Protein AF-A0A421DW44-F1 (afdb_monomer_lite)

pLDDT: mean 79.14, std 15.56, range [31.27, 98.06]

Sequence (485 aa):
MTLITSSIAFLRTLLILGVSIGIDLFLLLQLPILSPSMTMAGLAVVSGLAVASGVTLVQYVETTLERSTPEGLLTAYAESITPEVYRQRAVTSRQNGSKLHPMHELHSAIMSGLSNGEWATAENGLLKFKNVSIRVIESLGKEGKRRRTDPVSGYYFEDPLKEYLPRIAAQALDDGESDTAHQTVRSMQEVGEAGLAHYFPLVLSPIASGLSRIMREAPDGDEGNSIRGECLGVYSTLTVQAAEQPAPSSVRTLLSLYAGQFRKLLGRDREPWLCRQYLNEFFQRTIAPAHKKTIEQYGQFIAESDIDWASKTQPRDTEGIAPYRLLFTYRQYSVDVIGYILDYYTRNEEWPMNLRTLQDVWTSLIIQTFGTGEYARAMCRSYIDLAYVVCQLEKEHRRDWATELAILQDNYPSQDCIDDAFRLALDKGITPAFEAETQRVTTANDERWFFNKIMDLPHPDMTEYEAWVREFKKSVDECRQPETG

Radius of gyration: 32.16 Å; chains: 1; bounding box: 58×46×117 Å

Structure (mmCIF, N/CA/C/O backbone):
data_AF-A0A421DW44-F1
#
_entry.id   AF-A0A421DW44-F1
#
loop_
_atom_site.group_PDB
_atom_site.id
_atom_site.type_symbol
_atom_site.label_atom_id
_atom_site.label_alt_id
_atom_site.label_comp_id
_atom_site.label_asym_id
_atom_site.label_entity_id
_atom_site.label_seq_id
_atom_site.pdbx_PDB_ins_code
_atom_site.Cartn_x
_atom_site.Cartn_y
_atom_site.Cartn_z
_atom_site.occupancy
_atom_site.B_iso_or_equiv
_atom_site.auth_seq_id
_atom_site.auth_comp_id
_atom_site.auth_asym_id
_atom_site.auth_atom_id
_atom_site.pdbx_PDB_model_num
ATOM 1 N N . MET A 1 1 ? -26.146 -8.508 34.804 1.00 31.27 1 MET A N 1
ATOM 2 C CA . MET A 1 1 ? -25.434 -8.188 36.060 1.00 31.27 1 MET A CA 1
ATOM 3 C C . MET A 1 1 ? -24.511 -7.027 35.729 1.00 31.27 1 MET A C 1
ATOM 5 O O . MET A 1 1 ? -23.618 -7.196 34.912 1.00 31.27 1 MET A O 1
ATOM 9 N N . THR A 1 2 ? -24.867 -5.820 36.158 1.00 33.22 2 THR A N 1
ATOM 10 C CA . THR A 1 2 ? -24.294 -4.563 35.651 1.00 33.22 2 THR A CA 1
ATOM 11 C C . THR A 1 2 ? -22.819 -4.438 36.039 1.00 33.22 2 THR A C 1
ATOM 13 O O . THR A 1 2 ? -22.481 -4.613 37.210 1.00 33.22 2 THR A O 1
ATOM 16 N N . LEU A 1 3 ? -21.958 -4.093 35.069 1.00 41.50 3 LEU A N 1
ATOM 17 C CA . LEU A 1 3 ? -20.507 -3.844 35.224 1.00 41.50 3 LEU A CA 1
ATOM 18 C C . LEU A 1 3 ? -20.158 -2.877 36.378 1.00 41.50 3 LEU A C 1
ATOM 20 O O . LEU A 1 3 ? -19.033 -2.861 36.872 1.00 41.50 3 LEU A O 1
ATOM 24 N N . ILE A 1 4 ? -21.144 -2.096 36.817 1.00 45.22 4 ILE A N 1
ATOM 25 C CA . ILE A 1 4 ? -21.096 -1.157 37.940 1.00 45.22 4 ILE A CA 1
ATOM 26 C C . ILE A 1 4 ? -20.926 -1.892 39.286 1.00 45.22 4 ILE A C 1
ATOM 28 O O . ILE A 1 4 ? -20.180 -1.438 40.147 1.00 45.22 4 ILE A O 1
ATOM 32 N N . THR A 1 5 ? -21.548 -3.063 39.457 1.00 45.31 5 THR A N 1
ATOM 33 C CA . THR A 1 5 ? -21.556 -3.807 40.737 1.00 45.31 5 THR A CA 1
ATOM 34 C C . THR A 1 5 ? -20.341 -4.717 40.952 1.00 45.31 5 THR A C 1
ATOM 36 O O . THR A 1 5 ? -20.059 -5.098 42.084 1.00 45.31 5 THR A O 1
ATOM 39 N N . SER A 1 6 ? -19.586 -5.043 39.897 1.00 43.69 6 SER A N 1
ATOM 40 C CA . SER A 1 6 ? -18.409 -5.931 39.953 1.00 43.69 6 SER A CA 1
ATOM 41 C C . SER A 1 6 ? -17.065 -5.188 39.990 1.00 43.69 6 SER A C 1
ATOM 43 O O . SER A 1 6 ? -16.006 -5.797 39.843 1.00 43.69 6 SER A O 1
ATOM 45 N N . SER A 1 7 ? -17.089 -3.865 40.140 1.00 55.62 7 SER A N 1
ATOM 46 C CA . SER A 1 7 ? -15.894 -3.025 40.207 1.00 55.62 7 SER A CA 1
ATOM 47 C C . SER A 1 7 ? -15.190 -3.187 41.565 1.00 55.62 7 SER A C 1
ATOM 49 O O . SER A 1 7 ? -15.805 -3.043 42.620 1.00 55.62 7 SER A O 1
ATOM 51 N N . ILE A 1 8 ? -13.875 -3.441 41.556 1.00 55.78 8 ILE A N 1
ATOM 52 C CA . ILE A 1 8 ? -13.031 -3.507 42.770 1.00 55.78 8 ILE A CA 1
ATOM 53 C C . ILE A 1 8 ? -13.138 -2.211 43.594 1.00 55.78 8 ILE A C 1
ATOM 55 O O . ILE A 1 8 ? -13.023 -2.246 44.820 1.00 55.78 8 ILE A O 1
ATOM 59 N N . ALA A 1 9 ? -13.403 -1.077 42.938 1.00 52.56 9 ALA A N 1
ATOM 60 C CA . ALA A 1 9 ? -13.630 0.197 43.606 1.00 52.56 9 ALA A CA 1
ATOM 61 C C . ALA A 1 9 ? -14.950 0.204 44.396 1.00 52.56 9 ALA A C 1
ATOM 63 O O . ALA A 1 9 ? -14.943 0.628 45.543 1.00 52.56 9 ALA A O 1
ATOM 64 N N . PHE A 1 10 ? -16.042 -0.356 43.856 1.00 59.50 10 PHE A N 1
ATOM 65 C CA . PHE A 1 10 ? -17.319 -0.477 44.578 1.00 59.50 10 PHE A CA 1
ATOM 66 C C . PHE A 1 10 ? -17.163 -1.304 45.861 1.00 59.50 10 PHE A C 1
ATOM 68 O O . PHE A 1 10 ? -17.603 -0.885 46.930 1.00 59.50 10 PHE A O 1
ATOM 75 N N . LEU A 1 11 ? -16.466 -2.444 45.775 1.00 59.00 11 LEU A N 1
ATOM 76 C CA . LEU A 1 11 ? -16.234 -3.308 46.934 1.00 59.00 11 LEU A CA 1
ATOM 77 C C . LEU A 1 11 ? -15.378 -2.611 48.004 1.00 59.00 11 LEU A C 1
ATOM 79 O O . LEU A 1 11 ? -15.664 -2.731 49.191 1.00 59.00 11 LEU A O 1
ATOM 83 N N . ARG A 1 12 ? -14.345 -1.860 47.592 1.00 63.53 12 ARG A N 1
ATOM 84 C CA . ARG A 1 12 ? -13.495 -1.082 48.507 1.00 63.53 12 ARG A CA 1
ATOM 85 C C . ARG A 1 12 ? -14.265 0.045 49.186 1.00 63.53 12 ARG A C 1
ATOM 87 O O . ARG A 1 12 ? -14.160 0.172 50.400 1.00 63.53 12 ARG A O 1
ATOM 94 N N . THR A 1 13 ? -15.051 0.821 48.441 1.00 66.00 13 THR A N 1
ATOM 95 C CA . THR A 1 13 ? -15.839 1.929 49.002 1.00 66.00 13 THR A CA 1
ATOM 96 C C . THR A 1 13 ? -16.907 1.411 49.963 1.00 66.00 13 THR A C 1
ATOM 98 O O . THR A 1 13 ? -17.032 1.934 51.066 1.00 66.00 13 THR A O 1
ATOM 101 N N . LEU A 1 14 ? -17.615 0.330 49.607 1.00 67.25 14 LEU A N 1
ATOM 102 C CA . LEU A 1 14 ? -18.604 -0.308 50.484 1.00 67.25 14 LEU A CA 1
ATOM 103 C C . LEU A 1 14 ? -17.964 -0.847 51.773 1.00 67.25 14 LEU A C 1
ATOM 105 O O . LEU A 1 14 ? -18.536 -0.708 52.852 1.00 67.25 14 LEU A O 1
ATOM 109 N N . LEU A 1 15 ? -16.774 -1.444 51.672 1.00 70.81 15 LEU A N 1
ATOM 110 C CA . LEU A 1 15 ? -16.058 -2.008 52.815 1.00 70.81 15 LEU A CA 1
ATOM 111 C C . LEU A 1 15 ? -15.522 -0.912 53.743 1.00 70.81 15 LEU A C 1
ATOM 113 O O . LEU A 1 15 ? -15.688 -1.020 54.953 1.00 70.81 15 LEU A O 1
ATOM 117 N N . ILE A 1 16 ? -14.948 0.165 53.198 1.00 71.12 16 ILE A N 1
ATOM 118 C CA . ILE A 1 16 ? -14.481 1.321 53.983 1.00 71.12 16 ILE A CA 1
ATOM 119 C C . ILE A 1 16 ? -15.660 2.004 54.685 1.00 71.12 16 ILE A C 1
ATOM 121 O O . ILE A 1 16 ? -15.586 2.254 55.887 1.00 71.12 16 ILE A O 1
ATOM 125 N N . LEU A 1 17 ? -16.771 2.224 53.975 1.00 72.12 17 LEU A N 1
ATOM 126 C CA . LEU A 1 17 ? -17.984 2.810 54.547 1.00 72.12 17 LEU A CA 1
ATOM 127 C C . LEU A 1 17 ? -18.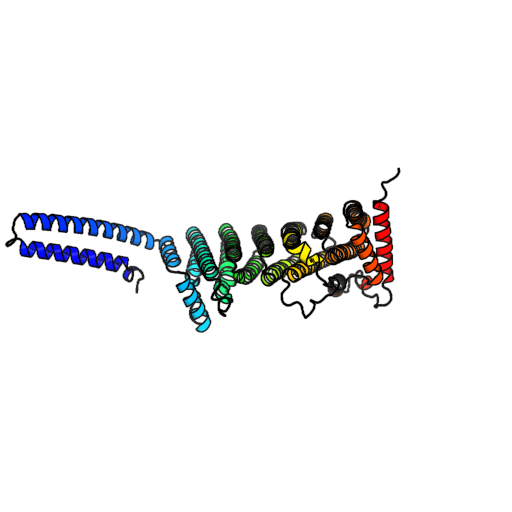570 1.918 55.653 1.00 72.12 17 LEU A C 1
ATOM 129 O O . LEU A 1 17 ? -18.891 2.402 56.736 1.00 72.12 17 LEU A O 1
ATOM 133 N N . GLY A 1 18 ? -18.670 0.608 55.406 1.00 73.31 18 GLY A N 1
ATOM 134 C CA . GLY A 1 18 ? -19.176 -0.359 56.381 1.00 73.31 18 GLY A CA 1
ATOM 135 C C . GLY A 1 18 ? -18.309 -0.442 57.639 1.00 73.31 18 GLY A C 1
ATOM 136 O O . GLY A 1 18 ? -18.839 -0.487 58.748 1.00 73.31 18 GLY A O 1
ATOM 137 N N . VAL A 1 19 ? -16.982 -0.396 57.485 1.00 73.62 19 VAL A N 1
ATOM 138 C CA . VAL A 1 19 ? -16.037 -0.346 58.610 1.00 73.62 19 VAL A CA 1
ATOM 139 C C . VAL A 1 19 ? -16.146 0.982 59.364 1.00 73.62 19 VAL A C 1
ATOM 141 O O . VAL A 1 19 ? -16.160 0.959 60.590 1.00 73.62 19 VAL A O 1
ATOM 144 N N . SER A 1 20 ? -16.289 2.116 58.670 1.00 71.31 20 SER A N 1
ATOM 145 C CA . SER A 1 20 ? -16.479 3.431 59.303 1.00 71.31 20 SER A CA 1
ATOM 146 C C . SER A 1 20 ? -17.740 3.463 60.163 1.00 71.31 20 SER A C 1
ATOM 148 O O . SER A 1 20 ? -17.665 3.785 61.344 1.00 71.31 20 SER A O 1
ATOM 150 N N . ILE A 1 21 ? -18.877 3.027 59.612 1.00 74.62 21 ILE A N 1
ATOM 151 C CA . ILE A 1 21 ? -20.151 2.948 60.342 1.00 74.62 21 ILE A CA 1
ATOM 152 C C . ILE A 1 21 ? -20.034 1.993 61.539 1.00 74.62 21 ILE A C 1
ATOM 154 O O . ILE A 1 21 ? -20.540 2.287 62.622 1.00 74.62 21 ILE A O 1
ATOM 158 N N . GLY A 1 22 ? -19.347 0.859 61.365 1.00 74.44 22 GLY A N 1
ATOM 159 C CA . GLY A 1 22 ? -19.112 -0.108 62.437 1.00 74.44 22 GLY A CA 1
ATOM 160 C C . GLY A 1 22 ? -18.267 0.453 63.584 1.00 74.44 22 GLY A C 1
ATOM 161 O O . GLY A 1 22 ? -18.599 0.231 64.748 1.00 74.44 22 GLY A O 1
ATOM 162 N N . ILE A 1 23 ? -17.208 1.204 63.271 1.00 72.25 23 ILE A N 1
ATOM 163 C CA . ILE A 1 23 ? -16.343 1.860 64.262 1.00 72.25 23 ILE A CA 1
ATOM 164 C C . ILE A 1 23 ? -17.103 2.974 64.992 1.00 72.25 23 ILE A C 1
ATOM 166 O O . ILE A 1 23 ? -17.014 3.052 66.218 1.00 72.25 23 ILE A O 1
ATOM 170 N N . ASP A 1 24 ? -17.897 3.772 64.277 1.00 68.00 24 ASP A N 1
ATOM 171 C CA . ASP A 1 24 ? -18.712 4.842 64.865 1.00 68.00 24 ASP A CA 1
ATOM 172 C C . ASP A 1 24 ? -19.754 4.287 65.844 1.00 68.00 24 ASP A C 1
ATOM 174 O O . ASP A 1 24 ? -19.865 4.760 66.977 1.00 68.00 24 ASP A O 1
ATOM 178 N N . LEU A 1 25 ? -20.469 3.225 65.454 1.00 71.44 25 LEU A N 1
ATOM 179 C CA . LEU A 1 25 ? -21.414 2.516 66.326 1.00 71.44 25 LEU A CA 1
ATOM 180 C C . LEU A 1 25 ? -20.722 1.897 67.546 1.00 71.44 25 LEU A C 1
ATOM 182 O O . LEU A 1 25 ? -21.253 1.965 68.655 1.00 71.44 25 LEU A O 1
ATOM 186 N N . PHE A 1 26 ? -19.535 1.314 67.365 1.00 73.56 26 PHE A N 1
ATOM 187 C CA . PHE A 1 26 ? -18.765 0.719 68.456 1.00 73.56 26 PHE A CA 1
ATOM 188 C C . PHE A 1 26 ? -18.296 1.769 69.476 1.00 73.56 26 PHE A C 1
ATOM 190 O O . PHE A 1 26 ? -18.433 1.558 70.682 1.00 73.56 26 PHE A O 1
ATOM 197 N N . LEU A 1 27 ? -17.802 2.920 69.010 1.00 67.88 27 LEU A N 1
ATOM 198 C CA . LEU A 1 27 ? -17.414 4.045 69.866 1.00 67.88 27 LEU A CA 1
ATOM 199 C C . LEU A 1 27 ? -18.617 4.647 70.598 1.00 67.88 27 LEU A C 1
ATOM 201 O O . LEU A 1 27 ? -18.522 4.912 71.796 1.00 67.88 27 LEU A O 1
ATOM 205 N N . LEU A 1 28 ? -19.759 4.792 69.917 1.00 67.44 28 LEU A N 1
ATOM 206 C CA . LEU A 1 28 ? -21.001 5.273 70.527 1.00 67.44 28 LEU A CA 1
ATOM 207 C C . LEU A 1 28 ? -21.502 4.350 71.651 1.00 67.44 28 LEU A C 1
ATOM 209 O O . LEU A 1 28 ? -21.972 4.839 72.676 1.00 67.44 28 LEU A O 1
ATOM 213 N N . LEU A 1 29 ? -21.362 3.029 71.496 1.00 68.56 29 LEU A N 1
ATOM 214 C CA . LEU A 1 29 ? -21.759 2.041 72.510 1.00 68.56 29 LEU A CA 1
ATOM 215 C C . LEU A 1 29 ? -20.799 1.980 73.714 1.00 68.56 29 LEU A C 1
ATOM 217 O O . LEU A 1 29 ? -21.219 1.612 74.810 1.00 68.56 29 LEU A O 1
ATOM 221 N N . GLN A 1 30 ? -19.525 2.340 73.530 1.00 68.56 30 GLN A N 1
ATOM 222 C CA . GLN A 1 30 ? -18.472 2.268 74.558 1.00 68.56 30 GLN A CA 1
ATOM 223 C C . GLN A 1 30 ? -18.221 3.606 75.286 1.00 68.56 30 GLN A C 1
ATOM 225 O O . GLN A 1 30 ? -17.497 3.636 76.284 1.00 68.56 30 GLN A O 1
ATOM 230 N N . LEU A 1 31 ? -18.840 4.707 74.833 1.00 60.62 31 LEU A N 1
ATOM 231 C CA . LEU A 1 31 ? -18.746 6.052 75.429 1.00 60.62 31 LEU A CA 1
ATOM 232 C C . LEU A 1 31 ? -18.887 6.113 76.966 1.00 60.62 31 LEU A C 1
ATOM 234 O O . LEU A 1 31 ? -18.143 6.883 77.571 1.00 60.62 31 LEU A O 1
ATOM 238 N N . PRO A 1 32 ? -19.763 5.329 77.635 1.00 60.50 32 PRO A N 1
ATOM 239 C CA . PRO A 1 32 ? -19.917 5.404 79.092 1.00 60.50 32 PRO A CA 1
ATOM 240 C C . PRO A 1 32 ? -18.717 4.869 79.895 1.00 60.50 32 PRO A C 1
ATOM 242 O O . PRO A 1 32 ? -18.674 5.057 81.108 1.00 60.50 32 PRO A O 1
ATOM 245 N N . ILE A 1 33 ? -17.777 4.165 79.251 1.00 65.00 33 ILE A N 1
ATOM 246 C CA . ILE A 1 33 ? -16.722 3.367 79.909 1.00 65.00 33 ILE A CA 1
ATOM 247 C C . ILE A 1 33 ? -15.309 3.903 79.581 1.00 65.00 33 ILE A C 1
ATOM 249 O O . ILE A 1 33 ? -14.330 3.540 80.233 1.00 65.00 33 ILE A O 1
ATOM 253 N N . LEU A 1 34 ? -15.173 4.792 78.591 1.00 62.69 34 LEU A N 1
ATOM 254 C CA . LEU A 1 34 ? -13.880 5.225 78.051 1.00 62.69 34 LEU A CA 1
ATOM 255 C C . LEU A 1 34 ? -13.290 6.453 78.767 1.00 62.69 34 LEU A C 1
ATOM 257 O O . LEU A 1 34 ? -13.982 7.415 79.091 1.00 62.69 34 LEU A O 1
ATOM 261 N N . SER A 1 35 ? -11.967 6.434 78.973 1.00 70.56 35 SER A N 1
ATOM 262 C CA . SER A 1 35 ? -11.222 7.570 79.536 1.00 70.56 35 SER A CA 1
ATOM 263 C C . SER A 1 35 ? -11.098 8.735 78.534 1.00 70.56 35 SER A C 1
ATOM 265 O O . SER A 1 35 ? -11.004 8.483 77.331 1.00 70.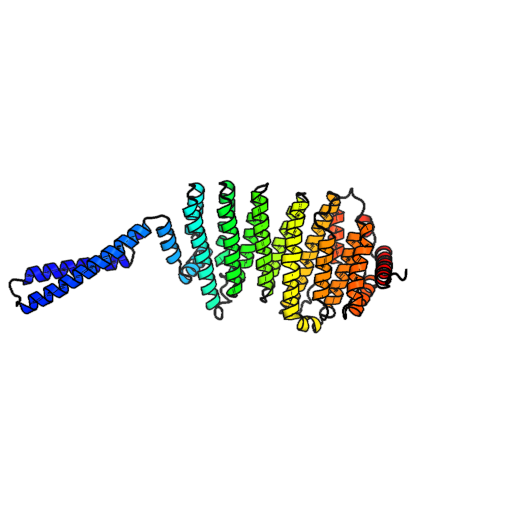56 35 SER A O 1
ATOM 267 N N . PRO A 1 36 ? -10.994 10.002 78.990 1.00 70.38 36 PRO A N 1
ATOM 268 C CA . PRO A 1 36 ? -10.963 11.181 78.111 1.00 70.38 36 PRO A CA 1
ATOM 269 C C . PRO A 1 36 ? -9.878 11.143 77.021 1.00 70.38 36 PRO A C 1
ATOM 271 O O . PRO A 1 36 ? -10.108 11.572 75.891 1.00 70.38 36 PRO A O 1
ATOM 274 N N . SER A 1 37 ? -8.704 10.585 77.335 1.00 66.94 37 SER A N 1
ATOM 275 C CA . SER A 1 37 ? -7.596 10.434 76.381 1.00 66.94 37 SER A CA 1
ATOM 276 C C . SER A 1 37 ? -7.899 9.404 75.287 1.00 66.94 37 SER A C 1
ATOM 278 O O . SER A 1 37 ? -7.516 9.601 74.135 1.00 66.94 37 SER A O 1
ATOM 280 N N . MET A 1 38 ? -8.617 8.325 75.620 1.00 68.31 38 MET A N 1
ATOM 281 C CA . MET A 1 38 ? -9.057 7.327 74.638 1.00 68.31 38 MET A CA 1
ATOM 282 C C . MET A 1 38 ? -10.189 7.865 73.761 1.00 68.31 38 MET A C 1
ATOM 284 O O . MET A 1 38 ? -10.222 7.567 72.571 1.00 68.31 38 MET A O 1
ATOM 288 N N . THR A 1 39 ? -11.060 8.715 74.310 1.00 70.69 39 THR A N 1
ATOM 289 C CA . THR A 1 39 ? -12.115 9.392 73.545 1.00 70.69 39 THR A CA 1
ATOM 290 C C . THR A 1 39 ? -11.529 10.351 72.506 1.00 70.69 39 THR A C 1
ATOM 292 O O . THR A 1 39 ? -11.967 10.344 71.361 1.00 70.69 39 THR A O 1
ATOM 295 N N . MET A 1 40 ? -10.488 11.117 72.858 1.00 71.00 40 MET A N 1
ATOM 296 C CA . MET A 1 40 ? -9.757 11.988 71.919 1.00 71.00 40 MET A CA 1
ATOM 297 C C . MET A 1 40 ? -9.056 11.202 70.801 1.00 71.00 40 MET A C 1
ATOM 299 O O . MET A 1 40 ? -9.138 11.582 69.633 1.00 71.00 40 MET A O 1
ATOM 303 N N . ALA A 1 41 ? -8.397 10.088 71.135 1.00 71.62 41 ALA A N 1
ATOM 304 C CA . ALA A 1 41 ? -7.768 9.222 70.137 1.00 71.62 41 ALA A CA 1
ATOM 305 C C . ALA A 1 41 ? -8.808 8.569 69.207 1.00 71.62 41 ALA A C 1
ATOM 307 O O . ALA A 1 41 ? -8.621 8.549 67.992 1.00 71.62 41 ALA A O 1
ATOM 308 N N . GLY A 1 42 ? -9.930 8.096 69.762 1.00 70.81 42 GLY A N 1
ATOM 309 C CA . GLY A 1 42 ? -11.053 7.555 68.994 1.00 70.81 42 GLY A CA 1
ATOM 310 C C . GLY A 1 42 ? -11.668 8.591 68.055 1.00 70.81 42 GLY A C 1
ATOM 311 O O . GLY A 1 42 ? -11.891 8.295 66.885 1.00 70.81 42 GLY A O 1
ATOM 312 N N . LEU A 1 43 ? -11.847 9.830 68.526 1.00 72.00 43 LEU A N 1
ATOM 313 C CA . LEU A 1 43 ? -12.346 10.939 67.714 1.00 72.00 43 LEU A CA 1
ATOM 314 C C . LEU A 1 43 ? -11.413 11.244 66.533 1.00 72.00 43 LEU A C 1
ATOM 316 O O . LEU A 1 43 ? -11.890 11.457 65.421 1.00 72.00 43 LEU A O 1
ATOM 320 N N . ALA A 1 44 ? -10.094 11.226 66.743 1.00 72.25 44 ALA A N 1
ATOM 321 C CA . ALA A 1 44 ? -9.118 11.432 65.673 1.00 72.25 44 ALA A CA 1
ATOM 322 C C . ALA A 1 44 ? -9.157 10.306 64.623 1.00 72.25 44 ALA A C 1
ATOM 324 O O . ALA A 1 44 ? -9.119 10.586 63.425 1.00 72.25 44 ALA A O 1
ATOM 325 N N . VAL A 1 45 ? -9.289 9.047 65.058 1.00 72.56 45 VAL A N 1
ATOM 326 C CA . VAL A 1 45 ? -9.414 7.882 64.162 1.00 72.56 45 VAL A CA 1
ATOM 327 C C . VAL A 1 45 ? -10.703 7.955 63.345 1.00 72.56 45 VAL A C 1
ATOM 329 O O . VAL A 1 45 ? -10.649 7.810 62.126 1.00 72.56 45 VAL A O 1
ATOM 332 N N . VAL A 1 46 ? -11.838 8.247 63.985 1.00 74.25 46 VAL A N 1
ATOM 333 C CA . VAL A 1 46 ? -13.135 8.425 63.312 1.00 74.25 46 VAL A CA 1
ATOM 334 C C . VAL A 1 46 ? -13.091 9.582 62.323 1.00 74.25 46 VAL A C 1
ATOM 336 O O . VAL A 1 46 ? -13.514 9.431 61.183 1.00 74.25 46 VAL A O 1
ATOM 339 N N . SER A 1 47 ? -12.506 10.715 62.714 1.00 69.81 47 SER A N 1
ATOM 340 C CA . SER A 1 47 ? -12.352 11.872 61.825 1.00 69.81 47 SER A CA 1
ATOM 341 C C . SER A 1 47 ? -11.501 11.524 60.600 1.00 69.81 47 SER A C 1
ATOM 343 O O . SER A 1 47 ? -11.860 11.870 59.476 1.00 69.81 47 SER A O 1
ATOM 345 N N . GLY A 1 48 ? -10.403 10.784 60.792 1.00 74.50 48 GLY A N 1
ATOM 346 C CA . GLY A 1 48 ? -9.567 10.290 59.697 1.00 74.50 48 GLY A CA 1
ATOM 347 C C . GLY A 1 48 ? -10.307 9.318 58.774 1.00 74.50 48 GLY A C 1
ATOM 348 O O . GLY A 1 48 ? -10.214 9.444 57.553 1.00 74.50 48 GLY A O 1
ATOM 349 N N . LEU A 1 49 ? -11.085 8.388 59.338 1.00 72.81 49 LEU A N 1
ATOM 350 C CA . LEU A 1 49 ? -11.922 7.457 58.574 1.00 72.81 49 LEU A CA 1
ATOM 351 C C . LEU A 1 49 ? -13.042 8.167 57.813 1.00 72.81 49 LEU A C 1
ATOM 353 O O . LEU A 1 49 ? -13.303 7.810 56.666 1.00 72.81 49 LEU A O 1
ATOM 357 N N . ALA A 1 50 ? -13.662 9.189 58.400 1.00 72.31 50 ALA A N 1
ATOM 358 C CA . ALA A 1 50 ? -14.690 9.993 57.754 1.00 72.31 50 ALA A CA 1
ATOM 359 C C . ALA A 1 50 ? -14.120 10.765 56.555 1.00 72.31 50 ALA A C 1
ATOM 361 O O . ALA A 1 50 ? -14.710 10.743 55.476 1.00 72.31 50 ALA A O 1
ATOM 362 N N . VAL A 1 51 ? -12.937 11.376 56.700 1.00 75.12 51 VAL A N 1
ATOM 363 C CA . VAL A 1 51 ? -12.240 12.042 55.585 1.00 75.12 51 VAL A CA 1
ATOM 364 C C . VAL A 1 51 ? -11.857 11.033 54.501 1.00 75.12 51 VAL A C 1
ATOM 366 O O . VAL A 1 51 ? -12.137 11.268 53.329 1.00 75.12 51 VAL A O 1
ATOM 369 N N . ALA A 1 52 ? -11.278 9.885 54.868 1.00 72.31 52 ALA A N 1
ATOM 370 C CA . ALA A 1 52 ? -10.916 8.840 53.909 1.00 72.31 52 ALA A CA 1
ATOM 371 C C . ALA A 1 52 ? -12.141 8.283 53.161 1.00 72.31 52 ALA A C 1
ATOM 373 O O . ALA A 1 52 ? -12.082 8.087 51.944 1.00 72.31 52 ALA A O 1
ATOM 374 N N . SER A 1 53 ? -13.258 8.084 53.868 1.00 71.56 53 SER A N 1
ATOM 375 C CA . SER A 1 53 ? -14.543 7.657 53.299 1.00 71.56 53 SER A CA 1
ATOM 376 C C . SER A 1 53 ? -15.123 8.719 52.368 1.00 71.56 53 SER A C 1
ATOM 378 O O . SER A 1 53 ? -15.593 8.392 51.284 1.00 71.56 53 SER A O 1
ATOM 380 N N . GLY A 1 54 ? -15.035 9.999 52.742 1.00 69.31 54 GLY A N 1
ATOM 381 C CA . GLY A 1 54 ? -15.434 11.119 51.891 1.00 69.31 54 GLY A CA 1
ATOM 382 C C . GLY A 1 54 ? -14.622 11.184 50.597 1.00 69.31 54 GLY A C 1
ATOM 383 O O . GLY A 1 54 ? -15.200 11.267 49.519 1.00 69.31 54 GLY A O 1
ATOM 384 N N . VAL A 1 55 ? -13.293 11.057 50.680 1.00 71.44 55 VAL A N 1
ATOM 385 C CA . VAL A 1 55 ? -12.407 11.039 49.500 1.00 71.44 55 VAL A CA 1
ATOM 386 C C . VAL A 1 55 ? -12.720 9.851 48.587 1.00 71.44 55 VAL A C 1
ATOM 388 O O . VAL A 1 55 ? -12.841 10.024 47.376 1.00 71.44 55 VAL A O 1
ATOM 391 N N . THR A 1 56 ? -12.898 8.651 49.144 1.00 69.56 56 THR A N 1
ATOM 392 C CA . THR A 1 56 ? -13.248 7.465 48.340 1.00 69.56 56 THR A CA 1
ATOM 393 C C . THR A 1 56 ? -14.651 7.545 47.743 1.00 69.56 56 THR A C 1
ATOM 395 O O . THR A 1 56 ? -14.862 7.051 46.635 1.00 69.56 56 THR A O 1
ATOM 398 N N . LEU A 1 57 ? -15.603 8.188 48.424 1.00 68.88 57 LEU A N 1
ATOM 399 C CA . LEU A 1 57 ? -16.933 8.452 47.882 1.00 68.88 57 LEU A CA 1
ATOM 400 C C . LEU A 1 57 ? -16.873 9.440 46.714 1.00 68.88 57 LEU A C 1
ATOM 402 O O . LEU A 1 57 ? -17.488 9.177 45.687 1.00 68.88 57 LEU A O 1
ATOM 406 N N . VAL A 1 58 ? -16.112 10.532 46.838 1.00 68.81 58 VAL A N 1
ATOM 407 C CA . VAL A 1 58 ? -15.922 11.508 45.749 1.00 68.81 58 VAL A CA 1
ATOM 408 C C . VAL A 1 58 ? -15.291 10.835 44.531 1.00 68.81 58 VAL A C 1
ATOM 410 O O . VAL A 1 58 ? -15.865 10.905 43.450 1.00 68.81 58 VAL A O 1
ATOM 413 N N . GLN A 1 59 ? -14.203 10.080 44.714 1.00 67.38 59 GLN A N 1
ATOM 414 C CA . GLN A 1 59 ? -13.574 9.316 43.627 1.00 67.38 59 GLN A CA 1
ATOM 415 C C . GLN A 1 59 ? -14.544 8.322 42.977 1.00 67.38 59 GLN A C 1
ATOM 417 O O . GLN A 1 59 ? -14.543 8.146 41.759 1.00 67.38 59 GLN A O 1
ATOM 422 N N . TYR A 1 60 ? -15.388 7.663 43.775 1.00 69.75 60 TYR A N 1
ATOM 423 C CA . TYR A 1 60 ? -16.410 6.758 43.260 1.00 69.75 60 TYR A CA 1
ATOM 424 C C . TYR A 1 60 ? -17.479 7.500 42.449 1.00 69.75 60 TYR A C 1
ATOM 426 O O . TYR A 1 60 ? -17.853 7.020 41.379 1.00 69.75 60 TYR A O 1
ATOM 434 N N . VAL A 1 61 ? -17.962 8.651 42.926 1.00 67.88 61 VAL A N 1
ATOM 435 C CA . VAL A 1 61 ? -18.950 9.481 42.219 1.00 67.88 61 VAL A CA 1
ATOM 436 C C . VAL A 1 61 ? -18.371 10.001 40.906 1.00 67.88 61 VAL A C 1
ATOM 438 O O . VAL A 1 61 ? -19.023 9.839 39.881 1.00 67.88 61 VAL A O 1
ATOM 441 N N . GLU A 1 62 ? -17.143 10.524 40.907 1.00 62.94 62 GLU A N 1
ATOM 442 C CA . GLU A 1 62 ? -16.441 10.967 39.693 1.00 62.94 62 GLU A CA 1
ATOM 443 C C . GLU A 1 62 ? -16.293 9.817 38.690 1.00 62.94 62 GLU A C 1
ATOM 445 O O . GLU A 1 62 ? -16.773 9.915 37.564 1.00 62.94 62 GLU A O 1
ATOM 450 N N . THR A 1 63 ? -15.770 8.666 39.127 1.00 60.78 63 THR A N 1
ATOM 451 C CA . THR A 1 63 ? -15.606 7.487 38.257 1.00 60.78 63 THR A CA 1
ATOM 452 C C . THR A 1 63 ? -16.950 6.966 37.728 1.00 60.78 63 THR A C 1
ATOM 454 O O . THR A 1 63 ? -17.034 6.447 36.615 1.00 60.78 63 THR A O 1
ATOM 457 N N . THR A 1 64 ? -18.016 7.052 38.527 1.00 59.84 64 THR A N 1
ATOM 458 C CA . THR A 1 64 ? -19.356 6.589 38.136 1.00 59.84 64 THR A CA 1
ATOM 459 C C . THR A 1 64 ? -20.004 7.549 37.147 1.00 59.84 64 THR A C 1
ATOM 461 O O . THR A 1 64 ? -20.623 7.087 36.192 1.00 59.84 64 THR A O 1
ATOM 464 N N . LEU A 1 65 ? -19.846 8.861 37.341 1.00 55.97 65 LEU A N 1
ATOM 465 C CA . LEU A 1 65 ? -20.320 9.882 36.409 1.00 55.97 65 LEU A CA 1
ATOM 466 C C . LEU A 1 65 ? -19.583 9.785 35.073 1.00 55.97 65 LEU A C 1
ATOM 468 O O . LEU A 1 65 ? -20.240 9.745 34.036 1.00 55.97 65 LEU A O 1
ATOM 472 N N . GLU A 1 66 ? -18.257 9.632 35.094 1.00 57.50 66 GLU A N 1
ATOM 473 C CA . GLU A 1 66 ? -17.462 9.387 33.886 1.00 57.50 66 GLU A CA 1
ATOM 474 C C . GLU A 1 66 ? -17.950 8.127 33.165 1.00 57.50 66 GLU A C 1
ATOM 476 O O . GLU A 1 66 ? -18.293 8.176 31.991 1.00 57.50 66 GLU A O 1
ATOM 481 N N . ARG A 1 67 ? -18.109 7.000 33.871 1.00 58.34 67 ARG A N 1
ATOM 482 C CA . ARG A 1 67 ? -18.605 5.736 33.288 1.00 58.34 67 ARG A CA 1
ATOM 483 C C . ARG A 1 67 ? -20.101 5.715 32.961 1.00 58.34 67 ARG A C 1
ATOM 485 O O . ARG A 1 67 ? -20.591 4.676 32.527 1.00 58.34 67 ARG A O 1
ATOM 492 N N . SER A 1 68 ? -20.824 6.807 33.187 1.00 60.34 68 SER A N 1
ATOM 493 C CA . SER A 1 68 ? -22.228 6.940 32.787 1.00 60.34 68 SER A CA 1
ATOM 494 C C . SER A 1 68 ? -22.384 7.624 31.428 1.00 60.34 68 SER A C 1
ATOM 496 O O . SER A 1 68 ? -23.476 7.570 30.865 1.00 60.34 68 SER A O 1
ATOM 498 N N . THR A 1 69 ? -21.319 8.227 30.878 1.00 70.31 69 THR A N 1
ATOM 499 C CA . THR A 1 69 ? -21.324 8.718 29.493 1.00 70.31 69 THR A CA 1
ATOM 500 C C . THR A 1 69 ? -20.930 7.603 28.517 1.00 70.31 69 THR A C 1
ATOM 502 O O . THR A 1 69 ? -20.175 6.690 28.888 1.00 70.31 69 THR A O 1
ATOM 505 N N . PRO A 1 70 ? -21.401 7.652 27.255 1.00 69.25 70 PRO A N 1
ATOM 506 C CA . PRO A 1 70 ? -20.943 6.738 26.211 1.00 69.25 70 PRO A CA 1
ATOM 507 C C . PRO A 1 70 ? -19.410 6.708 26.079 1.00 69.25 70 PRO A C 1
ATOM 509 O O . PRO A 1 70 ? -18.828 5.627 25.964 1.00 69.25 70 PRO A O 1
ATOM 512 N N . GLU A 1 71 ? -18.726 7.855 26.195 1.00 73.56 71 GLU A N 1
ATOM 513 C CA . GLU A 1 71 ? -17.261 7.904 26.080 1.00 73.56 71 GLU A CA 1
ATOM 514 C C . GLU A 1 71 ? -16.547 7.251 27.269 1.00 73.56 71 GLU A C 1
ATOM 516 O O . GLU A 1 71 ? -15.522 6.580 27.092 1.00 73.56 71 GLU A O 1
ATOM 521 N N . GLY A 1 72 ? -17.068 7.407 28.489 1.00 72.62 72 GLY A N 1
ATOM 522 C CA . GLY A 1 72 ? -16.482 6.761 29.659 1.00 72.62 72 GLY A CA 1
ATOM 523 C C . GLY A 1 72 ? -16.722 5.254 29.686 1.00 72.62 72 GLY A C 1
ATOM 524 O O . GLY A 1 72 ? -15.841 4.509 30.123 1.00 72.62 72 GLY A O 1
ATOM 525 N N . LEU A 1 73 ? -17.848 4.772 29.142 1.00 78.69 73 LEU A N 1
ATOM 526 C CA . LEU A 1 73 ? -18.076 3.340 28.916 1.00 78.69 73 LEU A CA 1
ATOM 527 C C . LEU A 1 73 ? -17.086 2.765 27.898 1.00 78.69 73 LEU A C 1
ATOM 529 O O . LEU A 1 73 ? -16.472 1.728 28.165 1.00 78.69 73 LEU A O 1
ATOM 533 N N . LEU A 1 74 ? -16.875 3.451 26.771 1.00 82.81 74 LEU A N 1
ATOM 534 C CA . LEU A 1 74 ? -15.896 3.046 25.758 1.00 82.81 74 LEU A CA 1
ATOM 535 C C . LEU A 1 74 ? -14.471 3.049 26.303 1.00 82.81 74 LEU A C 1
ATOM 537 O O . LEU A 1 74 ? -13.708 2.114 26.058 1.00 82.81 74 LEU A O 1
ATOM 541 N N . THR A 1 75 ? -14.123 4.070 27.084 1.00 82.31 75 THR A N 1
ATOM 542 C CA . THR A 1 75 ? -12.812 4.173 27.729 1.00 82.31 75 THR A CA 1
ATOM 543 C C . THR A 1 75 ? -12.602 3.032 28.719 1.00 82.31 75 THR A C 1
ATOM 545 O O . THR A 1 75 ? -11.609 2.314 28.608 1.00 82.31 75 THR A O 1
ATOM 548 N N . ALA A 1 76 ? -13.561 2.788 29.615 1.00 79.75 76 ALA A N 1
ATOM 549 C CA . ALA A 1 76 ? -13.479 1.695 30.579 1.00 79.75 76 ALA A CA 1
ATOM 550 C C . ALA A 1 76 ? -13.405 0.322 29.892 1.00 79.75 76 ALA A C 1
ATOM 552 O O . ALA A 1 76 ? -12.659 -0.555 30.334 1.00 79.75 76 ALA A O 1
ATOM 553 N N . TYR A 1 77 ? -14.142 0.130 28.793 1.00 86.19 77 TYR A N 1
ATOM 554 C CA . TYR A 1 77 ? -14.069 -1.097 28.008 1.00 86.19 77 TYR A CA 1
ATOM 555 C C . TYR A 1 77 ? -12.694 -1.269 27.351 1.00 86.19 77 TYR A C 1
ATOM 557 O O . TYR A 1 77 ? -12.062 -2.312 27.526 1.00 86.19 77 TYR A O 1
ATOM 565 N N . ALA A 1 78 ? -12.193 -0.245 26.659 1.00 84.31 78 ALA A N 1
ATOM 566 C CA . ALA A 1 78 ? -10.890 -0.270 26.000 1.00 84.31 78 ALA A CA 1
ATOM 567 C C . ALA A 1 78 ? -9.738 -0.505 26.990 1.00 84.31 78 ALA A C 1
ATOM 569 O O . ALA A 1 78 ? -8.805 -1.247 26.692 1.00 84.31 78 ALA A O 1
ATOM 570 N N . GLU A 1 79 ? -9.815 0.072 28.189 1.00 87.00 79 GLU A N 1
ATOM 571 C CA . GLU A 1 79 ? -8.848 -0.159 29.267 1.00 87.00 79 GLU A CA 1
ATOM 572 C C . GLU A 1 79 ? -8.940 -1.566 29.864 1.00 87.00 79 GLU A C 1
ATOM 574 O O . GLU A 1 79 ? -7.927 -2.122 30.292 1.00 87.00 79 GLU A O 1
ATOM 579 N N . SER A 1 80 ? -10.131 -2.174 29.860 1.00 85.56 80 SER A N 1
ATOM 580 C CA . SER A 1 80 ? -10.318 -3.555 30.318 1.00 85.56 80 SER A CA 1
ATOM 581 C C . SER A 1 80 ? -9.704 -4.595 29.371 1.00 85.56 80 SER A C 1
ATOM 583 O O . SER A 1 80 ? -9.398 -5.714 29.796 1.00 85.56 80 SER A O 1
ATOM 585 N N . ILE A 1 81 ? -9.499 -4.244 28.095 1.00 87.88 81 ILE A N 1
ATOM 586 C CA . ILE A 1 81 ? -8.864 -5.115 27.104 1.00 87.88 81 ILE A CA 1
ATOM 587 C C . ILE A 1 81 ? -7.343 -5.002 27.231 1.00 87.88 81 ILE A C 1
ATOM 589 O O . ILE A 1 81 ? -6.667 -4.266 26.513 1.00 87.88 81 ILE A O 1
ATOM 593 N N . THR A 1 82 ? -6.781 -5.772 28.160 1.00 88.44 82 THR A N 1
ATOM 594 C CA . THR A 1 82 ? -5.326 -5.951 28.244 1.00 88.44 82 THR A CA 1
ATOM 595 C C . THR A 1 82 ? -4.829 -6.880 27.127 1.00 88.44 82 THR A C 1
ATOM 597 O O . THR A 1 82 ? -5.608 -7.700 26.632 1.00 88.44 82 THR A O 1
ATOM 600 N N . PRO A 1 83 ? -3.540 -6.828 26.736 1.00 87.06 83 PRO A N 1
ATOM 601 C CA . PRO A 1 83 ? -3.000 -7.714 25.700 1.00 87.06 83 PRO A CA 1
ATOM 602 C C . PRO A 1 83 ? -3.212 -9.211 25.971 1.00 87.06 83 PRO A C 1
ATOM 604 O O . PRO A 1 83 ? -3.561 -9.965 25.063 1.00 87.06 83 PRO A O 1
ATOM 607 N N . GLU A 1 84 ? -3.088 -9.640 27.230 1.00 85.69 84 GLU A N 1
ATOM 608 C CA . GLU A 1 84 ? -3.334 -11.032 27.623 1.00 85.69 84 GLU A CA 1
ATOM 609 C C . GLU A 1 84 ? -4.814 -11.414 27.459 1.00 85.69 84 GLU A C 1
ATOM 611 O O . GLU A 1 84 ? -5.134 -12.458 26.885 1.00 85.69 84 GLU A O 1
ATOM 616 N N . VAL A 1 85 ?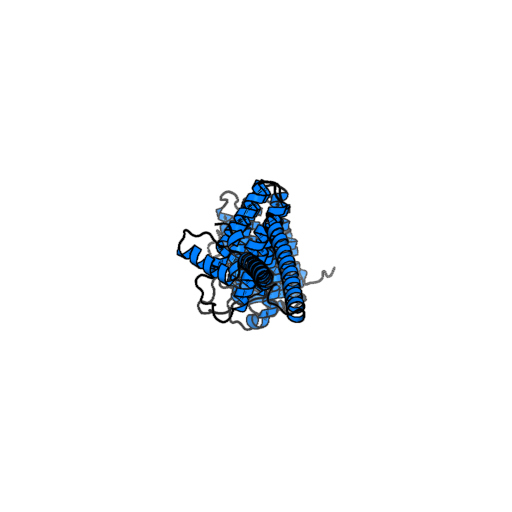 -5.727 -10.539 27.900 1.00 87.19 85 VAL A N 1
ATOM 617 C CA . VAL A 1 85 ? -7.176 -10.740 27.751 1.00 87.19 85 VAL A CA 1
ATOM 618 C C . VAL A 1 85 ? -7.571 -10.753 26.276 1.00 87.19 85 VAL A C 1
ATOM 620 O O . VAL A 1 85 ? -8.361 -11.605 25.864 1.00 87.19 85 VAL A O 1
ATOM 623 N N . TYR A 1 86 ? -7.007 -9.847 25.473 1.00 89.19 86 TYR A N 1
ATOM 624 C CA . TYR A 1 86 ? -7.212 -9.796 24.030 1.00 89.19 86 TYR A CA 1
ATOM 625 C C . TYR A 1 86 ? -6.836 -11.127 23.389 1.00 89.19 86 TYR A C 1
ATOM 627 O O . TYR A 1 86 ? -7.662 -11.744 22.718 1.00 89.19 86 TYR A O 1
ATOM 635 N N . ARG A 1 87 ? -5.618 -11.612 23.660 1.00 85.62 87 ARG A N 1
ATOM 636 C CA . ARG A 1 87 ? -5.113 -12.874 23.119 1.00 85.62 87 ARG A CA 1
ATOM 637 C C . ARG A 1 87 ? -6.028 -14.038 23.474 1.00 85.62 87 ARG A C 1
ATOM 639 O O . ARG A 1 87 ? -6.468 -14.776 22.597 1.00 85.62 87 ARG A O 1
ATOM 646 N N . GLN A 1 88 ? -6.351 -14.183 24.758 1.00 86.56 88 GLN A N 1
ATOM 647 C CA . GLN A 1 88 ? -7.195 -15.274 25.233 1.00 86.56 88 GLN A CA 1
ATOM 648 C C . GLN A 1 88 ? -8.575 -15.247 24.563 1.00 86.56 88 GLN A C 1
ATOM 650 O O . GLN A 1 88 ? -9.072 -16.285 24.119 1.00 86.56 88 GLN A O 1
ATOM 655 N N . ARG A 1 89 ? -9.191 -14.064 24.452 1.00 86.88 89 ARG A N 1
ATOM 656 C CA . ARG A 1 89 ? -10.498 -13.903 23.804 1.00 86.88 89 ARG A CA 1
ATOM 657 C C . ARG A 1 89 ? -10.432 -14.160 22.300 1.00 86.88 89 ARG A C 1
ATOM 659 O O . ARG A 1 89 ? -11.313 -14.850 21.800 1.00 86.88 89 ARG A O 1
ATOM 666 N N . ALA A 1 90 ? -9.394 -13.695 21.607 1.00 85.69 90 ALA A N 1
ATOM 667 C CA . ALA A 1 90 ? -9.201 -13.934 20.176 1.00 85.69 90 ALA A CA 1
ATOM 668 C C . ALA A 1 90 ? -9.030 -15.434 19.864 1.00 85.69 90 ALA A C 1
ATOM 670 O O . ALA A 1 90 ? -9.719 -15.970 18.997 1.00 85.69 90 ALA A O 1
ATOM 671 N N . VAL A 1 91 ? -8.206 -16.151 20.639 1.00 82.88 91 VAL A N 1
ATOM 672 C CA . VAL A 1 91 ? -8.049 -17.615 20.512 1.00 82.88 91 VAL A CA 1
ATOM 673 C C . VAL A 1 91 ? -9.372 -18.336 20.776 1.00 82.88 91 VAL A C 1
ATOM 675 O O . VAL A 1 91 ? -9.773 -19.213 20.012 1.00 82.88 91 VAL A O 1
ATOM 678 N N . THR A 1 92 ? -10.080 -17.944 21.837 1.00 83.06 92 THR A N 1
ATOM 679 C CA . THR A 1 92 ? -11.353 -18.574 22.215 1.00 83.06 92 THR A CA 1
ATOM 680 C C . THR A 1 92 ? -12.446 -18.313 21.172 1.00 83.06 92 THR A C 1
ATOM 682 O O . THR A 1 92 ? -13.256 -19.202 20.908 1.00 83.06 92 THR A O 1
ATOM 685 N N . SER A 1 93 ? -12.477 -17.107 20.593 1.00 82.56 93 SER A N 1
ATOM 686 C CA . SER A 1 93 ? -13.372 -16.719 19.495 1.00 82.56 93 SER A CA 1
ATOM 687 C C . SER A 1 93 ? -13.155 -17.620 18.285 1.00 82.56 93 SER A C 1
ATOM 689 O O . SER A 1 93 ? -14.105 -18.229 17.792 1.00 82.56 93 SER A O 1
ATOM 691 N N . ARG A 1 94 ? -11.890 -17.833 17.902 1.00 80.06 94 ARG A N 1
ATOM 692 C CA . ARG A 1 94 ? -11.540 -18.700 16.777 1.00 80.06 94 ARG A CA 1
ATOM 693 C C . ARG A 1 94 ? -11.897 -20.167 17.018 1.00 80.06 94 ARG A C 1
ATOM 695 O O . ARG A 1 94 ? -12.443 -20.806 16.127 1.00 80.06 94 ARG A O 1
ATOM 702 N N . GLN A 1 95 ? -11.588 -20.703 18.199 1.00 79.75 95 GLN A N 1
ATOM 703 C CA . GLN A 1 95 ? -11.786 -22.126 18.505 1.00 79.75 95 GLN A CA 1
ATOM 704 C C . GLN A 1 95 ? -13.260 -22.517 18.629 1.00 79.75 95 GLN A C 1
ATOM 706 O O . GLN A 1 95 ? -13.636 -23.614 18.230 1.00 79.75 95 GLN A O 1
ATOM 711 N N . ASN A 1 96 ? -14.088 -21.632 19.186 1.00 73.81 96 ASN A N 1
ATOM 712 C CA . ASN A 1 96 ? -15.484 -21.954 19.473 1.00 73.81 96 ASN A CA 1
ATOM 713 C C . ASN A 1 96 ? -16.461 -21.481 18.393 1.00 73.81 96 ASN A C 1
ATOM 715 O O . ASN A 1 96 ? -17.636 -21.831 18.481 1.00 73.81 96 ASN A O 1
ATOM 719 N N . GLY A 1 97 ? -16.024 -20.655 17.430 1.00 63.09 97 GLY A N 1
ATOM 720 C CA . GLY A 1 97 ? -16.822 -20.140 16.303 1.00 63.09 97 GLY A CA 1
ATOM 721 C C . GLY A 1 97 ? -18.031 -19.262 16.670 1.00 63.09 97 GLY A C 1
ATOM 722 O O . GLY A 1 97 ? -18.554 -18.552 15.822 1.00 63.09 97 GLY A O 1
ATOM 723 N N . SER A 1 98 ? -18.472 -19.291 17.929 1.00 60.22 98 SER A N 1
ATOM 724 C CA . SER A 1 98 ? -19.676 -18.645 18.457 1.00 60.22 98 SER A CA 1
ATOM 725 C C . SER A 1 98 ? -19.380 -17.423 19.324 1.00 60.22 98 SER A C 1
ATOM 727 O O . SER A 1 98 ? -20.282 -16.638 19.604 1.00 60.22 98 SER A O 1
ATOM 729 N N . LYS A 1 99 ? -18.130 -17.248 19.777 1.00 70.31 99 LYS A N 1
ATOM 730 C CA . LYS A 1 99 ? -17.735 -16.079 20.570 1.00 70.31 99 LYS A CA 1
ATOM 731 C C . LYS A 1 99 ? -17.211 -14.981 19.657 1.00 70.31 99 LYS A C 1
ATOM 733 O O . LYS A 1 99 ? -16.347 -15.233 18.821 1.00 70.31 99 LYS A O 1
ATOM 738 N N . LEU A 1 100 ? -17.718 -13.771 19.864 1.00 83.12 100 LEU A N 1
ATOM 739 C CA . LEU A 1 100 ? -17.352 -12.579 19.108 1.00 83.12 100 LEU A CA 1
ATOM 740 C C . LEU A 1 100 ? -15.895 -12.185 19.380 1.00 83.12 100 LEU A C 1
ATOM 742 O O . LEU A 1 100 ? -15.356 -12.418 20.468 1.00 83.12 100 LEU A O 1
ATOM 746 N N . HIS A 1 101 ? -15.263 -11.585 18.375 1.00 89.75 101 HIS A N 1
ATOM 747 C CA . HIS A 1 101 ? -13.901 -11.079 18.479 1.00 89.75 101 HIS A CA 1
ATOM 748 C C . HIS A 1 101 ? -13.807 -10.006 19.589 1.00 8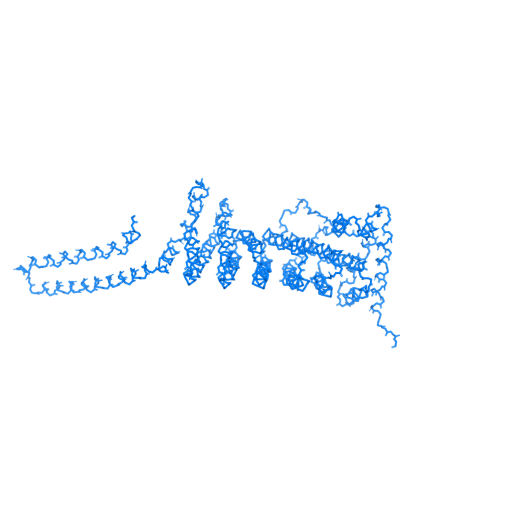9.75 101 HIS A C 1
ATOM 750 O O . HIS A 1 101 ? -14.739 -9.216 19.732 1.00 89.75 101 HIS A O 1
ATOM 756 N N . PRO A 1 102 ? -12.708 -9.899 20.362 1.00 89.38 102 PRO A N 1
ATOM 757 C CA . PRO A 1 102 ? -12.590 -8.902 21.438 1.00 89.38 102 PRO A CA 1
ATOM 758 C C . PRO A 1 102 ? -12.767 -7.436 21.002 1.00 89.38 102 PRO A C 1
ATOM 760 O O . PRO A 1 102 ? -13.144 -6.608 21.819 1.00 89.38 102 PRO A O 1
ATOM 763 N N . MET A 1 103 ? -12.542 -7.115 19.726 1.00 92.75 103 MET A N 1
ATOM 764 C CA . MET A 1 103 ? -12.797 -5.774 19.164 1.00 92.75 103 MET A CA 1
ATOM 765 C C . MET A 1 103 ? -14.256 -5.530 18.753 1.00 92.75 103 MET A C 1
ATOM 767 O O . MET A 1 103 ? -14.588 -4.426 18.335 1.00 92.75 103 MET A O 1
ATOM 771 N N . HIS A 1 104 ? -15.121 -6.543 18.838 1.00 91.56 104 HIS A N 1
ATOM 772 C CA . HIS A 1 104 ? -16.490 -6.460 18.339 1.00 91.56 104 HIS A CA 1
ATOM 773 C C . HIS A 1 104 ? -17.317 -5.397 19.065 1.00 91.56 104 HIS A C 1
ATOM 775 O O . HIS A 1 104 ? -18.022 -4.651 18.405 1.00 91.56 104 HIS A O 1
ATOM 781 N N . GLU A 1 105 ? -17.205 -5.277 20.389 1.00 90.00 105 GLU A N 1
ATOM 782 C CA . GLU A 1 105 ? -17.965 -4.267 21.146 1.00 90.00 105 GLU A CA 1
ATOM 783 C C . GLU A 1 105 ? -17.571 -2.838 20.747 1.00 90.00 105 GLU A C 1
ATOM 785 O O . GLU A 1 105 ? -18.438 -1.984 20.585 1.00 90.00 105 GLU A O 1
ATOM 790 N N . LEU A 1 106 ? -16.273 -2.584 20.521 1.00 92.56 106 LEU A N 1
ATOM 791 C CA . LEU A 1 106 ? -15.806 -1.288 20.016 1.00 92.56 106 LEU A CA 1
ATOM 792 C C . LEU A 1 106 ? -16.358 -1.027 18.614 1.00 92.56 106 LEU A C 1
ATOM 794 O O . LEU A 1 106 ? -16.886 0.048 18.365 1.00 92.56 106 LEU A O 1
ATOM 798 N N . HIS A 1 107 ? -16.292 -2.017 17.722 1.00 94.50 107 HIS A N 1
ATOM 799 C CA . HIS A 1 107 ? -16.892 -1.916 16.392 1.00 94.50 107 HIS A CA 1
ATOM 800 C C . HIS A 1 107 ? -18.400 -1.624 16.462 1.00 94.50 107 HIS A C 1
ATOM 802 O O . HIS A 1 107 ? -18.871 -0.703 15.805 1.00 94.50 107 HIS A O 1
ATOM 808 N N . SER A 1 108 ? -19.156 -2.359 17.277 1.00 91.62 108 SER A N 1
ATOM 809 C CA . SER A 1 108 ? -20.606 -2.189 17.409 1.00 91.62 108 SER A CA 1
ATOM 810 C C . SER A 1 108 ? -20.981 -0.820 17.970 1.00 91.62 108 SER A C 1
ATOM 812 O O . SER A 1 108 ? -21.948 -0.221 17.508 1.00 91.62 108 SER A O 1
ATOM 814 N N . ALA A 1 109 ? -20.198 -0.287 18.909 1.00 90.44 109 ALA A N 1
ATOM 815 C CA . ALA A 1 109 ? -20.409 1.061 19.413 1.00 90.44 109 ALA A CA 1
ATOM 816 C C . ALA A 1 109 ? -20.110 2.141 18.363 1.00 90.44 109 ALA A C 1
ATOM 818 O O . ALA A 1 109 ? -20.882 3.087 18.248 1.00 90.44 109 ALA A O 1
ATOM 819 N N . ILE A 1 110 ? -19.048 1.982 17.562 1.00 93.88 110 ILE A N 1
ATOM 820 C CA . ILE A 1 110 ? -18.743 2.902 16.452 1.00 93.88 110 ILE A CA 1
ATOM 821 C C . ILE A 1 110 ? -19.880 2.886 15.426 1.00 93.88 110 ILE A C 1
ATOM 823 O O . ILE A 1 110 ? -20.399 3.937 15.069 1.00 93.88 110 ILE A O 1
ATOM 827 N N . MET A 1 111 ? -20.312 1.695 15.003 1.00 93.62 111 MET A N 1
ATOM 828 C CA . MET A 1 111 ? -21.404 1.531 14.039 1.00 93.62 111 MET A CA 1
ATOM 829 C C . MET A 1 111 ? -22.725 2.107 14.558 1.00 93.62 111 MET A C 1
ATOM 831 O O . MET A 1 111 ? -23.453 2.743 13.799 1.00 93.62 111 MET A O 1
ATOM 835 N N . SER A 1 112 ? -23.029 1.915 15.847 1.00 90.69 112 SER A N 1
ATOM 836 C CA . SER A 1 112 ? -24.200 2.530 16.478 1.00 90.69 112 SER A CA 1
ATOM 837 C C . SER A 1 112 ? -24.079 4.050 16.532 1.00 90.69 112 SER A C 1
ATOM 839 O O . SER A 1 112 ? -25.078 4.726 16.318 1.00 90.69 112 SER A O 1
ATOM 841 N N . GLY A 1 113 ? -22.885 4.581 16.811 1.00 90.12 113 GLY A N 1
ATOM 842 C CA . GLY A 1 113 ? -22.627 6.018 16.802 1.00 90.12 113 GLY A CA 1
ATOM 843 C C . GLY A 1 113 ? -22.883 6.622 15.424 1.00 90.12 113 GLY A C 1
ATOM 844 O O . GLY A 1 113 ? -23.649 7.571 15.316 1.00 90.12 113 GLY A O 1
ATOM 845 N N . LEU A 1 114 ? -22.339 6.008 14.367 1.00 91.75 114 LEU A N 1
ATOM 846 C CA . LEU A 1 114 ? -22.582 6.414 12.977 1.00 91.75 114 LEU A CA 1
ATOM 847 C C . LEU A 1 114 ? -24.075 6.377 12.626 1.00 91.75 114 LEU A C 1
ATOM 849 O O . LEU A 1 114 ? -24.646 7.401 12.265 1.00 91.75 114 LEU A O 1
ATOM 853 N N . SER A 1 115 ? -24.732 5.239 12.875 1.00 91.00 115 SER A N 1
ATOM 854 C CA . SER A 1 115 ? -26.153 5.039 12.540 1.00 91.00 115 SER A CA 1
ATOM 855 C C . SER A 1 115 ? -27.095 6.018 13.255 1.00 91.00 115 SER A C 1
ATOM 857 O O . SER A 1 115 ? -28.188 6.296 12.766 1.00 91.00 115 SER A O 1
ATOM 859 N N . ASN A 1 116 ? -26.696 6.521 14.428 1.00 90.38 116 ASN A N 1
ATOM 860 C CA . ASN A 1 116 ? -27.477 7.469 15.224 1.00 90.38 116 ASN A CA 1
ATOM 861 C C . ASN A 1 116 ? -27.083 8.938 14.977 1.00 90.38 116 ASN A C 1
ATOM 863 O O . ASN A 1 116 ? -27.663 9.826 15.602 1.00 90.38 116 ASN A O 1
ATOM 867 N N . GLY A 1 117 ? -26.099 9.213 14.111 1.00 86.88 117 GLY A N 1
ATOM 868 C CA . GLY A 1 117 ? -25.549 10.559 13.906 1.00 86.88 117 GLY A CA 1
ATOM 869 C C . GLY A 1 117 ? -24.712 11.084 15.083 1.00 86.88 117 GLY A C 1
ATOM 870 O O . GLY A 1 117 ? -24.467 12.282 15.194 1.00 86.88 117 GLY A O 1
ATOM 871 N N . GLU A 1 118 ? -24.272 10.207 15.986 1.00 89.25 118 GLU A N 1
ATOM 872 C CA . GLU A 1 118 ? -23.395 10.531 17.114 1.00 89.25 118 GLU A CA 1
ATOM 873 C C . GLU A 1 118 ? -21.917 10.429 16.692 1.00 89.25 118 GLU A C 1
ATOM 875 O O . GLU A 1 118 ? -21.165 9.566 17.161 1.00 89.25 118 GLU A O 1
ATOM 880 N N . TRP A 1 119 ? -21.486 11.308 15.783 1.00 87.62 119 TRP A N 1
ATOM 881 C CA . TRP A 1 119 ? -20.159 11.235 15.154 1.00 87.62 119 TRP A CA 1
ATOM 882 C C . TRP A 1 119 ? -19.005 11.318 16.160 1.00 87.62 119 TRP A C 1
ATOM 884 O O . TRP A 1 119 ? -18.048 10.555 16.064 1.00 87.62 119 TRP A O 1
ATOM 894 N N . ALA A 1 120 ? -19.137 12.142 17.205 1.00 86.50 120 ALA A N 1
ATOM 895 C CA . ALA A 1 120 ? -18.147 12.219 18.282 1.00 86.50 120 ALA A CA 1
ATOM 896 C C . ALA A 1 120 ? -17.981 10.882 19.034 1.00 86.50 120 ALA A C 1
ATOM 898 O O . ALA A 1 120 ? -16.862 10.493 19.381 1.00 86.50 120 ALA A O 1
ATOM 899 N N . THR A 1 121 ? -19.074 10.137 19.249 1.00 87.12 121 THR A N 1
ATOM 900 C CA . THR A 1 121 ? -19.022 8.792 19.842 1.00 87.12 121 THR A CA 1
ATOM 901 C C . THR A 1 121 ? -18.300 7.823 18.903 1.00 87.12 121 THR A C 1
ATOM 903 O O . THR A 1 121 ? -17.456 7.043 19.355 1.00 87.12 121 THR A O 1
ATOM 906 N N . ALA A 1 122 ? -18.591 7.885 17.599 1.00 90.56 122 ALA A N 1
ATOM 907 C CA . ALA A 1 122 ? -17.951 7.045 16.590 1.00 90.56 122 ALA A CA 1
ATOM 908 C C . ALA A 1 122 ? -16.441 7.318 16.480 1.00 90.56 122 ALA A C 1
ATOM 910 O O . ALA A 1 122 ? -15.640 6.381 16.536 1.00 90.56 122 ALA A O 1
ATOM 911 N N . GLU A 1 123 ? -16.039 8.587 16.417 1.00 90.69 123 GLU A N 1
ATOM 912 C CA . GLU A 1 123 ? -14.638 9.004 16.357 1.00 90.69 123 GLU A CA 1
ATOM 913 C C . GLU A 1 123 ? -13.871 8.584 17.622 1.00 90.69 123 GLU A C 1
ATOM 915 O O . GLU A 1 123 ? -12.783 8.001 17.539 1.00 90.69 123 GLU A O 1
ATOM 920 N N . ASN A 1 124 ? -14.458 8.789 18.809 1.00 90.06 124 ASN A N 1
ATOM 921 C CA . ASN A 1 124 ? -13.855 8.340 20.064 1.00 90.06 124 ASN A CA 1
ATOM 922 C C . ASN A 1 124 ? -13.692 6.815 20.080 1.00 90.06 124 ASN A C 1
ATOM 924 O O . ASN A 1 124 ? -12.619 6.305 20.411 1.00 90.06 124 ASN A O 1
ATOM 928 N N . GLY A 1 125 ? -14.727 6.082 19.660 1.00 92.25 125 GLY A N 1
ATOM 929 C CA . GLY A 1 125 ? -14.686 4.631 19.527 1.00 92.25 125 GLY A CA 1
ATOM 930 C C . GLY A 1 125 ? -13.557 4.164 18.605 1.00 92.25 125 GLY A C 1
ATOM 931 O O . GLY A 1 125 ? -12.802 3.260 18.976 1.00 92.25 125 GLY A O 1
ATOM 932 N N . LEU A 1 126 ? -13.378 4.817 17.454 1.00 94.69 126 LEU A N 1
ATOM 933 C CA . LEU A 1 126 ? -12.306 4.530 16.500 1.00 94.69 126 LEU A CA 1
ATOM 934 C C . LEU A 1 126 ? -10.918 4.815 17.095 1.00 94.69 126 LEU A C 1
ATOM 936 O O . LEU A 1 126 ? -10.008 3.990 16.978 1.00 94.69 126 LEU A O 1
ATOM 940 N N . LEU A 1 127 ? -10.761 5.923 17.824 1.00 94.50 127 LEU A N 1
ATOM 941 C CA . LEU A 1 127 ? -9.524 6.232 18.544 1.00 94.50 127 LEU A CA 1
ATOM 942 C C . LEU A 1 127 ? -9.197 5.151 19.587 1.00 94.50 127 LEU A C 1
ATOM 944 O O . LEU A 1 127 ? -8.050 4.704 19.689 1.00 94.50 127 LEU A O 1
ATOM 948 N N . LYS A 1 128 ? -10.193 4.677 20.348 1.00 94.56 128 LYS A N 1
ATOM 949 C CA . LYS A 1 128 ? -10.003 3.565 21.293 1.00 94.56 128 LYS A CA 1
ATOM 950 C C . LYS A 1 128 ? -9.665 2.262 20.571 1.00 94.56 128 LYS A C 1
ATOM 952 O O . LYS A 1 128 ? -8.775 1.546 21.030 1.00 94.56 128 LYS A O 1
ATOM 957 N N . PHE A 1 129 ? -10.307 1.979 19.438 1.00 95.94 129 PHE A N 1
ATOM 958 C CA . PHE A 1 129 ? -10.021 0.813 18.599 1.00 95.94 129 PHE A CA 1
ATOM 959 C C . PHE A 1 129 ? -8.551 0.790 18.167 1.00 95.94 129 PHE A C 1
ATOM 961 O O . PHE A 1 129 ? -7.849 -0.213 18.350 1.00 95.94 129 PHE A O 1
ATOM 968 N N . LYS A 1 130 ? -8.062 1.922 17.656 1.00 96.44 130 LYS A N 1
ATOM 969 C CA . LYS A 1 130 ? -6.662 2.119 17.279 1.00 96.44 130 LYS A CA 1
ATOM 970 C C . LYS A 1 130 ? -5.722 1.906 18.467 1.00 96.44 130 LYS A C 1
ATOM 972 O O . LYS A 1 130 ? -4.809 1.086 18.395 1.00 96.44 130 LYS A O 1
ATOM 977 N N . ASN A 1 131 ? -5.989 2.571 19.592 1.00 95.81 131 ASN A N 1
ATOM 978 C CA . ASN A 1 131 ? -5.137 2.518 20.784 1.00 95.81 131 ASN A CA 1
ATOM 979 C C . ASN A 1 131 ? -5.064 1.117 21.410 1.00 95.81 131 ASN A C 1
ATOM 981 O O . ASN A 1 131 ? -4.021 0.727 21.936 1.00 95.81 131 ASN A O 1
ATOM 985 N N . VAL A 1 132 ? -6.159 0.349 21.388 1.00 95.69 132 VAL A N 1
ATOM 986 C CA . VAL A 1 132 ? -6.140 -1.061 21.809 1.00 95.69 132 VAL A CA 1
ATOM 987 C C . VAL A 1 132 ? -5.279 -1.877 20.846 1.00 95.69 132 VAL A C 1
ATOM 989 O O . VAL A 1 132 ? -4.415 -2.622 21.303 1.00 95.69 132 VAL A O 1
ATOM 992 N N . SER A 1 133 ? -5.449 -1.690 19.535 1.00 95.56 133 SER A N 1
ATOM 993 C CA . SER A 1 133 ? -4.690 -2.425 18.516 1.00 95.56 133 SER A CA 1
ATOM 994 C C . SER A 1 133 ? -3.180 -2.200 18.646 1.00 95.56 133 SER A C 1
ATOM 996 O O . SER A 1 133 ? -2.431 -3.169 18.760 1.00 95.56 133 SER A O 1
ATOM 998 N N . ILE A 1 134 ? -2.738 -0.940 18.728 1.00 95.50 134 ILE A N 1
ATOM 999 C CA . ILE A 1 134 ? -1.320 -0.576 18.892 1.00 95.50 134 ILE A CA 1
ATOM 1000 C C . ILE A 1 134 ? -0.752 -1.164 20.190 1.00 95.50 134 ILE A C 1
ATOM 1002 O O . ILE A 1 134 ? 0.280 -1.828 20.167 1.00 95.50 134 ILE A O 1
ATOM 1006 N N . ARG A 1 135 ? -1.461 -1.027 21.317 1.00 94.44 135 ARG A N 1
ATOM 1007 C CA . ARG A 1 135 ? -1.018 -1.564 22.617 1.00 94.44 135 ARG A CA 1
ATOM 1008 C C . ARG A 1 135 ? -0.851 -3.085 22.606 1.00 94.44 135 ARG A C 1
ATOM 1010 O O . ARG A 1 135 ? 0.076 -3.615 23.220 1.00 94.44 135 ARG A O 1
ATOM 1017 N N . VAL A 1 136 ? -1.757 -3.799 21.937 1.00 91.75 136 VAL A N 1
ATOM 1018 C CA . VAL A 1 136 ? -1.667 -5.257 21.781 1.00 91.75 136 VAL A CA 1
ATOM 1019 C C . VAL A 1 136 ? -0.466 -5.615 20.904 1.00 91.75 136 VAL A C 1
ATOM 1021 O O . VAL A 1 136 ? 0.317 -6.478 21.295 1.00 91.75 136 VAL A O 1
ATOM 1024 N N . ILE A 1 137 ? -0.274 -4.927 19.774 1.00 91.19 137 ILE A N 1
ATOM 1025 C CA . ILE A 1 137 ? 0.881 -5.116 18.881 1.00 91.19 137 ILE A CA 1
ATOM 1026 C C . ILE A 1 137 ? 2.199 -4.887 19.626 1.00 91.19 137 ILE A C 1
ATOM 1028 O O . ILE A 1 137 ? 3.084 -5.738 19.574 1.00 91.19 137 ILE A O 1
ATOM 1032 N N . GLU A 1 138 ? 2.316 -3.789 20.370 1.00 91.06 138 GLU A N 1
ATOM 1033 C CA . GLU A 1 138 ? 3.490 -3.469 21.183 1.00 91.06 138 GLU A CA 1
ATOM 1034 C C . GLU A 1 138 ? 3.827 -4.579 22.183 1.00 91.06 138 GLU A C 1
ATOM 1036 O O . GLU A 1 138 ? 4.990 -4.964 22.337 1.00 91.06 138 GLU A O 1
ATOM 1041 N N . SER A 1 139 ? 2.811 -5.100 22.876 1.00 88.75 139 SER A N 1
ATOM 1042 C CA . SER A 1 139 ? 2.980 -6.190 23.840 1.00 88.75 139 SER A CA 1
ATOM 1043 C C . SER A 1 139 ? 3.440 -7.473 23.151 1.00 88.75 139 SER A C 1
ATOM 1045 O O . SER A 1 139 ? 4.399 -8.102 23.598 1.00 88.75 139 SER A O 1
ATOM 1047 N N . LEU A 1 140 ? 2.802 -7.836 22.034 1.00 82.88 140 LEU A N 1
ATOM 1048 C CA . LEU A 1 140 ? 3.158 -9.022 21.253 1.00 82.88 140 LEU A CA 1
ATOM 1049 C C . LEU A 1 140 ? 4.576 -8.915 20.668 1.00 82.88 140 LEU A C 1
ATOM 1051 O O . LEU A 1 140 ? 5.317 -9.898 20.676 1.00 82.88 140 LEU A O 1
ATOM 1055 N N . GLY A 1 141 ? 4.984 -7.722 20.227 1.00 78.38 141 GLY A N 1
ATOM 1056 C CA . GLY A 1 141 ? 6.338 -7.450 19.747 1.00 78.38 141 GLY A CA 1
ATOM 1057 C C . GLY A 1 141 ? 7.399 -7.582 20.845 1.00 78.38 141 GLY A C 1
ATOM 1058 O O . GLY A 1 141 ? 8.446 -8.193 20.625 1.00 78.38 141 GLY A O 1
ATOM 1059 N N . LYS A 1 142 ? 7.119 -7.100 22.067 1.00 79.25 142 LYS A N 1
ATOM 1060 C CA . LYS A 1 142 ? 8.017 -7.241 23.236 1.00 79.25 142 LYS A CA 1
ATOM 1061 C C . LYS A 1 142 ? 8.205 -8.698 23.676 1.00 79.25 142 LYS A C 1
ATOM 1063 O O . LYS A 1 142 ? 9.284 -9.070 24.134 1.00 79.25 142 LYS A O 1
ATOM 1068 N N . GLU A 1 143 ? 7.199 -9.549 23.485 1.00 70.56 143 GLU A N 1
ATOM 1069 C CA . GLU A 1 143 ? 7.283 -11.000 23.732 1.00 70.56 143 GLU A CA 1
ATOM 1070 C C . GLU A 1 143 ? 8.126 -11.756 22.664 1.00 70.56 143 GLU A C 1
ATOM 1072 O O . GLU A 1 143 ? 8.399 -12.961 22.790 1.00 70.56 143 GLU A O 1
ATOM 1077 N N . GLY A 1 144 ? 8.594 -11.031 21.637 1.00 51.62 144 GLY A N 1
ATOM 1078 C CA . GLY A 1 144 ? 9.187 -11.444 20.358 1.00 51.62 144 GLY A CA 1
ATOM 1079 C C . GLY A 1 144 ? 10.517 -12.211 20.343 1.00 51.62 144 GLY A C 1
ATOM 1080 O O . GLY A 1 144 ? 11.262 -12.120 19.370 1.00 51.62 144 GLY A O 1
ATOM 1081 N N . LYS A 1 145 ? 10.810 -13.045 21.348 1.00 47.47 145 LYS A N 1
ATOM 1082 C CA . LYS A 1 145 ? 11.777 -14.162 21.210 1.00 47.47 145 LYS A CA 1
ATOM 1083 C C . LYS A 1 145 ? 11.222 -15.533 21.606 1.00 47.47 145 LYS A C 1
ATOM 1085 O O . LYS A 1 145 ? 11.834 -16.537 21.262 1.00 47.47 145 LYS A O 1
ATOM 1090 N N . ARG A 1 146 ? 10.075 -15.618 22.296 1.00 43.94 146 ARG A N 1
ATOM 1091 C CA . ARG A 1 146 ? 9.571 -16.898 22.840 1.00 43.94 146 ARG A CA 1
ATOM 1092 C C . ARG A 1 146 ? 8.412 -17.543 22.070 1.00 43.94 146 ARG A C 1
ATOM 1094 O O . ARG A 1 146 ? 8.141 -18.710 22.330 1.00 43.94 146 ARG A O 1
ATOM 1101 N N . ARG A 1 147 ? 7.720 -16.843 21.157 1.00 49.59 147 ARG A N 1
ATOM 1102 C CA . ARG A 1 147 ? 6.453 -17.343 20.568 1.00 49.59 147 ARG A CA 1
ATOM 1103 C C . ARG A 1 147 ? 6.200 -16.985 19.092 1.00 49.59 147 ARG A C 1
ATOM 1105 O O . ARG A 1 147 ? 5.059 -16.776 18.701 1.00 49.59 147 ARG A O 1
ATOM 1112 N N . ARG A 1 148 ? 7.224 -17.024 18.223 1.00 49.62 148 ARG A N 1
ATOM 1113 C CA . ARG A 1 148 ? 7.014 -17.101 16.748 1.00 49.62 148 ARG A CA 1
ATOM 1114 C C . ARG A 1 148 ? 6.252 -18.369 16.303 1.00 49.62 148 ARG A C 1
ATOM 1116 O O . ARG A 1 148 ? 5.956 -18.532 15.129 1.00 49.62 148 ARG A 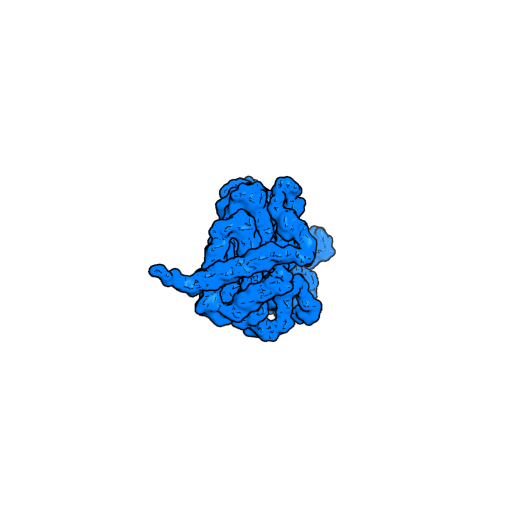O 1
ATOM 1123 N N . THR A 1 149 ? 5.953 -19.259 17.244 1.00 50.94 149 THR A N 1
ATOM 1124 C CA . THR A 1 149 ? 5.249 -20.529 17.080 1.00 50.94 149 THR A CA 1
ATOM 1125 C C . THR A 1 149 ? 3.769 -20.471 17.445 1.00 50.94 149 THR A C 1
ATOM 1127 O O . THR A 1 149 ? 3.139 -21.520 17.422 1.00 50.94 149 THR A O 1
ATOM 1130 N N . ASP A 1 150 ? 3.201 -19.312 17.802 1.00 65.12 150 ASP A N 1
ATOM 1131 C CA . ASP A 1 150 ? 1.761 -19.216 18.063 1.00 65.12 150 ASP A CA 1
ATOM 1132 C C . ASP A 1 150 ? 0.975 -19.325 16.740 1.00 65.12 150 ASP A C 1
ATOM 1134 O O . ASP A 1 150 ? 0.958 -18.361 15.960 1.00 65.12 150 ASP A O 1
ATOM 1138 N N . PRO A 1 151 ? 0.314 -20.470 16.468 1.00 64.31 151 PRO A N 1
ATOM 1139 C CA . PRO A 1 151 ? -0.370 -20.702 15.200 1.00 64.31 151 PRO A CA 1
ATOM 1140 C C . PRO A 1 151 ? -1.595 -19.794 15.028 1.00 64.31 151 PRO A C 1
ATOM 1142 O O . PRO A 1 151 ? -2.146 -19.714 13.931 1.00 64.31 151 PRO A O 1
ATOM 1145 N N . VAL A 1 152 ? -2.033 -19.110 16.094 1.00 72.31 152 VAL A N 1
ATOM 1146 C CA . VAL A 1 152 ? -3.220 -18.249 16.083 1.00 72.31 152 VAL A CA 1
ATOM 1147 C C . VAL A 1 152 ? -2.866 -16.774 15.854 1.00 72.31 152 VAL A C 1
ATOM 1149 O O . VAL A 1 152 ? -3.748 -15.962 15.592 1.00 72.31 152 VAL A O 1
ATOM 1152 N N . SER A 1 153 ? -1.578 -16.420 15.871 1.00 74.06 153 SER A N 1
ATOM 1153 C CA . SER A 1 153 ? -1.105 -15.032 15.751 1.00 74.06 153 SER A CA 1
ATOM 1154 C C . SER A 1 153 ? -1.585 -14.299 14.491 1.00 74.06 153 SER A C 1
ATOM 1156 O O . SER A 1 153 ? -1.868 -13.104 14.555 1.00 74.06 153 SER A O 1
ATOM 1158 N N . GLY A 1 154 ? -1.753 -15.009 13.370 1.00 72.69 154 GLY A N 1
ATOM 1159 C CA . GLY A 1 154 ? -2.307 -14.444 12.134 1.00 72.69 154 GLY A CA 1
ATOM 1160 C C . GLY A 1 154 ? -3.780 -14.023 12.231 1.00 72.69 154 GLY A C 1
ATOM 1161 O O . GLY A 1 154 ? -4.214 -13.169 11.467 1.00 72.69 154 GLY A O 1
ATOM 1162 N N . TYR A 1 155 ? -4.537 -14.565 13.191 1.00 81.81 155 TYR A N 1
ATOM 1163 C CA . TYR A 1 155 ? -5.968 -14.286 13.357 1.00 81.81 155 TYR A CA 1
ATOM 1164 C C . TYR A 1 155 ? -6.257 -13.130 14.314 1.00 81.81 155 TYR A C 1
ATOM 1166 O O . TYR A 1 155 ? -7.371 -12.617 14.322 1.00 81.81 155 TYR A O 1
ATOM 1174 N N . TYR A 1 156 ? -5.277 -12.693 15.114 1.00 88.25 156 TYR A N 1
ATOM 1175 C CA . TYR A 1 156 ? -5.485 -11.648 16.126 1.00 88.25 156 TYR A CA 1
ATOM 1176 C C . TYR A 1 156 ? -6.003 -10.337 15.558 1.00 88.25 156 TYR A C 1
ATOM 1178 O O . TYR A 1 156 ? -6.672 -9.595 16.268 1.00 88.25 156 TYR A O 1
ATOM 1186 N N . PHE A 1 157 ? -5.702 -10.055 14.298 1.00 91.19 157 PHE A N 1
ATOM 1187 C CA . PHE A 1 157 ? -6.089 -8.817 13.642 1.00 91.19 157 PHE A CA 1
ATOM 1188 C C . PHE A 1 157 ? -6.788 -9.050 12.304 1.00 91.19 157 PHE A C 1
ATOM 1190 O O . PHE A 1 157 ? -6.978 -8.095 11.557 1.00 91.19 157 PHE A O 1
ATOM 1197 N N . GLU A 1 158 ? -7.195 -10.290 12.005 1.00 90.25 158 GLU A N 1
ATOM 1198 C CA . GLU A 1 158 ? -7.886 -10.582 10.749 1.00 90.25 158 GLU A CA 1
ATOM 1199 C C . GLU A 1 158 ? -9.227 -9.838 10.691 1.00 90.25 158 GLU A C 1
ATOM 1201 O O . GLU A 1 158 ? -9.345 -8.900 9.907 1.00 90.25 158 GLU A O 1
ATOM 1206 N N . ASP A 1 159 ? -10.194 -10.156 11.559 1.00 92.00 159 ASP A N 1
ATOM 1207 C CA . ASP A 1 159 ? -11.505 -9.484 11.543 1.00 92.00 159 ASP A CA 1
ATOM 1208 C C . ASP A 1 159 ? -11.411 -7.965 11.789 1.00 92.00 159 ASP A C 1
ATOM 1210 O O . ASP A 1 159 ? -12.014 -7.205 11.026 1.00 92.00 159 ASP A O 1
ATOM 1214 N N . PRO A 1 160 ? -10.637 -7.470 12.784 1.00 94.31 160 PRO A N 1
ATOM 1215 C CA . PRO A 1 160 ? -10.502 -6.035 13.025 1.00 94.31 160 PRO A CA 1
ATOM 1216 C C . PRO A 1 160 ? -10.099 -5.221 11.794 1.00 94.31 160 PRO A C 1
ATOM 1218 O O . PRO A 1 160 ? -10.700 -4.184 11.527 1.00 94.31 160 PRO A O 1
ATOM 1221 N N . LEU A 1 161 ? -9.092 -5.682 11.048 1.00 96.06 161 LEU A N 1
ATOM 1222 C CA . LEU A 1 161 ? -8.475 -4.889 9.982 1.00 96.06 161 LEU A CA 1
ATOM 1223 C C . LEU A 1 161 ? -9.055 -5.210 8.599 1.00 96.06 161 LEU A C 1
ATOM 1225 O O . LEU A 1 161 ? -9.079 -4.339 7.736 1.00 96.06 161 LEU A O 1
ATOM 1229 N N . LYS A 1 162 ? -9.547 -6.435 8.383 1.00 94.12 162 LYS A N 1
ATOM 1230 C CA . LYS A 1 162 ? -10.117 -6.881 7.101 1.00 94.12 162 LYS A CA 1
ATOM 1231 C C . LYS A 1 162 ? -11.628 -6.662 6.998 1.00 94.12 162 LYS A C 1
ATOM 1233 O O . LYS A 1 162 ? -12.135 -6.488 5.892 1.00 94.12 162 LYS A O 1
ATOM 1238 N N . GLU A 1 163 ? -12.344 -6.684 8.124 1.00 94.44 163 GLU A N 1
ATOM 1239 C CA . GLU A 1 163 ? -13.809 -6.602 8.157 1.00 94.44 163 GLU A CA 1
ATOM 1240 C C . GLU A 1 163 ? -14.320 -5.362 8.892 1.00 94.44 163 GLU A C 1
ATOM 1242 O O . GLU A 1 163 ? -15.102 -4.613 8.315 1.00 94.44 163 GLU A O 1
ATOM 1247 N N . TYR A 1 164 ? -13.901 -5.124 10.138 1.00 96.50 164 TYR A N 1
ATOM 1248 C CA . TYR A 1 164 ? -14.512 -4.086 10.981 1.00 96.50 164 TYR A CA 1
ATOM 1249 C C . TYR A 1 164 ? -14.171 -2.667 10.531 1.00 96.50 164 TYR A C 1
ATOM 1251 O O . TYR A 1 164 ? -15.086 -1.894 10.263 1.00 96.50 164 TYR A O 1
ATOM 1259 N N . LEU A 1 165 ? -12.884 -2.323 10.408 1.00 97.50 165 LEU A N 1
ATOM 1260 C CA . LEU A 1 165 ? -12.492 -0.984 9.949 1.00 97.50 165 LEU A CA 1
ATOM 1261 C C . LEU A 1 165 ? -13.032 -0.672 8.540 1.00 97.50 165 LEU A C 1
ATOM 1263 O O . LEU A 1 165 ? -13.629 0.386 8.372 1.00 97.50 165 LEU A O 1
ATOM 1267 N N . PRO A 1 166 ? -12.962 -1.577 7.545 1.00 97.31 166 PRO A N 1
ATOM 1268 C CA . PRO A 1 166 ? -13.567 -1.302 6.244 1.00 97.31 166 PRO A CA 1
ATOM 1269 C C . PRO A 1 166 ? -15.075 -1.040 6.286 1.00 97.31 166 PRO A C 1
ATOM 1271 O O . PRO A 1 166 ? -15.548 -0.164 5.572 1.00 97.31 166 PRO A O 1
ATOM 1274 N N . ARG A 1 167 ? -15.829 -1.752 7.137 1.00 96.44 167 ARG A N 1
ATOM 1275 C CA . ARG A 1 167 ? -17.270 -1.504 7.313 1.00 96.44 167 ARG A CA 1
ATOM 1276 C C . ARG A 1 167 ? -17.556 -0.159 7.967 1.00 96.44 167 ARG A C 1
ATOM 1278 O O . ARG A 1 167 ? -18.504 0.496 7.561 1.00 96.44 167 ARG A O 1
ATOM 1285 N N . ILE A 1 168 ? -16.739 0.248 8.939 1.00 96.75 168 ILE A N 1
ATOM 1286 C CA . ILE A 1 168 ? -16.837 1.575 9.560 1.00 96.75 168 ILE A CA 1
ATOM 1287 C C . ILE A 1 168 ? -16.620 2.659 8.502 1.00 96.75 168 ILE A C 1
ATOM 1289 O O . ILE A 1 168 ? -17.415 3.586 8.423 1.00 96.75 168 ILE A O 1
ATOM 1293 N N . ALA A 1 169 ? -15.593 2.519 7.657 1.00 97.00 169 ALA A N 1
ATOM 1294 C CA . ALA A 1 169 ? -15.340 3.471 6.578 1.00 97.00 169 ALA A CA 1
ATOM 1295 C C . ALA A 1 169 ? -16.489 3.512 5.558 1.00 97.00 169 ALA A C 1
ATOM 1297 O O . ALA A 1 169 ? -16.899 4.596 5.162 1.00 97.00 169 ALA A O 1
ATOM 1298 N N . ALA A 1 170 ? -17.024 2.354 5.156 1.00 94.56 170 ALA A N 1
ATOM 1299 C CA . ALA A 1 170 ? -18.155 2.287 4.231 1.00 94.56 170 ALA A CA 1
ATOM 1300 C C . ALA A 1 170 ? -19.412 2.956 4.813 1.00 94.56 170 ALA A C 1
ATOM 1302 O O . ALA A 1 170 ? -19.988 3.821 4.167 1.00 94.56 170 ALA A O 1
ATOM 1303 N N . GLN A 1 171 ? -19.775 2.629 6.058 1.00 94.75 171 GLN A N 1
ATOM 1304 C CA . GLN A 1 171 ? -20.924 3.235 6.733 1.00 94.75 171 GLN A CA 1
ATOM 1305 C C . GLN A 1 171 ? -20.752 4.746 6.912 1.00 94.75 171 GLN A C 1
ATOM 1307 O O . GLN A 1 171 ? -21.689 5.498 6.683 1.00 94.75 171 GLN A O 1
ATOM 1312 N N . ALA A 1 172 ? -19.554 5.201 7.290 1.00 94.56 172 ALA A N 1
ATOM 1313 C CA . ALA A 1 172 ? -19.275 6.624 7.431 1.00 94.56 172 ALA A CA 1
ATOM 1314 C C . ALA A 1 172 ? -19.456 7.373 6.100 1.00 94.56 172 ALA A C 1
ATOM 1316 O O . ALA A 1 172 ? -20.022 8.458 6.095 1.00 94.56 172 ALA A O 1
ATOM 1317 N N . LEU A 1 173 ? -19.039 6.782 4.974 1.00 93.06 173 LEU A N 1
ATOM 1318 C CA . LEU A 1 173 ? -19.280 7.355 3.645 1.00 93.06 173 LEU A CA 1
ATOM 1319 C C . LEU A 1 173 ? -20.772 7.356 3.280 1.00 93.06 173 LEU A C 1
ATOM 1321 O O . LEU A 1 173 ? -21.257 8.357 2.760 1.00 93.06 173 LEU A O 1
ATOM 1325 N N . ASP A 1 174 ? -21.501 6.277 3.578 1.00 91.62 174 ASP A N 1
ATOM 1326 C CA . ASP A 1 174 ? -22.949 6.189 3.331 1.00 91.62 174 ASP A CA 1
ATOM 1327 C C . ASP A 1 174 ? -23.740 7.239 4.139 1.00 91.62 174 ASP A C 1
ATOM 1329 O O . ASP A 1 174 ? -24.732 7.781 3.650 1.00 91.62 174 ASP A O 1
ATOM 1333 N N . ASP A 1 175 ? -23.268 7.570 5.345 1.00 89.88 175 ASP A N 1
ATOM 1334 C CA . ASP A 1 175 ? -23.864 8.574 6.235 1.00 89.88 175 ASP A CA 1
ATOM 1335 C C . ASP A 1 175 ? -23.341 10.009 5.979 1.00 89.88 175 ASP A C 1
ATOM 1337 O O . ASP A 1 175 ? -23.750 10.947 6.667 1.00 89.88 175 ASP A O 1
ATOM 1341 N N . GLY A 1 176 ? -22.458 10.207 4.989 1.00 87.06 176 GLY A N 1
ATOM 1342 C CA . GLY A 1 176 ? -21.889 11.512 4.621 1.00 87.06 176 GLY A CA 1
ATOM 1343 C C . GLY A 1 176 ? -20.780 12.034 5.548 1.00 87.06 176 GLY A C 1
ATOM 1344 O O . GLY A 1 176 ? -20.367 13.186 5.427 1.00 87.06 176 GLY A O 1
ATOM 1345 N N . GLU A 1 177 ? -20.267 11.202 6.453 1.00 91.25 177 GLU A N 1
ATOM 1346 C CA . GLU A 1 177 ? -19.235 11.544 7.436 1.00 91.25 177 GLU A CA 1
ATOM 1347 C C . GLU A 1 177 ? -17.828 11.184 6.922 1.00 91.25 177 GLU A C 1
ATOM 1349 O O . GLU A 1 177 ? -17.140 10.281 7.419 1.00 91.25 177 GLU A O 1
ATOM 1354 N N . SER A 1 178 ? -17.385 11.911 5.892 1.00 91.12 178 SER A N 1
ATOM 1355 C CA . SER A 1 178 ? -16.099 11.679 5.216 1.00 91.12 178 SER A CA 1
ATOM 1356 C C . SER A 1 178 ? -14.894 11.703 6.169 1.00 91.12 178 SER A C 1
ATOM 1358 O O . SER A 1 178 ? -13.977 10.890 6.023 1.00 91.12 178 SER A O 1
ATOM 1360 N N . ASP A 1 179 ? -14.897 12.571 7.184 1.00 92.69 179 ASP A N 1
ATOM 1361 C CA . ASP A 1 179 ? -13.794 12.681 8.149 1.00 92.69 179 ASP A CA 1
ATOM 1362 C C . ASP A 1 179 ? -13.585 11.382 8.941 1.00 92.69 179 ASP A C 1
ATOM 1364 O O . ASP A 1 179 ? -12.446 10.938 9.120 1.00 92.69 179 ASP A O 1
ATOM 1368 N N . THR A 1 180 ? -14.667 10.704 9.339 1.00 93.81 180 THR A N 1
ATOM 1369 C CA . THR A 1 180 ? -14.573 9.412 10.039 1.00 93.81 180 THR A CA 1
ATOM 1370 C C . THR A 1 180 ? -14.062 8.305 9.111 1.00 93.81 180 THR A C 1
ATOM 1372 O O . THR A 1 180 ? -13.274 7.448 9.534 1.00 93.81 180 THR A O 1
ATOM 1375 N N . ALA A 1 181 ? -14.437 8.331 7.828 1.00 95.75 181 ALA A N 1
ATOM 1376 C CA . ALA A 1 181 ? -13.902 7.401 6.834 1.00 95.75 181 ALA A CA 1
ATOM 1377 C C . ALA A 1 181 ? -12.386 7.593 6.640 1.00 95.75 181 ALA A C 1
ATOM 1379 O O . ALA A 1 181 ? -11.621 6.626 6.726 1.00 95.75 181 ALA A O 1
ATOM 1380 N N . HIS A 1 182 ? -11.935 8.839 6.479 1.00 96.50 182 HIS A N 1
ATOM 1381 C CA . HIS A 1 182 ? -10.515 9.193 6.381 1.00 96.50 182 HIS A CA 1
ATOM 1382 C C . HIS A 1 182 ? -9.739 8.799 7.649 1.00 96.50 182 HIS A C 1
ATOM 1384 O O . HIS A 1 182 ? -8.698 8.136 7.595 1.00 96.50 182 HIS A O 1
ATOM 1390 N N . GLN A 1 183 ? -10.288 9.095 8.828 1.00 96.50 183 GLN A N 1
ATOM 1391 C CA . GLN A 1 183 ? -9.686 8.712 10.105 1.00 96.50 183 GLN A CA 1
ATOM 1392 C C . GLN A 1 183 ? -9.574 7.189 10.270 1.00 96.50 183 GLN A C 1
ATOM 1394 O O . GLN A 1 183 ? -8.648 6.691 10.924 1.00 96.50 183 GLN A O 1
ATOM 1399 N N . THR A 1 184 ? -10.479 6.429 9.655 1.00 97.56 184 THR A N 1
ATOM 1400 C CA . THR A 1 184 ? -10.427 4.964 9.641 1.00 97.56 184 THR A CA 1
ATOM 1401 C C . THR A 1 184 ? -9.234 4.464 8.831 1.00 97.56 184 THR A C 1
ATOM 1403 O O . THR A 1 184 ? -8.479 3.616 9.315 1.00 97.56 184 THR A O 1
ATOM 1406 N N . VAL A 1 185 ? -8.997 5.035 7.646 1.00 98.06 185 VAL A N 1
ATOM 1407 C CA . VAL A 1 185 ? -7.826 4.722 6.811 1.00 98.06 185 VAL A CA 1
ATOM 1408 C C . VAL A 1 185 ? -6.523 5.100 7.527 1.00 98.06 185 VAL A C 1
ATOM 1410 O O . VAL A 1 185 ? -5.606 4.277 7.597 1.00 98.06 185 VAL A O 1
ATOM 1413 N N . ARG A 1 186 ? -6.459 6.276 8.165 1.00 97.75 186 ARG A N 1
ATOM 1414 C CA . ARG A 1 186 ? -5.302 6.689 8.989 1.00 97.75 186 ARG A CA 1
ATOM 1415 C C . ARG A 1 186 ? -5.060 5.759 10.170 1.00 97.75 186 ARG A C 1
ATOM 1417 O O . ARG A 1 186 ? -3.924 5.390 10.448 1.00 97.75 186 ARG A O 1
ATOM 1424 N N . SER A 1 187 ? -6.123 5.305 10.831 1.00 97.69 187 SER A N 1
ATOM 1425 C CA . SER A 1 187 ? -6.008 4.332 11.921 1.00 97.69 187 SER A CA 1
ATOM 1426 C C . SER A 1 187 ? -5.427 3.003 11.432 1.00 97.69 187 SER A C 1
ATOM 1428 O O . SER A 1 187 ? -4.608 2.405 12.128 1.00 97.69 187 SER A O 1
ATOM 1430 N N . MET A 1 188 ? -5.792 2.548 10.226 1.00 97.94 188 MET A N 1
ATOM 1431 C CA . MET A 1 188 ? -5.173 1.369 9.608 1.00 97.94 188 MET A CA 1
ATOM 1432 C C . MET A 1 188 ? -3.688 1.589 9.307 1.00 97.94 188 MET A C 1
ATOM 1434 O O . MET A 1 188 ? -2.895 0.674 9.534 1.00 97.94 188 MET A O 1
ATOM 1438 N N . GLN A 1 189 ? -3.309 2.783 8.836 1.00 97.81 189 GLN A N 1
ATOM 1439 C CA . GLN A 1 189 ? -1.908 3.148 8.639 1.00 97.81 189 GLN A CA 1
ATOM 1440 C C . GLN A 1 189 ? -1.137 3.060 9.956 1.00 97.81 189 GLN A C 1
ATOM 1442 O O . GLN A 1 189 ? -0.224 2.248 10.048 1.00 97.81 189 GLN A O 1
ATOM 1447 N N . GLU A 1 190 ? -1.539 3.801 10.990 1.00 97.81 190 GLU A N 1
ATOM 1448 C CA . GLU A 1 190 ? -0.840 3.837 12.284 1.00 97.81 190 GLU A CA 1
ATOM 1449 C C . GLU A 1 190 ? -0.713 2.442 12.927 1.00 97.81 190 GLU A C 1
ATOM 1451 O O . GLU A 1 190 ? 0.319 2.098 13.504 1.00 97.81 190 GLU A O 1
ATOM 1456 N N . VAL A 1 191 ? -1.739 1.592 12.794 1.00 96.75 191 VAL A N 1
ATOM 1457 C CA . VAL A 1 191 ? -1.681 0.193 13.250 1.00 96.75 191 VAL A CA 1
ATOM 1458 C C . VAL A 1 191 ? -0.657 -0.618 12.444 1.00 96.75 191 VAL A C 1
ATOM 1460 O O . VAL A 1 191 ? 0.061 -1.441 13.016 1.00 96.75 191 VAL A O 1
ATOM 1463 N N . GLY A 1 192 ? -0.563 -0.396 11.132 1.00 94.50 192 GLY A N 1
ATOM 1464 C CA . GLY A 1 192 ? 0.446 -1.016 10.272 1.00 94.50 192 GLY A CA 1
ATOM 1465 C C . GLY A 1 192 ? 1.868 -0.563 10.597 1.00 94.50 192 GLY A C 1
ATOM 1466 O O . GLY A 1 192 ? 2.764 -1.402 10.700 1.00 94.50 192 GLY A O 1
ATOM 1467 N N . GLU A 1 193 ? 2.054 0.736 10.828 1.00 94.88 193 GLU A N 1
ATOM 1468 C CA . GLU A 1 193 ? 3.323 1.343 11.243 1.00 94.88 193 GLU A CA 1
ATOM 1469 C C . GLU A 1 193 ? 3.770 0.794 12.603 1.00 94.88 193 GLU A C 1
ATOM 1471 O O . GLU A 1 193 ? 4.916 0.369 12.746 1.00 94.88 193 GLU A O 1
ATOM 1476 N N . ALA A 1 194 ? 2.859 0.682 13.577 1.00 93.75 194 ALA A N 1
ATOM 1477 C CA . ALA A 1 194 ? 3.137 0.024 14.854 1.00 93.75 194 ALA A CA 1
ATOM 1478 C C . ALA A 1 194 ? 3.509 -1.457 14.662 1.00 93.75 194 ALA A C 1
ATOM 1480 O O . ALA A 1 194 ? 4.445 -1.959 15.289 1.00 93.75 194 ALA A O 1
ATOM 1481 N N . GLY A 1 195 ? 2.813 -2.161 13.763 1.00 90.69 195 GLY A N 1
ATOM 1482 C CA . GLY A 1 195 ? 3.140 -3.533 13.375 1.00 90.69 195 GLY A CA 1
ATOM 1483 C C . GLY A 1 195 ? 4.578 -3.671 12.884 1.00 90.69 195 GLY A C 1
ATOM 1484 O O . GLY A 1 195 ? 5.294 -4.575 13.313 1.00 90.69 195 GLY A O 1
ATOM 1485 N N . LEU A 1 196 ? 5.026 -2.751 12.032 1.00 89.62 196 LEU A N 1
ATOM 1486 C CA . LEU A 1 196 ? 6.405 -2.695 11.554 1.00 89.62 196 LEU A CA 1
ATOM 1487 C C . LEU A 1 196 ? 7.378 -2.310 12.676 1.00 89.62 196 LEU A C 1
ATOM 1489 O O . LEU A 1 196 ? 8.329 -3.045 12.933 1.00 89.62 196 LEU A O 1
ATOM 1493 N N . ALA A 1 197 ? 7.132 -1.224 13.407 1.00 90.00 197 ALA A N 1
ATOM 1494 C CA . ALA A 1 197 ? 8.007 -0.739 14.480 1.00 90.00 197 ALA A CA 1
ATOM 1495 C C . ALA A 1 197 ? 8.281 -1.796 15.568 1.00 90.00 197 ALA A C 1
ATOM 1497 O O . ALA A 1 197 ? 9.365 -1.835 16.154 1.00 90.00 197 ALA A O 1
ATOM 1498 N N . HIS A 1 198 ? 7.321 -2.692 15.807 1.00 87.25 198 HIS A N 1
ATOM 1499 C CA . HIS A 1 198 ? 7.416 -3.756 16.805 1.00 87.25 198 HIS A CA 1
ATOM 1500 C C . HIS A 1 198 ? 7.673 -5.155 16.215 1.00 87.25 198 HIS A C 1
ATOM 1502 O O . HIS A 1 198 ? 7.467 -6.153 16.908 1.00 87.25 198 HIS A O 1
ATOM 1508 N N . TYR A 1 199 ? 8.160 -5.248 14.969 1.00 82.75 199 TYR A N 1
ATOM 1509 C CA . TYR A 1 199 ? 8.509 -6.504 14.280 1.00 82.75 199 TYR A CA 1
ATOM 1510 C C . TYR A 1 199 ? 7.372 -7.541 14.255 1.00 82.75 199 TYR A C 1
ATOM 1512 O O . TYR A 1 199 ? 7.600 -8.757 14.299 1.00 82.75 199 TYR A O 1
ATOM 1520 N N . PHE A 1 200 ? 6.135 -7.061 14.145 1.00 85.19 200 PHE A N 1
ATOM 1521 C CA . PHE A 1 200 ? 4.915 -7.848 14.025 1.00 85.19 200 PHE A CA 1
ATOM 1522 C C . PHE A 1 200 ? 4.229 -7.597 12.663 1.00 85.19 200 PHE A C 1
ATOM 1524 O O . PHE A 1 200 ? 3.097 -7.113 12.599 1.00 85.19 200 PHE A O 1
ATOM 1531 N N . PRO A 1 201 ? 4.869 -7.958 11.531 1.00 83.69 201 PRO A N 1
ATOM 1532 C CA . PRO A 1 201 ? 4.378 -7.634 10.188 1.00 83.69 201 PRO A CA 1
ATOM 1533 C C . PRO A 1 201 ? 3.138 -8.444 9.760 1.00 83.69 201 PRO A C 1
ATOM 1535 O O . PRO A 1 201 ? 2.663 -8.292 8.633 1.00 83.69 201 PRO A O 1
ATOM 1538 N N . LEU A 1 202 ? 2.608 -9.310 10.635 1.00 84.75 202 LEU A N 1
ATOM 1539 C CA . LEU A 1 202 ? 1.411 -10.122 10.389 1.00 84.75 202 LEU A CA 1
ATOM 1540 C C . LEU A 1 202 ? 0.145 -9.273 10.207 1.00 84.75 202 LEU A C 1
ATOM 1542 O O . LEU A 1 202 ? -0.781 -9.717 9.535 1.00 84.75 202 LEU A O 1
ATOM 1546 N N . VAL A 1 203 ? 0.115 -8.047 10.739 1.00 89.56 203 VAL A N 1
ATOM 1547 C CA . VAL A 1 203 ? -1.019 -7.118 10.566 1.00 89.56 203 VAL A CA 1
ATOM 1548 C C . VAL A 1 203 ? -1.119 -6.546 9.153 1.00 89.56 203 VAL A C 1
ATOM 1550 O O . VAL A 1 203 ? -2.197 -6.129 8.737 1.00 89.56 203 VAL A O 1
ATOM 1553 N N . LEU A 1 204 ? -0.028 -6.570 8.380 1.00 90.94 204 LEU A N 1
ATOM 1554 C CA . LEU A 1 204 ? 0.029 -5.916 7.071 1.00 90.94 204 LEU A CA 1
ATOM 1555 C C . LEU A 1 204 ? -0.868 -6.588 6.031 1.00 90.94 204 LEU A C 1
ATOM 1557 O O . LEU A 1 204 ? -1.452 -5.901 5.202 1.00 90.94 204 LEU A O 1
ATOM 1561 N N . SER A 1 205 ? -1.020 -7.915 6.070 1.00 89.50 205 SER A N 1
ATOM 1562 C CA . SER A 1 205 ? -1.895 -8.623 5.125 1.00 89.50 205 SER A CA 1
ATOM 1563 C C . SER A 1 205 ? -3.389 -8.330 5.364 1.00 89.50 205 SER A C 1
ATOM 1565 O O . SER A 1 205 ? -4.079 -7.990 4.394 1.00 89.50 205 SER A O 1
ATOM 1567 N N . PRO A 1 206 ? -3.904 -8.381 6.610 1.00 92.94 206 PRO A N 1
ATOM 1568 C CA . PRO A 1 206 ? -5.239 -7.885 6.936 1.00 92.94 206 PRO A CA 1
ATOM 1569 C C . PRO A 1 206 ? -5.454 -6.413 6.564 1.00 92.94 206 PRO A C 1
ATOM 1571 O O . PRO A 1 206 ? -6.463 -6.109 5.934 1.00 92.94 206 PRO A O 1
ATOM 1574 N N . ILE A 1 207 ? -4.493 -5.524 6.858 1.00 95.38 207 ILE A N 1
ATOM 1575 C CA . ILE A 1 207 ? -4.562 -4.100 6.475 1.00 95.38 207 ILE A CA 1
ATOM 1576 C C . ILE A 1 207 ? -4.684 -3.953 4.963 1.00 95.38 207 ILE A C 1
ATOM 1578 O O . ILE A 1 207 ? -5.613 -3.321 4.474 1.00 95.38 207 ILE A O 1
ATOM 1582 N N . ALA A 1 208 ? -3.789 -4.595 4.214 1.00 93.75 208 ALA A N 1
ATOM 1583 C CA . ALA A 1 208 ? -3.793 -4.557 2.761 1.00 93.75 208 ALA A CA 1
ATOM 1584 C C . ALA A 1 208 ? -5.126 -5.063 2.184 1.00 93.75 208 ALA A C 1
ATOM 1586 O O . ALA A 1 208 ? -5.617 -4.529 1.193 1.00 93.75 208 ALA A O 1
ATOM 1587 N N . SER A 1 209 ? -5.742 -6.068 2.810 1.00 93.69 209 SER A N 1
ATOM 1588 C CA . SER A 1 209 ? -7.058 -6.576 2.402 1.00 93.69 209 SER A CA 1
ATOM 1589 C C . SER A 1 209 ? -8.183 -5.591 2.724 1.00 93.69 209 SER A C 1
ATOM 1591 O O . SER A 1 209 ? -9.073 -5.394 1.897 1.00 93.69 209 SER A O 1
ATOM 1593 N N . GLY A 1 210 ? -8.136 -4.957 3.897 1.00 95.81 210 GLY A N 1
ATOM 1594 C CA . GLY A 1 210 ? -9.120 -3.963 4.305 1.00 95.81 210 GLY A CA 1
ATOM 1595 C C . GLY A 1 210 ? -9.067 -2.686 3.461 1.00 95.81 210 GLY A C 1
ATOM 1596 O O . GLY A 1 210 ? -10.110 -2.235 3.005 1.00 95.81 210 GLY A O 1
ATOM 1597 N N . LEU A 1 211 ? -7.877 -2.171 3.136 1.00 96.25 211 LEU A N 1
ATOM 1598 C CA . LEU A 1 211 ? -7.714 -1.018 2.233 1.00 96.25 211 LEU A CA 1
ATOM 1599 C C . LEU A 1 211 ? -8.307 -1.304 0.844 1.00 96.25 211 LEU A C 1
ATOM 1601 O O . LEU A 1 211 ? -9.086 -0.515 0.317 1.00 96.25 211 LEU A O 1
ATOM 1605 N N . SER A 1 212 ? -8.021 -2.485 0.284 1.00 93.69 212 SER A N 1
ATOM 1606 C CA . SER A 1 212 ? -8.598 -2.951 -0.989 1.00 93.69 212 SER A CA 1
ATOM 1607 C C . SER A 1 212 ? -10.130 -2.989 -0.953 1.00 93.69 212 SER A C 1
ATOM 1609 O O . SER A 1 212 ? -10.797 -2.713 -1.953 1.00 93.69 212 SER A O 1
ATOM 1611 N N . ARG A 1 213 ? -10.701 -3.331 0.206 1.00 94.56 213 ARG A N 1
ATOM 1612 C CA . ARG A 1 213 ? -12.144 -3.327 0.422 1.00 94.56 213 ARG A CA 1
ATOM 1613 C C . ARG A 1 213 ? -12.710 -1.908 0.482 1.00 94.56 213 ARG A C 1
ATOM 1615 O O . ARG A 1 213 ? -13.658 -1.651 -0.254 1.00 94.56 213 ARG A O 1
ATOM 1622 N N . ILE A 1 214 ? -12.104 -1.009 1.261 1.00 95.38 214 ILE A N 1
ATOM 1623 C CA . ILE A 1 214 ? -12.508 0.408 1.345 1.00 95.38 214 ILE A CA 1
ATOM 1624 C C . ILE A 1 214 ? -12.516 1.031 -0.051 1.00 95.38 214 ILE A C 1
ATOM 1626 O O . ILE A 1 214 ? -13.513 1.600 -0.473 1.00 95.38 214 ILE A O 1
ATOM 1630 N N . MET A 1 215 ? -11.454 0.832 -0.834 1.00 92.50 215 MET A N 1
ATOM 1631 C CA . MET A 1 215 ? -11.374 1.363 -2.199 1.00 92.50 215 MET A CA 1
ATOM 1632 C C . MET A 1 215 ? -12.472 0.845 -3.138 1.00 92.50 215 MET A C 1
ATOM 1634 O O . MET A 1 215 ? -12.903 1.561 -4.048 1.00 92.50 215 MET A O 1
ATOM 1638 N N . ARG A 1 216 ? -12.889 -0.414 -2.956 1.00 89.75 216 ARG A N 1
ATOM 1639 C CA . ARG A 1 216 ? -13.944 -1.050 -3.755 1.00 89.75 216 ARG A CA 1
ATOM 1640 C C . ARG A 1 216 ? -15.333 -0.546 -3.371 1.00 89.75 216 ARG A C 1
ATOM 1642 O O . ARG A 1 216 ? -16.177 -0.460 -4.255 1.00 89.75 216 ARG A O 1
ATOM 1649 N N . GLU A 1 217 ? -15.552 -0.300 -2.084 1.00 90.69 217 GLU A N 1
ATOM 1650 C CA . GLU A 1 217 ? -16.835 0.124 -1.508 1.00 90.69 217 GLU A CA 1
ATOM 1651 C C . GLU A 1 217 ? -17.015 1.647 -1.533 1.00 90.69 217 GLU A C 1
ATOM 1653 O O . GLU A 1 217 ? -18.143 2.114 -1.474 1.00 90.69 217 GLU A O 1
ATOM 1658 N N . ALA A 1 218 ? -15.934 2.413 -1.709 1.00 91.25 218 ALA A N 1
ATOM 1659 C CA . ALA A 1 218 ? -15.999 3.858 -1.879 1.00 91.25 218 ALA A CA 1
ATOM 1660 C C . ALA A 1 218 ? -16.951 4.255 -3.031 1.00 91.25 218 ALA A C 1
ATOM 1662 O O . ALA A 1 218 ? -16.932 3.596 -4.081 1.00 91.25 218 ALA A O 1
ATOM 1663 N N . PRO A 1 219 ? -17.731 5.341 -2.882 1.00 90.06 219 PRO A N 1
ATOM 1664 C CA . PRO A 1 219 ? -18.645 5.816 -3.917 1.00 90.06 219 PRO A CA 1
ATOM 1665 C C . PRO A 1 219 ? -17.899 6.378 -5.138 1.00 90.06 219 PRO A C 1
ATOM 1667 O O . PRO A 1 219 ? -16.663 6.438 -5.194 1.00 90.06 219 PRO A O 1
ATOM 1670 N N . ASP A 1 220 ? -18.648 6.757 -6.166 1.00 85.94 220 ASP A N 1
ATOM 1671 C CA . ASP A 1 220 ? -18.123 7.549 -7.279 1.00 85.94 220 ASP A CA 1
ATOM 1672 C C . ASP A 1 220 ? -18.192 9.045 -6.958 1.00 85.94 220 ASP A C 1
ATOM 1674 O O . ASP A 1 220 ? -19.009 9.469 -6.147 1.00 85.94 220 ASP A O 1
ATOM 1678 N N . GLY A 1 221 ? -17.316 9.838 -7.579 1.00 86.12 221 GLY A N 1
ATOM 1679 C CA . GLY A 1 221 ? -17.169 11.268 -7.294 1.00 86.12 221 GLY A CA 1
ATOM 1680 C C . GLY A 1 221 ? -15.982 11.593 -6.384 1.00 86.12 221 GLY A C 1
ATOM 1681 O O . GLY A 1 221 ? -15.148 10.733 -6.085 1.00 86.12 221 GLY A O 1
ATOM 1682 N N . ASP A 1 222 ? -15.894 12.858 -5.976 1.00 87.25 222 ASP A N 1
ATOM 1683 C CA . ASP A 1 222 ? -14.710 13.428 -5.325 1.00 87.25 222 ASP A CA 1
ATOM 1684 C C . ASP A 1 222 ? -14.402 12.793 -3.967 1.00 87.25 222 ASP A C 1
ATOM 1686 O O . ASP A 1 222 ? -13.250 12.452 -3.708 1.00 87.25 222 ASP A O 1
ATOM 1690 N N . GLU A 1 223 ? -15.412 12.544 -3.132 1.00 87.88 223 GLU A N 1
ATOM 1691 C CA . GLU A 1 223 ? -15.234 11.900 -1.820 1.00 87.88 223 GLU A CA 1
ATOM 1692 C C . GLU A 1 223 ? -14.680 10.478 -1.964 1.00 87.88 223 GLU A C 1
ATOM 1694 O O . GLU A 1 223 ? -13.677 10.104 -1.348 1.00 87.88 223 GLU A O 1
ATOM 1699 N N . GLY A 1 224 ? -15.267 9.694 -2.870 1.00 89.62 224 GLY A N 1
ATOM 1700 C CA . GLY A 1 224 ? -14.791 8.349 -3.167 1.00 89.62 224 GLY A CA 1
ATOM 1701 C C . GLY A 1 224 ? -13.395 8.327 -3.801 1.00 89.62 224 GLY A C 1
ATOM 1702 O O . GLY A 1 224 ? -12.612 7.406 -3.570 1.00 89.62 224 GLY A O 1
ATOM 1703 N N . ASN A 1 225 ? -13.047 9.329 -4.608 1.00 89.06 225 ASN A N 1
ATOM 1704 C CA . ASN A 1 225 ? -11.703 9.479 -5.168 1.00 89.06 225 ASN A CA 1
ATOM 1705 C C . ASN A 1 225 ? -10.687 9.914 -4.096 1.00 89.06 225 ASN A C 1
ATOM 1707 O O . ASN A 1 225 ? -9.558 9.418 -4.076 1.00 89.06 225 ASN A O 1
ATOM 1711 N N . SER A 1 226 ? -11.092 10.777 -3.165 1.00 92.06 226 SER A N 1
ATOM 1712 C CA . SER A 1 226 ? -10.277 11.218 -2.033 1.00 92.06 226 SER A CA 1
ATOM 1713 C C . SER A 1 226 ? -9.881 10.035 -1.145 1.00 92.06 226 SER A C 1
ATOM 1715 O O . SER A 1 226 ? -8.691 9.786 -0.933 1.00 92.06 226 SER A O 1
ATOM 1717 N N . ILE A 1 227 ? -10.851 9.218 -0.710 1.00 94.00 227 ILE A N 1
ATOM 1718 C CA . ILE A 1 227 ? -10.579 8.065 0.164 1.00 94.00 227 ILE A CA 1
ATOM 1719 C C . ILE A 1 227 ? -9.753 6.977 -0.540 1.00 94.00 227 ILE A C 1
ATOM 1721 O O . ILE A 1 227 ? -8.892 6.344 0.078 1.00 94.00 227 ILE A O 1
ATOM 1725 N N . ARG A 1 228 ? -9.948 6.780 -1.855 1.00 91.81 228 ARG A N 1
ATOM 1726 C CA . ARG A 1 228 ? -9.091 5.895 -2.663 1.00 91.81 228 ARG A CA 1
ATOM 1727 C C . ARG A 1 228 ? -7.657 6.405 -2.704 1.00 91.81 228 ARG A C 1
ATOM 1729 O O . ARG A 1 228 ? -6.746 5.608 -2.510 1.00 91.81 228 ARG A O 1
ATOM 1736 N N . GLY A 1 229 ? -7.462 7.707 -2.911 1.00 91.94 229 GLY A N 1
ATOM 1737 C CA . GLY A 1 229 ? -6.144 8.337 -2.872 1.00 91.94 229 GLY A CA 1
ATOM 1738 C C . GLY A 1 229 ? -5.441 8.129 -1.532 1.00 91.94 229 GLY A C 1
ATOM 1739 O O . GLY A 1 229 ? -4.274 7.742 -1.512 1.00 91.94 229 GLY A O 1
ATOM 1740 N N . GLU A 1 230 ? -6.157 8.288 -0.416 1.00 95.12 230 GLU A N 1
ATOM 1741 C CA . GLU A 1 230 ? -5.587 8.046 0.913 1.00 95.12 230 GLU A CA 1
ATOM 1742 C C . GLU A 1 230 ? -5.213 6.571 1.113 1.00 95.12 230 GLU A C 1
ATOM 1744 O O . GLU A 1 230 ? -4.097 6.281 1.540 1.00 95.12 230 GLU A O 1
ATOM 1749 N N . CYS A 1 231 ? -6.071 5.623 0.714 1.00 95.62 231 CYS A N 1
ATOM 1750 C CA . CYS A 1 231 ? -5.748 4.191 0.772 1.00 95.62 231 CYS A CA 1
ATOM 1751 C C . CYS A 1 231 ? -4.474 3.847 -0.018 1.00 95.62 231 CYS A C 1
ATOM 1753 O O . CYS A 1 231 ? -3.657 3.045 0.441 1.00 95.62 231 CYS A O 1
ATOM 1755 N N . LEU A 1 232 ? -4.293 4.454 -1.195 1.00 94.25 232 LEU A N 1
ATOM 1756 C CA . LEU A 1 232 ? -3.086 4.286 -2.005 1.00 94.25 232 LEU A CA 1
ATOM 1757 C C . LEU A 1 232 ? -1.852 4.870 -1.313 1.00 94.25 232 LEU A C 1
ATOM 1759 O O . LEU A 1 232 ? -0.824 4.197 -1.265 1.00 94.25 232 LEU A O 1
ATOM 1763 N N . GLY A 1 233 ? -1.975 6.042 -0.685 1.00 95.31 233 GLY A N 1
ATOM 1764 C CA . GLY A 1 233 ? -0.920 6.621 0.153 1.00 95.31 233 GLY A CA 1
ATOM 1765 C C . GLY A 1 233 ? -0.524 5.724 1.335 1.00 95.31 233 GLY A C 1
ATOM 1766 O O . GLY A 1 233 ? 0.665 5.599 1.652 1.00 95.31 233 GLY A O 1
ATOM 1767 N N . VAL A 1 234 ? -1.486 5.022 1.948 1.00 96.50 234 VAL A N 1
ATOM 1768 C CA . VAL A 1 234 ? -1.200 4.028 2.997 1.00 96.50 234 VAL A CA 1
ATOM 1769 C C . VAL A 1 234 ? -0.436 2.829 2.431 1.00 96.50 234 VAL A C 1
ATOM 1771 O O . VAL A 1 234 ? 0.560 2.412 3.029 1.00 96.50 234 VAL A O 1
ATOM 1774 N N . TYR A 1 235 ? -0.836 2.289 1.271 1.00 95.50 235 TYR A N 1
ATOM 1775 C CA . TYR A 1 235 ? -0.059 1.233 0.612 1.00 95.50 235 TYR A CA 1
ATOM 1776 C C . TYR A 1 235 ? 1.376 1.684 0.316 1.00 95.50 235 TYR A C 1
ATOM 1778 O O . TYR A 1 235 ? 2.307 0.913 0.577 1.00 95.50 235 TYR A O 1
ATOM 1786 N N . SER A 1 236 ? 1.561 2.911 -0.186 1.00 94.81 236 SER A N 1
ATOM 1787 C CA . SER A 1 236 ? 2.881 3.492 -0.455 1.00 94.81 236 SER A CA 1
ATOM 1788 C C . SER A 1 236 ? 3.735 3.514 0.810 1.00 94.81 236 SER A C 1
ATOM 1790 O O . SER A 1 236 ? 4.821 2.929 0.852 1.00 94.81 236 SER A O 1
ATOM 1792 N N . THR A 1 237 ? 3.204 4.120 1.873 1.00 95.06 237 THR A N 1
ATOM 1793 C CA . THR A 1 237 ? 3.912 4.319 3.142 1.00 95.06 237 THR A CA 1
ATOM 1794 C C . THR A 1 237 ? 4.313 2.991 3.775 1.00 95.06 237 THR A C 1
ATOM 1796 O O . THR A 1 237 ? 5.490 2.774 4.075 1.00 95.06 237 THR A O 1
ATOM 1799 N N . LEU A 1 238 ? 3.364 2.059 3.909 1.00 94.31 238 LEU A N 1
ATOM 1800 C CA . LEU A 1 238 ? 3.626 0.760 4.529 1.00 94.31 238 LEU A CA 1
ATOM 1801 C C . LEU A 1 238 ? 4.586 -0.095 3.700 1.00 94.31 238 LEU A C 1
ATOM 1803 O O . LEU A 1 238 ? 5.384 -0.825 4.278 1.00 94.31 238 LEU A O 1
ATOM 1807 N N . THR A 1 239 ? 4.560 -0.005 2.367 1.00 93.50 239 THR A N 1
ATOM 1808 C CA . THR A 1 239 ? 5.507 -0.740 1.511 1.00 93.50 239 THR A CA 1
ATOM 1809 C C . THR A 1 239 ? 6.930 -0.215 1.686 1.00 93.50 239 THR A C 1
ATOM 1811 O O . THR A 1 239 ? 7.863 -1.000 1.846 1.00 93.50 239 THR A O 1
ATOM 1814 N N . VAL A 1 240 ? 7.101 1.109 1.702 1.00 92.06 240 VAL A N 1
ATOM 1815 C CA . VAL A 1 240 ? 8.410 1.759 1.859 1.00 92.06 240 VAL A CA 1
ATOM 1816 C C . VAL A 1 240 ? 9.000 1.536 3.253 1.00 92.06 240 VAL A C 1
ATOM 1818 O O . VAL A 1 240 ? 10.215 1.385 3.377 1.00 92.06 240 VAL A O 1
ATOM 1821 N N . GLN A 1 241 ? 8.174 1.505 4.300 1.00 90.88 241 GLN A N 1
ATOM 1822 C CA . GLN A 1 241 ? 8.619 1.149 5.651 1.00 90.88 241 GLN A CA 1
ATOM 1823 C C . GLN A 1 241 ? 8.892 -0.355 5.779 1.00 90.88 241 GLN A C 1
ATOM 1825 O O . GLN A 1 241 ? 9.891 -0.761 6.365 1.00 90.88 241 GLN A O 1
ATOM 1830 N N . ALA A 1 242 ? 8.051 -1.206 5.184 1.00 88.06 242 ALA A N 1
ATOM 1831 C CA . ALA A 1 242 ? 8.270 -2.648 5.187 1.00 88.06 242 ALA A CA 1
ATOM 1832 C C . ALA A 1 242 ? 9.532 -3.053 4.417 1.00 88.06 242 ALA A C 1
ATOM 1834 O O . ALA A 1 242 ? 10.079 -4.108 4.710 1.00 88.06 242 ALA A O 1
ATOM 1835 N N . ALA A 1 243 ? 10.011 -2.233 3.476 1.00 84.19 243 ALA A N 1
ATOM 1836 C CA . ALA A 1 243 ? 11.292 -2.433 2.803 1.00 84.19 243 ALA A CA 1
ATOM 1837 C C . ALA A 1 243 ? 12.511 -2.201 3.719 1.00 84.19 243 ALA A C 1
ATOM 1839 O O . ALA A 1 243 ? 13.569 -2.756 3.446 1.00 84.19 243 ALA A O 1
ATOM 1840 N N . GLU A 1 244 ? 12.380 -1.430 4.810 1.00 78.06 244 GLU A N 1
ATOM 1841 C CA . GLU A 1 244 ? 13.460 -1.219 5.800 1.00 78.06 244 GLU A CA 1
ATOM 1842 C C . GLU A 1 244 ? 13.698 -2.447 6.687 1.00 78.06 244 GLU A C 1
ATOM 1844 O O . GLU A 1 244 ? 14.721 -2.568 7.366 1.00 78.06 244 GLU A O 1
ATOM 1849 N N . GLN A 1 245 ? 12.730 -3.360 6.713 1.00 73.44 245 GLN A N 1
ATOM 1850 C CA . GLN A 1 245 ? 12.771 -4.566 7.517 1.00 73.44 245 GLN A CA 1
ATOM 1851 C C . GLN A 1 245 ? 12.746 -5.786 6.593 1.00 73.44 245 GLN A C 1
ATOM 1853 O O . GLN A 1 245 ? 12.053 -5.783 5.582 1.00 73.44 245 GLN A O 1
ATOM 1858 N N . PRO A 1 246 ? 13.450 -6.884 6.907 1.00 60.44 246 PRO A N 1
ATOM 1859 C CA . PRO A 1 246 ? 13.443 -8.079 6.065 1.00 60.44 246 PRO A CA 1
ATOM 1860 C C . PRO A 1 246 ? 12.107 -8.848 6.186 1.00 60.44 246 PRO A C 1
ATOM 1862 O O . PRO A 1 246 ? 12.054 -9.947 6.737 1.00 60.44 246 PRO A O 1
ATOM 1865 N N . ALA A 1 247 ? 11.013 -8.281 5.663 1.00 68.94 247 ALA A N 1
ATOM 1866 C CA . ALA A 1 247 ? 9.661 -8.847 5.640 1.00 68.94 247 ALA A CA 1
ATOM 1867 C C . ALA A 1 247 ? 9.128 -9.011 4.193 1.00 68.94 247 ALA A C 1
ATOM 1869 O O . ALA A 1 247 ? 8.089 -8.446 3.833 1.00 68.94 247 ALA A O 1
ATOM 1870 N N . PRO A 1 248 ? 9.793 -9.819 3.339 1.00 73.56 248 PRO A N 1
ATOM 1871 C CA . PRO A 1 248 ? 9.487 -9.920 1.908 1.00 73.56 248 PRO A CA 1
ATOM 1872 C C . PRO A 1 248 ? 8.066 -10.410 1.607 1.00 73.56 248 PRO A C 1
ATOM 1874 O O . PRO A 1 248 ? 7.449 -9.983 0.634 1.00 73.56 248 PRO A O 1
ATOM 1877 N N . SER A 1 249 ? 7.509 -11.285 2.449 1.00 77.38 249 SER A N 1
ATOM 1878 C CA . SER A 1 249 ? 6.132 -11.769 2.298 1.00 77.38 249 SER A CA 1
ATOM 1879 C C . SER A 1 249 ? 5.096 -10.659 2.475 1.00 77.38 249 SER A C 1
ATOM 1881 O O . SER A 1 249 ? 4.083 -10.650 1.770 1.00 77.38 249 SER A O 1
ATOM 1883 N N . SER A 1 250 ? 5.348 -9.721 3.389 1.00 81.38 250 SER A N 1
ATOM 1884 C CA . SER A 1 250 ? 4.447 -8.602 3.657 1.00 81.38 250 SER A CA 1
ATOM 1885 C C . SER A 1 250 ? 4.506 -7.562 2.545 1.00 81.38 250 SER A C 1
ATOM 1887 O O . SER A 1 250 ? 3.453 -7.179 2.041 1.00 81.38 250 SER A O 1
ATOM 1889 N N . VAL A 1 251 ? 5.709 -7.205 2.078 1.00 86.19 251 VAL A N 1
ATOM 1890 C CA . VAL A 1 251 ? 5.892 -6.323 0.908 1.00 86.19 251 VAL A CA 1
ATOM 1891 C C . VAL A 1 251 ? 5.202 -6.901 -0.327 1.00 86.19 251 VAL A C 1
ATOM 1893 O O . VAL A 1 251 ? 4.437 -6.206 -0.992 1.00 86.19 251 VAL A O 1
ATOM 1896 N N . ARG A 1 252 ? 5.380 -8.202 -0.593 1.00 86.69 252 ARG A N 1
ATOM 1897 C CA . ARG A 1 252 ? 4.695 -8.880 -1.702 1.00 86.69 252 ARG A CA 1
ATOM 1898 C C . ARG A 1 252 ? 3.177 -8.788 -1.596 1.00 86.69 252 ARG A C 1
ATOM 1900 O O . ARG A 1 252 ? 2.516 -8.604 -2.610 1.00 86.69 252 ARG A O 1
ATOM 1907 N N . THR A 1 253 ? 2.624 -8.937 -0.395 1.00 85.94 253 THR A N 1
ATOM 1908 C CA . THR A 1 253 ? 1.170 -8.876 -0.185 1.00 85.94 253 THR A CA 1
ATOM 1909 C C . THR A 1 253 ? 0.632 -7.462 -0.393 1.00 85.94 253 THR A C 1
ATOM 1911 O O . THR A 1 253 ? -0.380 -7.299 -1.073 1.00 85.94 253 THR A O 1
ATOM 1914 N N . LEU A 1 254 ? 1.325 -6.449 0.142 1.00 90.81 254 LEU A N 1
ATOM 1915 C CA . LEU A 1 254 ? 0.983 -5.039 -0.054 1.00 90.81 254 LEU A CA 1
ATOM 1916 C C . LEU A 1 254 ? 0.975 -4.687 -1.545 1.00 90.81 254 LEU A C 1
ATOM 1918 O O . LEU A 1 254 ? -0.046 -4.238 -2.057 1.00 90.81 254 LEU A O 1
ATOM 1922 N N . LEU A 1 255 ? 2.068 -4.981 -2.254 1.00 90.75 255 LEU A N 1
ATOM 1923 C CA . LEU A 1 255 ? 2.194 -4.668 -3.677 1.00 90.75 255 LEU A CA 1
ATOM 1924 C C . LEU A 1 255 ? 1.229 -5.462 -4.556 1.00 90.75 255 LEU A C 1
ATOM 1926 O O . LEU A 1 255 ? 0.691 -4.899 -5.499 1.00 90.75 255 LEU A O 1
ATOM 1930 N N . SER A 1 256 ? 0.945 -6.725 -4.226 1.00 88.88 256 SER A N 1
ATOM 1931 C CA . SER A 1 256 ? -0.058 -7.524 -4.944 1.00 88.88 256 SER A CA 1
ATOM 1932 C C . SER A 1 256 ? -1.432 -6.866 -4.925 1.00 88.88 256 SER A C 1
ATOM 1934 O O . SER A 1 256 ? -2.083 -6.726 -5.961 1.00 88.88 256 SER A O 1
ATOM 1936 N N . LEU A 1 257 ? -1.879 -6.449 -3.737 1.00 88.12 257 LEU A N 1
ATOM 1937 C CA . LEU A 1 257 ? -3.196 -5.846 -3.575 1.00 88.12 257 LEU A CA 1
ATOM 1938 C C . LEU A 1 257 ? -3.236 -4.412 -4.100 1.00 88.12 257 LEU A C 1
ATOM 1940 O O . LEU A 1 257 ? -4.269 -4.039 -4.652 1.00 88.12 257 LEU A O 1
ATOM 1944 N N . TYR A 1 258 ? -2.134 -3.661 -3.999 1.00 92.25 258 TYR A N 1
ATOM 1945 C CA . TYR A 1 258 ? -1.977 -2.339 -4.609 1.00 92.25 258 TYR A CA 1
ATOM 1946 C C . TYR A 1 258 ? -2.043 -2.435 -6.144 1.00 92.25 258 TYR A C 1
ATOM 1948 O O . TYR A 1 258 ? -2.932 -1.847 -6.758 1.00 92.25 258 TYR A O 1
ATOM 1956 N N . ALA A 1 259 ? -1.196 -3.257 -6.772 1.00 88.81 259 ALA A N 1
ATOM 1957 C CA . ALA A 1 259 ? -1.203 -3.482 -8.221 1.00 88.81 259 ALA A CA 1
ATOM 1958 C C . ALA A 1 259 ? -2.566 -4.000 -8.715 1.00 88.81 259 ALA A C 1
ATOM 1960 O O . ALA A 1 259 ? -3.080 -3.561 -9.745 1.00 88.81 259 ALA A O 1
ATOM 1961 N N . GLY A 1 260 ? -3.211 -4.876 -7.938 1.00 86.75 260 GLY A N 1
ATOM 1962 C CA . GLY A 1 260 ? -4.562 -5.361 -8.212 1.00 86.75 260 GLY A CA 1
ATOM 1963 C C . GLY A 1 260 ? -5.641 -4.268 -8.237 1.00 86.75 260 GLY A C 1
ATOM 1964 O O . GLY A 1 260 ? -6.679 -4.473 -8.871 1.00 86.75 260 GLY A O 1
ATOM 1965 N N . GLN A 1 261 ? -5.419 -3.107 -7.601 1.00 87.38 261 GLN A N 1
ATOM 1966 C CA . GLN A 1 261 ? -6.325 -1.960 -7.735 1.00 87.38 261 GLN A CA 1
ATOM 1967 C C . GLN A 1 261 ? -6.226 -1.328 -9.117 1.00 87.38 261 GLN A C 1
ATOM 1969 O O . GLN A 1 261 ? -7.263 -1.009 -9.695 1.00 87.38 261 GLN A O 1
ATOM 1974 N N . PHE A 1 262 ? -5.025 -1.211 -9.690 1.00 87.50 262 PHE A N 1
ATOM 1975 C CA . PHE A 1 262 ? -4.851 -0.636 -11.027 1.00 87.50 262 PHE A CA 1
ATOM 1976 C C . PHE A 1 262 ? -5.532 -1.465 -12.104 1.00 87.50 262 PHE A C 1
ATOM 1978 O O . PHE A 1 262 ? -6.187 -0.888 -12.965 1.00 87.50 262 PHE A O 1
ATOM 1985 N N . ARG A 1 263 ? -5.526 -2.799 -11.982 1.00 85.06 263 ARG A N 1
ATOM 1986 C CA . ARG A 1 263 ? -6.323 -3.666 -12.864 1.00 85.06 263 ARG A CA 1
ATOM 1987 C C . ARG A 1 263 ? -7.797 -3.251 -12.911 1.00 85.06 263 ARG A C 1
ATOM 1989 O O . ARG A 1 263 ? -8.418 -3.285 -13.965 1.00 85.06 263 ARG A O 1
ATOM 1996 N N . LYS A 1 264 ? -8.375 -2.879 -11.765 1.00 83.06 264 LYS A N 1
ATOM 1997 C CA . LYS A 1 264 ? -9.787 -2.476 -11.669 1.00 83.06 264 LYS A CA 1
ATOM 1998 C C . LYS A 1 264 ? -10.008 -1.021 -12.066 1.00 83.06 264 LYS A C 1
ATOM 2000 O O . LYS A 1 264 ? -11.009 -0.732 -12.706 1.00 83.06 264 LYS A O 1
ATOM 2005 N N . LEU A 1 265 ? -9.123 -0.117 -11.647 1.00 82.62 265 LEU A N 1
ATOM 2006 C CA . LEU A 1 265 ? -9.233 1.316 -11.926 1.00 82.62 265 LEU A CA 1
ATOM 2007 C C . LEU A 1 265 ? -9.083 1.590 -13.425 1.00 82.62 265 LEU A C 1
ATOM 2009 O O . LEU A 1 265 ? -9.934 2.256 -14.005 1.00 82.62 265 LEU A O 1
ATOM 2013 N N . LEU A 1 266 ? -8.063 0.998 -14.049 1.00 83.00 266 LEU A N 1
ATOM 2014 C CA . LEU A 1 266 ? -7.808 1.105 -15.484 1.00 83.00 266 LEU A CA 1
ATOM 2015 C C . LEU A 1 266 ? -8.774 0.232 -16.299 1.00 83.00 266 LEU A C 1
ATOM 2017 O O . LEU A 1 266 ? -9.189 0.614 -17.384 1.00 83.00 266 LEU A O 1
ATOM 2021 N N . GLY A 1 267 ? -9.222 -0.908 -15.765 1.00 77.00 267 GLY A N 1
ATOM 2022 C CA . GLY A 1 267 ? -10.247 -1.733 -16.416 1.00 77.00 267 GLY A CA 1
ATOM 2023 C C . GLY A 1 267 ? -11.652 -1.111 -16.451 1.00 77.00 267 GLY A C 1
ATOM 2024 O O . GLY A 1 267 ? -12.517 -1.623 -17.150 1.00 77.00 267 GLY A O 1
ATOM 2025 N N . ARG A 1 268 ? -11.908 -0.044 -15.681 1.00 76.19 268 ARG A N 1
ATOM 2026 C CA . ARG A 1 268 ? -13.199 0.672 -15.633 1.00 76.19 268 ARG A CA 1
ATOM 2027 C C . ARG A 1 268 ? -13.211 1.966 -16.451 1.00 76.19 268 ARG A C 1
ATOM 2029 O O . ARG A 1 268 ? -14.173 2.715 -16.328 1.00 76.19 268 ARG A O 1
ATOM 2036 N N . ASP A 1 269 ? -12.146 2.249 -17.200 1.00 69.12 269 ASP A N 1
ATOM 2037 C CA . ASP A 1 269 ? -12.006 3.463 -18.017 1.00 69.12 269 ASP A CA 1
ATOM 2038 C C . ASP A 1 269 ? -12.285 4.757 -17.235 1.00 69.12 269 ASP A C 1
ATOM 2040 O O . ASP A 1 269 ? -12.954 5.677 -17.697 1.00 69.12 269 ASP A O 1
ATOM 2044 N N . ARG A 1 270 ? -11.768 4.819 -15.997 1.00 70.56 270 ARG A N 1
ATOM 2045 C CA . ARG A 1 270 ? -11.801 6.041 -15.180 1.00 70.56 270 ARG A CA 1
ATOM 2046 C C . ARG A 1 270 ? -11.070 7.179 -15.885 1.00 70.56 270 ARG A C 1
ATOM 2048 O O . ARG A 1 270 ? -10.182 6.947 -16.707 1.00 70.56 270 ARG A O 1
ATOM 2055 N N . GLU A 1 271 ? -11.403 8.404 -15.480 1.00 76.31 271 GLU A N 1
ATOM 2056 C CA . GLU A 1 271 ? -10.815 9.609 -16.055 1.00 76.31 271 GLU A CA 1
ATOM 2057 C C . GLU A 1 271 ? -9.267 9.565 -16.002 1.00 76.31 271 GLU A C 1
ATOM 2059 O O . GLU A 1 271 ? -8.689 9.266 -14.944 1.00 76.31 271 GLU A O 1
ATOM 2064 N N . PRO A 1 272 ? -8.576 9.858 -17.121 1.00 77.88 272 PRO A N 1
ATOM 2065 C CA . PRO A 1 272 ? -7.124 9.707 -17.245 1.00 77.88 272 PRO A CA 1
ATOM 2066 C C . PRO A 1 272 ? -6.323 10.475 -16.188 1.00 77.88 272 PRO A C 1
ATOM 2068 O O . PRO A 1 272 ? -5.308 9.988 -15.687 1.00 77.88 272 PRO A O 1
ATOM 2071 N N . TRP A 1 273 ? -6.775 11.674 -15.808 1.00 77.25 273 TRP A N 1
ATOM 2072 C CA . TRP A 1 273 ? -6.084 12.512 -14.823 1.00 77.25 273 TRP A CA 1
ATOM 2073 C C . TRP A 1 273 ? -6.087 11.894 -13.418 1.00 77.25 273 TRP A C 1
ATOM 2075 O O . TRP A 1 273 ? -5.093 12.011 -12.698 1.00 77.25 273 TRP A O 1
ATOM 2085 N N . LEU A 1 274 ? -7.157 11.184 -13.049 1.00 79.69 274 LEU A N 1
ATOM 2086 C CA . LEU A 1 274 ? -7.258 10.483 -11.771 1.00 79.69 274 LEU A CA 1
ATOM 2087 C C . LEU A 1 274 ? -6.297 9.288 -11.744 1.00 79.69 274 LEU A C 1
ATOM 2089 O O . LEU A 1 274 ? -5.543 9.096 -10.788 1.00 79.69 274 LEU A O 1
ATOM 2093 N N . CYS A 1 275 ? -6.268 8.522 -12.838 1.00 83.81 275 CYS A N 1
ATOM 2094 C CA . CYS A 1 275 ? -5.327 7.417 -13.006 1.00 83.81 275 CYS A CA 1
ATOM 2095 C C . CYS A 1 275 ? -3.875 7.907 -12.939 1.00 83.81 275 CYS A C 1
ATOM 2097 O O . CYS A 1 275 ? -3.044 7.271 -12.289 1.00 83.81 275 CYS A O 1
ATOM 2099 N N . ARG A 1 276 ? -3.588 9.078 -13.518 1.00 86.75 276 ARG A N 1
ATOM 2100 C CA . ARG A 1 276 ? -2.251 9.682 -13.527 1.00 86.75 276 ARG A CA 1
ATOM 2101 C C . ARG A 1 276 ? -1.737 9.959 -12.124 1.00 86.75 276 ARG A C 1
ATOM 2103 O O . ARG A 1 276 ? -0.597 9.612 -11.824 1.00 86.75 276 ARG A O 1
ATOM 2110 N N . GLN A 1 277 ? -2.557 10.557 -11.260 1.00 86.12 277 GLN A N 1
ATOM 2111 C CA . GLN A 1 277 ? -2.163 10.832 -9.876 1.00 86.12 277 GLN A CA 1
ATOM 2112 C C . GLN A 1 277 ? -1.812 9.537 -9.132 1.00 86.12 277 GLN A C 1
ATOM 2114 O O . GLN A 1 277 ? -0.772 9.458 -8.480 1.00 86.12 277 GLN A O 1
ATOM 2119 N N . TYR A 1 278 ? -2.649 8.510 -9.266 1.00 89.81 278 TYR A N 1
ATOM 2120 C CA . TYR A 1 278 ? -2.458 7.234 -8.580 1.00 89.81 278 TYR A CA 1
ATOM 2121 C C . TYR A 1 278 ? -1.263 6.440 -9.112 1.00 89.81 278 TYR A C 1
ATOM 2123 O O . TYR A 1 278 ? -0.509 5.859 -8.335 1.00 89.81 278 TYR A O 1
ATOM 2131 N N . LEU A 1 279 ? -1.048 6.433 -10.426 1.00 91.94 279 LEU A N 1
ATOM 2132 C CA . LEU A 1 279 ? 0.110 5.774 -11.025 1.00 91.94 279 LEU A CA 1
ATOM 2133 C C . LEU A 1 279 ? 1.415 6.487 -10.639 1.00 91.94 279 LEU A C 1
ATOM 2135 O O . LEU A 1 279 ? 2.414 5.824 -10.359 1.00 91.94 279 LEU A O 1
ATOM 2139 N N . ASN A 1 280 ? 1.409 7.824 -10.563 1.00 90.12 280 ASN A N 1
ATOM 2140 C CA . ASN A 1 280 ? 2.556 8.588 -10.068 1.00 90.12 280 ASN A CA 1
ATOM 2141 C C . ASN A 1 280 ? 2.875 8.224 -8.611 1.00 90.12 280 ASN A C 1
ATOM 2143 O O . ASN A 1 280 ? 4.036 7.991 -8.281 1.00 90.12 280 ASN A O 1
ATOM 2147 N N . GLU A 1 281 ? 1.858 8.122 -7.753 1.00 90.44 281 GLU A N 1
ATOM 2148 C CA . GLU A 1 281 ? 1.997 7.675 -6.362 1.00 90.44 281 GLU A CA 1
ATOM 2149 C C . GLU A 1 281 ? 2.623 6.267 -6.283 1.00 90.44 281 GLU A C 1
ATOM 2151 O O . GLU A 1 281 ? 3.612 6.047 -5.577 1.00 90.44 281 GLU A O 1
ATOM 2156 N N . PHE A 1 282 ? 2.129 5.319 -7.082 1.00 93.25 282 PHE A N 1
ATOM 2157 C CA . PHE A 1 282 ? 2.678 3.963 -7.135 1.00 93.25 282 PHE A CA 1
ATOM 2158 C C . PHE A 1 282 ? 4.162 3.955 -7.529 1.00 93.25 282 PHE A C 1
ATOM 2160 O O . PHE A 1 282 ? 5.005 3.408 -6.819 1.00 93.25 282 PHE A O 1
ATOM 2167 N N . PHE A 1 283 ? 4.530 4.604 -8.629 1.00 92.50 283 PHE A N 1
ATOM 2168 C CA . PHE A 1 283 ? 5.902 4.528 -9.118 1.00 92.50 283 PHE A CA 1
ATOM 2169 C C . PHE A 1 283 ? 6.887 5.416 -8.347 1.00 92.50 283 PHE A C 1
ATOM 2171 O O . PHE A 1 283 ? 7.953 4.943 -7.942 1.00 92.50 283 PHE A O 1
ATOM 2178 N N . GLN A 1 284 ? 6.535 6.680 -8.098 1.00 91.19 284 GLN A N 1
ATOM 2179 C CA . GLN A 1 284 ? 7.439 7.660 -7.487 1.00 91.19 284 GLN A CA 1
ATOM 2180 C C . GLN A 1 284 ? 7.458 7.600 -5.958 1.00 91.19 284 GLN A C 1
ATOM 2182 O O . GLN A 1 284 ? 8.498 7.879 -5.360 1.00 91.19 284 GLN A O 1
ATOM 2187 N N . ARG A 1 285 ? 6.335 7.263 -5.307 1.00 91.69 285 ARG A N 1
ATOM 2188 C CA . ARG A 1 285 ? 6.243 7.231 -3.835 1.00 91.69 285 ARG A CA 1
ATOM 2189 C C . ARG A 1 285 ? 6.322 5.827 -3.249 1.00 91.69 285 ARG A C 1
ATOM 2191 O O . ARG A 1 285 ? 6.674 5.712 -2.080 1.00 91.69 285 ARG A O 1
ATOM 2198 N N . THR A 1 286 ? 6.081 4.778 -4.040 1.00 93.56 286 THR A N 1
ATOM 2199 C CA . THR A 1 286 ? 6.171 3.384 -3.566 1.00 93.56 286 THR A CA 1
ATOM 2200 C C . THR A 1 286 ? 7.385 2.652 -4.118 1.00 93.56 286 THR A C 1
ATOM 2202 O O . THR A 1 286 ? 8.301 2.326 -3.362 1.00 93.56 286 THR A O 1
ATOM 2205 N N . ILE A 1 287 ? 7.405 2.387 -5.429 1.00 92.62 287 ILE A N 1
ATOM 2206 C CA . ILE A 1 287 ? 8.391 1.496 -6.051 1.00 92.62 287 ILE A CA 1
ATOM 2207 C C . ILE A 1 287 ? 9.797 2.082 -5.962 1.00 92.62 287 ILE A C 1
ATOM 2209 O O . ILE A 1 287 ? 10.678 1.431 -5.404 1.00 92.62 287 ILE A O 1
ATOM 2213 N N . ALA A 1 288 ? 10.017 3.303 -6.461 1.00 92.44 288 ALA A N 1
ATOM 2214 C CA . ALA A 1 288 ? 11.356 3.890 -6.483 1.00 92.44 288 ALA A CA 1
ATOM 2215 C C . ALA A 1 288 ? 11.976 4.036 -5.075 1.00 92.44 288 ALA A C 1
ATOM 2217 O O . ALA A 1 288 ? 13.125 3.623 -4.904 1.00 92.44 288 ALA A O 1
ATOM 2218 N N . PRO A 1 289 ? 11.262 4.525 -4.038 1.00 92.94 289 PRO A N 1
ATOM 2219 C CA . PRO A 1 289 ? 11.824 4.601 -2.690 1.00 92.94 289 PRO A CA 1
ATOM 2220 C C . PRO A 1 289 ? 12.053 3.230 -2.035 1.00 92.94 289 PRO A C 1
ATOM 2222 O O . PRO A 1 289 ? 13.091 3.033 -1.405 1.00 92.94 289 PRO A O 1
ATOM 2225 N N . ALA A 1 290 ? 11.128 2.271 -2.179 1.00 92.06 290 ALA A N 1
ATOM 2226 C CA . ALA A 1 290 ? 11.285 0.930 -1.598 1.00 92.06 290 ALA A CA 1
ATOM 2227 C C . ALA A 1 290 ? 12.438 0.152 -2.255 1.00 92.06 290 ALA A C 1
ATOM 2229 O O . ALA A 1 290 ? 13.235 -0.501 -1.571 1.00 92.06 290 ALA A O 1
ATOM 2230 N N . HIS A 1 291 ? 12.559 0.271 -3.578 1.00 92.62 291 HIS A N 1
ATOM 2231 C CA . HIS A 1 291 ? 13.663 -0.282 -4.348 1.00 92.62 291 HIS A CA 1
ATOM 2232 C C . HIS A 1 291 ? 14.997 0.323 -3.901 1.00 92.62 291 HIS A C 1
ATOM 2234 O O . HIS A 1 291 ? 15.892 -0.425 -3.507 1.00 92.62 291 HIS A O 1
ATOM 2240 N N . LYS A 1 292 ? 15.095 1.659 -3.850 1.00 92.50 292 LYS A N 1
ATOM 2241 C CA . LYS A 1 292 ? 16.290 2.371 -3.380 1.00 92.50 292 LYS A CA 1
ATOM 2242 C C . LYS A 1 292 ? 16.752 1.875 -2.013 1.00 92.50 292 LYS A C 1
ATOM 2244 O O . LYS A 1 292 ? 17.901 1.473 -1.884 1.00 92.50 292 LYS A O 1
ATOM 2249 N N . LYS A 1 293 ? 15.852 1.822 -1.024 1.00 90.38 293 LYS A N 1
ATOM 2250 C CA . LYS A 1 293 ? 16.173 1.332 0.328 1.00 90.38 293 LYS A CA 1
ATOM 2251 C C . LYS A 1 293 ? 16.707 -0.099 0.320 1.00 90.38 293 LYS A C 1
ATOM 2253 O O . LYS A 1 293 ? 17.673 -0.405 1.011 1.00 90.38 293 LYS A O 1
ATOM 2258 N N . THR A 1 294 ? 16.104 -0.967 -0.492 1.00 89.81 294 THR A N 1
ATOM 2259 C CA . THR A 1 294 ? 16.541 -2.364 -0.620 1.00 89.81 294 THR A CA 1
ATOM 2260 C C . THR A 1 294 ? 17.957 -2.443 -1.202 1.00 89.81 294 THR A C 1
ATOM 2262 O O . THR A 1 294 ? 18.774 -3.220 -0.712 1.00 89.81 294 THR A O 1
ATOM 2265 N N . ILE A 1 295 ? 18.282 -1.619 -2.205 1.00 90.50 295 ILE A N 1
ATOM 2266 C CA . ILE A 1 295 ? 19.634 -1.566 -2.779 1.00 90.50 295 ILE A CA 1
ATOM 2267 C C . ILE A 1 295 ? 20.640 -0.935 -1.814 1.00 90.50 295 ILE A C 1
ATOM 2269 O O . ILE A 1 295 ? 21.730 -1.469 -1.650 1.00 90.50 295 ILE A O 1
ATOM 2273 N N . GLU A 1 296 ? 20.287 0.143 -1.119 1.00 90.62 296 GLU A N 1
ATOM 2274 C CA . GLU A 1 296 ? 21.162 0.766 -0.116 1.00 90.62 296 GLU A CA 1
ATOM 2275 C C . GLU A 1 296 ? 21.517 -0.209 1.014 1.00 90.62 296 GLU A C 1
ATOM 2277 O O . GLU A 1 296 ? 22.654 -0.238 1.481 1.00 90.62 296 GLU A O 1
ATOM 2282 N N . GLN A 1 297 ? 20.564 -1.046 1.429 1.00 87.38 297 GLN A N 1
ATOM 2283 C CA . GLN A 1 297 ? 20.763 -2.003 2.512 1.00 87.38 297 GLN A CA 1
ATOM 2284 C C . GLN A 1 297 ? 21.487 -3.285 2.073 1.00 87.38 297 GLN A C 1
ATOM 2286 O O . GLN A 1 297 ? 22.222 -3.872 2.868 1.00 87.38 297 GLN A O 1
ATOM 2291 N N . TYR A 1 298 ? 21.276 -3.741 0.833 1.00 86.00 298 TYR A N 1
ATOM 2292 C CA . TYR A 1 298 ? 21.710 -5.070 0.382 1.00 86.00 298 TYR A CA 1
ATOM 2293 C C . TYR A 1 298 ? 22.547 -5.068 -0.906 1.00 86.00 298 TYR A C 1
ATOM 2295 O O . TYR A 1 298 ? 22.847 -6.137 -1.431 1.00 86.00 298 TYR A O 1
ATOM 2303 N N . GLY A 1 299 ? 22.948 -3.904 -1.421 1.00 85.88 299 GLY A N 1
ATOM 2304 C CA . GLY A 1 299 ? 23.587 -3.746 -2.732 1.00 85.88 299 GLY A CA 1
ATOM 2305 C C . GLY A 1 299 ? 24.852 -4.579 -2.913 1.00 85.88 299 GLY A C 1
ATOM 2306 O O . GLY A 1 299 ? 24.995 -5.242 -3.936 1.00 85.88 299 GLY A O 1
ATOM 2307 N N . GLN A 1 300 ? 25.720 -4.630 -1.897 1.00 84.62 300 GLN A N 1
ATOM 2308 C CA . GLN A 1 300 ? 26.921 -5.472 -1.932 1.00 84.62 300 GLN A CA 1
ATOM 2309 C C . GLN A 1 300 ? 26.565 -6.962 -2.011 1.00 84.62 300 GLN A C 1
ATOM 2311 O O . GLN A 1 300 ? 27.093 -7.683 -2.851 1.00 84.62 300 GLN A O 1
ATOM 2316 N N . PHE A 1 301 ? 25.622 -7.411 -1.179 1.00 82.81 301 PHE A N 1
ATOM 2317 C CA . PHE A 1 301 ? 25.152 -8.794 -1.202 1.00 82.81 301 PHE A CA 1
ATOM 2318 C C . PHE A 1 301 ? 24.560 -9.162 -2.572 1.00 82.81 301 PHE A C 1
ATOM 2320 O O . PHE A 1 301 ? 24.775 -10.264 -3.062 1.00 82.81 301 PHE A O 1
ATOM 2327 N N . ILE A 1 302 ? 23.829 -8.239 -3.203 1.00 83.44 302 ILE A N 1
ATOM 2328 C CA . ILE A 1 302 ? 23.259 -8.435 -4.541 1.00 83.44 302 ILE A CA 1
ATOM 2329 C C . ILE A 1 302 ? 24.367 -8.519 -5.598 1.00 83.44 302 ILE A C 1
ATOM 2331 O O . ILE A 1 302 ? 24.309 -9.399 -6.453 1.00 83.44 302 ILE A O 1
ATOM 2335 N N . ALA A 1 303 ? 25.383 -7.656 -5.519 1.00 84.19 303 ALA A N 1
ATOM 2336 C CA . ALA A 1 303 ? 26.511 -7.641 -6.453 1.00 84.19 303 ALA A CA 1
ATOM 2337 C C . ALA A 1 303 ? 27.320 -8.948 -6.432 1.00 84.19 303 ALA A C 1
ATOM 2339 O O . ALA A 1 303 ? 27.792 -9.399 -7.471 1.00 84.19 303 ALA A O 1
ATOM 2340 N N . GLU A 1 304 ? 27.466 -9.552 -5.253 1.00 81.44 304 GLU A N 1
ATOM 2341 C CA . GLU A 1 304 ? 28.193 -10.811 -5.045 1.00 81.44 304 GLU A CA 1
ATOM 2342 C C . GLU A 1 304 ? 27.320 -12.054 -5.300 1.00 81.44 304 GLU A C 1
ATOM 2344 O O . GLU A 1 304 ? 27.819 -13.180 -5.280 1.00 81.44 304 GLU A O 1
ATOM 2349 N N . SER A 1 305 ? 26.012 -11.875 -5.516 1.00 73.94 305 SER A N 1
ATOM 2350 C CA . SER A 1 305 ? 25.079 -12.988 -5.672 1.00 73.94 305 SER A CA 1
ATOM 2351 C C . SER A 1 305 ? 25.139 -13.597 -7.077 1.00 73.94 305 SER A C 1
ATOM 2353 O O . SER A 1 305 ? 24.943 -12.909 -8.076 1.00 73.94 305 SER A O 1
ATOM 2355 N N . ASP A 1 306 ? 25.356 -14.913 -7.149 1.00 71.44 306 ASP A N 1
ATOM 2356 C CA . ASP A 1 306 ? 25.309 -15.690 -8.395 1.00 71.44 306 ASP A CA 1
ATOM 2357 C C . ASP A 1 306 ? 23.856 -16.042 -8.744 1.00 71.44 306 ASP A C 1
ATOM 2359 O O . ASP A 1 306 ? 23.374 -17.163 -8.566 1.00 71.44 306 ASP A O 1
ATOM 2363 N N . ILE A 1 307 ? 23.100 -15.011 -9.107 1.00 71.81 307 ILE A N 1
ATOM 2364 C CA . ILE A 1 307 ? 21.670 -15.100 -9.370 1.00 71.81 307 ILE A CA 1
ATOM 2365 C C . ILE A 1 307 ? 21.404 -14.731 -10.824 1.00 71.81 307 ILE A C 1
ATOM 2367 O O . ILE A 1 307 ? 21.735 -13.635 -11.273 1.00 71.81 307 ILE A O 1
ATOM 2371 N N . ASP A 1 308 ? 20.699 -15.611 -11.537 1.00 70.81 308 ASP A N 1
ATOM 2372 C CA . ASP A 1 308 ? 20.200 -15.305 -12.874 1.00 70.81 308 ASP A CA 1
ATOM 2373 C C . ASP A 1 308 ? 18.940 -14.423 -12.811 1.00 70.81 308 ASP A C 1
ATOM 2375 O O . ASP A 1 308 ? 17.803 -14.900 -12.697 1.00 70.81 308 ASP A O 1
ATOM 2379 N N . TRP A 1 309 ? 19.155 -13.112 -12.921 1.00 71.81 309 TRP A N 1
ATOM 2380 C CA . TRP A 1 309 ? 18.111 -12.084 -12.969 1.00 71.81 309 TRP A CA 1
ATOM 2381 C C . TRP A 1 309 ? 17.299 -12.074 -14.279 1.00 71.81 309 TRP A C 1
ATOM 2383 O O . TRP A 1 309 ? 16.270 -11.388 -14.361 1.00 71.81 309 TRP A O 1
ATOM 2393 N N . ALA A 1 310 ? 17.718 -12.832 -15.299 1.00 60.12 310 ALA A N 1
ATOM 2394 C CA . ALA A 1 310 ? 16.962 -13.014 -16.536 1.00 60.12 310 ALA A CA 1
ATOM 2395 C C . ALA A 1 310 ? 15.911 -14.136 -16.431 1.00 60.12 310 ALA A C 1
ATOM 2397 O O . ALA A 1 310 ? 14.967 -14.163 -17.224 1.00 60.12 310 ALA A O 1
ATOM 2398 N N . SER A 1 311 ? 16.033 -15.039 -15.451 1.00 56.41 311 SER A N 1
ATOM 2399 C CA . SER A 1 311 ? 15.103 -16.157 -15.270 1.00 56.41 311 SER A CA 1
ATOM 2400 C C . SER A 1 311 ? 13.743 -15.728 -14.681 1.00 56.41 311 SER A C 1
ATOM 2402 O O . SER A 1 311 ? 13.649 -14.858 -13.815 1.00 56.41 311 SER A O 1
ATOM 2404 N N . LYS A 1 312 ? 12.655 -16.370 -15.146 1.00 47.25 312 LYS A N 1
ATOM 2405 C CA . LYS A 1 312 ? 11.269 -16.167 -14.654 1.00 47.25 312 LYS A CA 1
ATOM 2406 C C . LYS A 1 312 ? 11.043 -16.708 -13.236 1.00 47.25 312 LYS A C 1
ATOM 2408 O O . LYS A 1 312 ? 10.041 -16.377 -12.607 1.00 47.25 312 LYS A O 1
ATOM 2413 N N . THR A 1 313 ? 11.913 -17.594 -12.759 1.00 46.75 313 THR A N 1
ATOM 2414 C CA . THR A 1 313 ? 11.671 -18.404 -11.565 1.00 46.75 313 THR A CA 1
ATOM 2415 C C . THR A 1 313 ? 12.855 -18.362 -10.623 1.00 46.75 313 THR A C 1
ATOM 2417 O O . THR A 1 313 ? 13.984 -18.600 -11.035 1.00 46.75 313 THR A O 1
ATOM 2420 N N . GLN A 1 314 ? 12.550 -18.154 -9.344 1.00 52.31 314 GLN A N 1
ATOM 2421 C CA . GLN A 1 314 ? 13.484 -18.273 -8.234 1.00 52.31 314 GLN A CA 1
ATOM 2422 C C . GLN A 1 314 ? 14.343 -19.548 -8.351 1.00 52.31 314 GLN A C 1
ATOM 2424 O O . GLN A 1 314 ? 13.776 -20.624 -8.577 1.00 52.31 314 GLN A O 1
ATOM 2429 N N . PRO A 1 315 ? 15.673 -19.477 -8.147 1.00 48.59 315 PRO A N 1
ATOM 2430 C CA . PRO A 1 315 ? 16.484 -20.673 -7.954 1.00 48.59 315 PRO A CA 1
ATOM 2431 C C . PRO A 1 315 ? 15.878 -21.494 -6.810 1.00 48.59 315 PRO A C 1
ATOM 2433 O O . PRO A 1 315 ? 15.741 -20.984 -5.693 1.00 48.59 315 PRO A O 1
ATOM 2436 N N . ARG A 1 316 ? 15.481 -22.745 -7.084 1.00 43.88 316 ARG A N 1
ATOM 2437 C CA . ARG A 1 316 ? 14.760 -23.615 -6.130 1.00 43.88 316 ARG A CA 1
ATOM 2438 C C . ARG A 1 316 ? 15.485 -23.789 -4.785 1.00 43.88 316 ARG A C 1
ATOM 2440 O O . ARG A 1 316 ? 14.813 -24.037 -3.792 1.00 43.88 316 ARG A O 1
ATOM 2447 N N . ASP A 1 317 ? 16.796 -23.552 -4.748 1.00 44.22 317 ASP A N 1
ATOM 2448 C CA . ASP A 1 317 ? 17.653 -23.743 -3.572 1.00 44.22 317 ASP A CA 1
ATOM 2449 C C . ASP A 1 317 ? 17.933 -22.466 -2.752 1.00 44.22 317 ASP A C 1
ATOM 2451 O O . ASP A 1 317 ? 18.692 -22.504 -1.789 1.00 44.22 317 ASP A O 1
ATOM 2455 N N . THR A 1 318 ? 17.306 -21.323 -3.063 1.00 46.09 318 THR A N 1
ATOM 2456 C CA . THR A 1 318 ? 17.467 -20.084 -2.266 1.00 46.09 318 THR A CA 1
ATOM 2457 C C . THR A 1 318 ? 16.330 -19.886 -1.258 1.00 46.09 318 THR A C 1
ATOM 2459 O O . THR A 1 318 ? 15.551 -18.921 -1.293 1.00 46.09 318 THR A O 1
ATOM 2462 N N . GLU A 1 319 ? 16.220 -20.811 -0.305 1.00 38.72 319 GLU A N 1
ATOM 2463 C CA . GLU A 1 319 ? 15.601 -20.502 0.986 1.00 38.72 319 GLU A CA 1
ATOM 2464 C C . GLU A 1 319 ? 16.493 -19.489 1.725 1.00 38.72 319 GLU A C 1
ATOM 2466 O O . GLU A 1 319 ? 17.634 -19.781 2.057 1.00 38.72 319 GLU A O 1
ATOM 2471 N N . GLY A 1 320 ? 15.991 -18.272 1.969 1.00 51.97 320 GLY A N 1
ATOM 2472 C CA . GLY A 1 320 ? 16.645 -17.316 2.877 1.00 51.97 320 GLY A CA 1
ATOM 2473 C C . GLY A 1 320 ? 17.095 -15.971 2.298 1.00 51.97 320 GLY A C 1
ATOM 2474 O O . GLY A 1 320 ? 17.454 -15.096 3.080 1.00 51.97 320 GLY A O 1
ATOM 2475 N N . ILE A 1 321 ? 17.013 -15.725 0.985 1.00 67.94 321 ILE A N 1
ATOM 2476 C CA . ILE A 1 321 ? 17.448 -14.431 0.426 1.00 67.94 321 ILE A CA 1
ATOM 2477 C C . ILE A 1 321 ? 16.273 -13.440 0.354 1.00 67.94 321 ILE A C 1
ATOM 2479 O O . ILE A 1 321 ? 15.645 -13.246 -0.688 1.00 67.94 321 ILE A O 1
ATOM 2483 N N . ALA A 1 322 ? 15.935 -12.819 1.488 1.00 73.00 322 ALA A N 1
ATOM 2484 C CA . ALA A 1 322 ? 14.874 -11.808 1.566 1.00 73.00 322 ALA A CA 1
ATOM 2485 C C . ALA A 1 322 ? 15.045 -10.621 0.581 1.00 73.00 322 ALA A C 1
ATOM 2487 O O . ALA A 1 322 ? 14.050 -10.271 -0.058 1.00 73.00 322 ALA A O 1
ATOM 2488 N N . PRO A 1 323 ? 16.254 -10.053 0.373 1.00 76.25 323 PRO A N 1
ATOM 2489 C CA . PRO A 1 323 ? 16.455 -8.923 -0.545 1.00 76.25 323 PRO A CA 1
ATOM 2490 C C . PRO A 1 323 ? 16.166 -9.263 -2.009 1.00 76.25 323 PRO A C 1
ATOM 2492 O O . PRO A 1 323 ? 15.500 -8.508 -2.708 1.00 76.25 323 PRO A O 1
ATOM 2495 N N . TYR A 1 324 ? 16.585 -10.448 -2.458 1.00 77.12 324 TYR A N 1
ATOM 2496 C CA . TYR A 1 324 ? 16.296 -10.953 -3.802 1.00 77.12 324 TYR A CA 1
ATOM 2497 C C . TYR A 1 324 ? 14.788 -11.013 -4.066 1.00 77.12 324 TYR A C 1
ATOM 2499 O O . TYR A 1 324 ? 14.301 -10.512 -5.080 1.00 77.12 324 TYR A O 1
ATOM 2507 N N . ARG A 1 325 ? 14.029 -11.583 -3.118 1.00 77.94 325 ARG A N 1
ATOM 2508 C CA . ARG A 1 325 ? 12.570 -11.701 -3.249 1.00 77.94 325 ARG A CA 1
ATOM 2509 C C . ARG A 1 325 ? 11.902 -10.333 -3.330 1.00 77.94 325 ARG A C 1
ATOM 2511 O O . ARG A 1 325 ? 10.922 -10.201 -4.057 1.00 77.94 325 ARG A O 1
ATOM 2518 N N . LEU A 1 326 ? 12.419 -9.335 -2.613 1.00 83.38 326 LEU A N 1
ATOM 2519 C CA . LEU A 1 326 ? 11.925 -7.958 -2.677 1.00 83.38 326 LEU A CA 1
ATOM 2520 C C . LEU A 1 326 ? 12.145 -7.348 -4.064 1.00 83.38 326 LEU A C 1
ATOM 2522 O O . LEU A 1 326 ? 11.188 -6.872 -4.665 1.00 83.38 326 LEU A O 1
ATOM 2526 N N . LEU A 1 327 ? 13.359 -7.432 -4.610 1.00 84.12 327 LEU A N 1
ATOM 2527 C CA . LEU A 1 327 ? 13.674 -6.867 -5.928 1.00 84.12 327 LEU A CA 1
ATOM 2528 C C . LEU A 1 327 ? 12.864 -7.514 -7.056 1.00 84.12 327 LEU A C 1
ATOM 2530 O O . LEU A 1 327 ? 12.288 -6.810 -7.887 1.00 84.12 327 LEU A O 1
ATOM 2534 N N . PHE A 1 328 ? 12.722 -8.843 -7.033 1.00 80.00 328 PHE A N 1
ATOM 2535 C CA . PHE A 1 328 ? 11.822 -9.543 -7.955 1.00 80.00 328 PHE A CA 1
ATOM 2536 C C . PHE A 1 328 ? 10.370 -9.095 -7.797 1.00 80.00 328 PHE A C 1
ATOM 2538 O O . PHE A 1 328 ? 9.686 -8.885 -8.794 1.00 80.00 328 PHE A O 1
ATOM 2545 N N . THR A 1 329 ? 9.911 -8.911 -6.559 1.00 83.75 329 THR A N 1
ATOM 2546 C CA . THR A 1 329 ? 8.557 -8.431 -6.265 1.00 83.75 329 THR A CA 1
ATOM 2547 C C . THR A 1 329 ? 8.323 -7.033 -6.845 1.00 83.75 329 THR A C 1
ATOM 2549 O O . THR A 1 329 ? 7.289 -6.812 -7.474 1.00 83.75 329 THR A O 1
ATOM 2552 N N . TYR A 1 330 ? 9.269 -6.101 -6.681 1.00 87.06 330 TYR A N 1
ATOM 2553 C CA . TYR A 1 330 ? 9.156 -4.755 -7.252 1.00 87.06 330 TYR A CA 1
ATOM 2554 C C . TYR A 1 330 ? 9.101 -4.802 -8.774 1.00 87.06 330 TYR A C 1
ATOM 2556 O O . TYR A 1 330 ? 8.201 -4.218 -9.368 1.00 87.06 330 TYR A O 1
ATOM 2564 N N . ARG A 1 331 ? 10.023 -5.538 -9.408 1.00 82.62 331 ARG A N 1
ATOM 2565 C CA . ARG A 1 331 ? 10.060 -5.671 -10.868 1.00 82.62 331 ARG A CA 1
ATOM 2566 C C . ARG A 1 331 ? 8.776 -6.299 -11.408 1.00 82.62 331 ARG A C 1
ATOM 2568 O O . ARG A 1 331 ? 8.208 -5.771 -12.356 1.00 82.62 331 ARG A O 1
ATOM 2575 N N . GLN A 1 332 ? 8.304 -7.383 -10.793 1.00 82.19 332 GLN A N 1
ATOM 2576 C CA . GLN A 1 332 ? 7.088 -8.078 -11.211 1.00 82.19 332 GLN A CA 1
ATOM 2577 C C . GLN A 1 332 ? 5.874 -7.144 -11.181 1.00 82.19 332 GLN A C 1
ATOM 2579 O O . GLN A 1 332 ? 5.217 -6.975 -12.202 1.00 82.19 332 GLN A O 1
ATOM 2584 N N . TYR A 1 333 ? 5.591 -6.506 -10.043 1.00 85.75 333 TYR A N 1
ATOM 2585 C CA . TYR A 1 333 ? 4.390 -5.675 -9.931 1.00 85.75 333 TYR A CA 1
ATOM 2586 C C . TYR A 1 333 ? 4.488 -4.363 -10.712 1.00 85.75 333 TYR A C 1
ATOM 2588 O O . TYR A 1 333 ? 3.468 -3.853 -11.165 1.00 85.75 333 TYR A O 1
ATOM 2596 N N . SER A 1 334 ? 5.697 -3.845 -10.933 1.00 87.19 334 SER A N 1
ATOM 2597 C CA . SER A 1 334 ? 5.929 -2.753 -11.879 1.00 87.19 334 SER A CA 1
ATOM 2598 C C . SER A 1 334 ? 5.537 -3.134 -13.307 1.00 87.19 334 SER A C 1
ATOM 2600 O O . SER A 1 334 ? 4.853 -2.362 -13.975 1.00 87.19 334 SER A O 1
ATOM 2602 N N . VAL A 1 335 ? 5.932 -4.328 -13.762 1.00 82.69 335 VAL A N 1
ATOM 2603 C CA . VAL A 1 335 ? 5.572 -4.844 -15.092 1.00 82.69 335 VAL A CA 1
ATOM 2604 C C . VAL A 1 335 ? 4.070 -5.125 -15.188 1.00 82.69 335 VAL A C 1
ATOM 2606 O O . VAL A 1 335 ? 3.459 -4.709 -16.166 1.00 82.69 335 VAL A O 1
ATOM 2609 N N . ASP A 1 336 ? 3.454 -5.727 -14.163 1.00 81.56 336 ASP A N 1
ATOM 2610 C CA . ASP A 1 336 ? 1.999 -5.956 -14.131 1.00 81.56 336 ASP A CA 1
ATOM 2611 C C . ASP A 1 336 ? 1.219 -4.634 -14.291 1.00 81.56 336 ASP A C 1
ATOM 2613 O O . ASP A 1 336 ? 0.266 -4.552 -15.065 1.00 81.56 336 ASP A O 1
ATOM 2617 N N . VAL A 1 337 ? 1.627 -3.573 -13.579 1.00 87.44 337 VAL A N 1
ATOM 2618 C CA . VAL A 1 337 ? 0.971 -2.257 -13.673 1.00 87.44 337 VAL A CA 1
ATOM 2619 C C . VAL A 1 337 ? 1.184 -1.613 -15.042 1.00 87.44 337 VAL A C 1
ATOM 2621 O O . VAL A 1 337 ? 0.242 -1.033 -15.578 1.00 87.44 337 VAL A O 1
ATOM 2624 N N . ILE A 1 338 ? 2.369 -1.756 -15.643 1.00 86.62 338 ILE A N 1
ATOM 2625 C CA . ILE A 1 338 ? 2.605 -1.335 -17.032 1.00 86.62 338 ILE A CA 1
ATOM 2626 C C . ILE A 1 338 ? 1.669 -2.076 -17.987 1.00 86.62 338 ILE A C 1
ATOM 2628 O O . ILE A 1 338 ? 1.066 -1.434 -18.842 1.00 86.62 338 ILE A O 1
ATOM 2632 N N . GLY A 1 339 ? 1.485 -3.387 -17.817 1.00 81.88 339 GLY A N 1
ATOM 2633 C CA . GLY A 1 339 ? 0.525 -4.164 -18.602 1.00 81.88 339 GLY A CA 1
ATOM 2634 C C . GLY A 1 339 ? -0.878 -3.550 -18.565 1.00 81.88 339 GLY A C 1
ATOM 2635 O O . GLY A 1 339 ? -1.498 -3.357 -19.608 1.00 81.88 339 GLY A O 1
ATOM 2636 N N . TYR A 1 340 ? -1.345 -3.130 -17.383 1.00 86.25 340 TYR A N 1
ATOM 2637 C CA . TYR A 1 340 ? -2.638 -2.447 -17.246 1.00 86.25 340 TYR A CA 1
ATOM 2638 C C . TYR A 1 340 ? -2.675 -1.054 -17.897 1.00 86.25 340 TYR A C 1
ATOM 2640 O O . TYR A 1 340 ? -3.715 -0.662 -18.425 1.00 86.25 340 TYR A O 1
ATOM 2648 N N . ILE A 1 341 ? -1.572 -0.297 -17.865 1.00 87.31 341 ILE A N 1
ATOM 2649 C CA . ILE A 1 341 ? -1.457 1.007 -18.545 1.00 87.31 341 ILE A CA 1
ATOM 2650 C C . ILE A 1 341 ? -1.565 0.828 -20.060 1.00 87.31 341 ILE A C 1
ATOM 2652 O O . ILE A 1 341 ? -2.290 1.573 -20.718 1.00 87.31 341 ILE A O 1
ATOM 2656 N N . LEU A 1 342 ? -0.850 -0.156 -20.605 1.00 83.00 342 LEU A N 1
ATOM 2657 C CA . LEU A 1 342 ? -0.846 -0.448 -22.035 1.00 83.00 342 LEU A CA 1
ATOM 2658 C C . LEU A 1 342 ? -2.228 -0.915 -22.494 1.00 83.00 342 LEU A C 1
ATOM 2660 O O . LEU A 1 342 ? -2.745 -0.391 -23.476 1.00 83.00 342 LEU A O 1
ATOM 2664 N N . ASP A 1 343 ? -2.862 -1.823 -21.747 1.00 79.69 343 ASP A N 1
ATOM 2665 C CA . ASP A 1 343 ? -4.240 -2.249 -22.010 1.00 79.69 343 ASP A CA 1
ATOM 2666 C C . ASP A 1 343 ? -5.207 -1.053 -22.047 1.00 79.69 343 ASP A C 1
ATOM 2668 O O . ASP A 1 343 ? -5.966 -0.900 -23.005 1.00 79.69 343 ASP A O 1
ATOM 2672 N N . TYR A 1 344 ? -5.129 -0.146 -21.066 1.00 83.75 344 TYR A N 1
ATOM 2673 C CA . TYR A 1 344 ? -5.931 1.080 -21.066 1.00 83.75 344 TYR A CA 1
ATOM 2674 C C . TYR A 1 344 ? -5.703 1.919 -22.327 1.00 83.75 344 TYR A C 1
ATOM 2676 O O . TYR A 1 344 ? -6.676 2.335 -22.959 1.00 83.75 344 TYR A O 1
ATOM 2684 N N . TYR A 1 345 ? -4.442 2.148 -22.709 1.00 83.75 345 TYR A N 1
ATOM 2685 C CA . TYR A 1 345 ? -4.108 2.925 -23.903 1.00 83.75 345 TYR A CA 1
ATOM 2686 C C . TYR A 1 345 ? -4.685 2.283 -25.167 1.00 83.75 345 TYR A C 1
ATOM 2688 O O . TYR A 1 345 ? -5.289 2.970 -25.980 1.00 83.75 345 TYR A O 1
ATOM 2696 N N . THR A 1 346 ? -4.596 0.959 -25.326 1.00 78.44 346 THR A N 1
ATOM 2697 C CA . THR A 1 346 ? -5.161 0.295 -26.518 1.00 78.44 346 THR A CA 1
ATOM 2698 C C . THR A 1 346 ? -6.673 0.442 -26.654 1.00 78.44 346 THR A C 1
ATOM 2700 O O . THR A 1 346 ? -7.207 0.426 -27.768 1.00 78.44 346 THR A O 1
ATOM 2703 N N . ARG A 1 347 ? -7.379 0.564 -25.525 1.00 81.06 347 ARG A N 1
ATOM 2704 C CA . ARG A 1 347 ? -8.834 0.720 -25.491 1.00 81.06 347 ARG A CA 1
ATOM 2705 C C . ARG A 1 347 ? -9.247 2.174 -25.716 1.00 81.06 347 ARG A C 1
ATOM 2707 O O . ARG A 1 347 ? -10.174 2.408 -26.493 1.00 81.06 347 ARG A O 1
ATOM 2714 N N . ASN A 1 348 ? -8.527 3.121 -25.118 1.00 82.12 348 ASN A N 1
ATOM 2715 C CA . ASN A 1 348 ? -8.929 4.529 -25.044 1.00 82.12 348 ASN A CA 1
ATOM 2716 C C . ASN A 1 348 ? -8.133 5.481 -25.955 1.00 82.12 348 ASN A C 1
ATOM 2718 O O . ASN A 1 348 ? -8.554 6.617 -26.127 1.00 82.12 348 ASN A O 1
ATOM 2722 N N . GLU A 1 349 ? -7.007 5.041 -26.526 1.00 83.75 349 GLU A N 1
ATOM 2723 C CA . GLU A 1 349 ? -6.067 5.863 -27.316 1.00 83.75 349 GLU A CA 1
ATOM 2724 C C . GLU A 1 349 ? -5.536 7.095 -26.551 1.00 83.75 349 GLU A C 1
ATOM 2726 O O . GLU A 1 349 ? -5.089 8.077 -27.138 1.00 83.75 349 GLU A O 1
ATOM 2731 N N . GLU A 1 350 ? -5.558 7.035 -25.216 1.00 85.50 350 GLU A N 1
ATOM 2732 C CA . GLU A 1 350 ? -5.062 8.075 -24.319 1.00 85.50 350 GLU A CA 1
ATOM 2733 C C . GLU A 1 350 ? -4.241 7.450 -23.187 1.00 85.50 350 GLU A C 1
ATOM 2735 O O . GLU A 1 350 ? -4.611 6.422 -22.611 1.00 85.50 350 GLU A O 1
ATOM 2740 N N . TRP A 1 351 ? -3.107 8.068 -22.844 1.00 86.19 351 TRP A N 1
ATOM 2741 C CA . TRP A 1 351 ? -2.267 7.580 -21.755 1.00 86.19 351 TRP A CA 1
ATOM 2742 C C . TRP A 1 351 ? -2.851 7.936 -20.381 1.00 86.19 351 TRP A C 1
ATOM 2744 O O . TRP A 1 351 ? -3.012 9.120 -20.062 1.00 86.19 351 TRP A O 1
ATOM 2754 N N . PRO A 1 352 ? -3.026 6.951 -19.480 1.00 87.81 352 PRO A N 1
ATOM 2755 C CA . PRO A 1 352 ? -3.479 7.202 -18.114 1.00 87.81 352 PRO A CA 1
ATOM 2756 C C . PRO A 1 352 ? -2.358 7.770 -17.225 1.00 87.81 352 PRO A C 1
ATOM 2758 O O . PRO A 1 352 ? -2.549 7.957 -16.030 1.00 87.81 352 PRO A O 1
ATOM 2761 N N . MET A 1 353 ? -1.166 8.020 -17.776 1.00 87.25 353 MET A N 1
ATOM 2762 C CA . MET A 1 353 ? 0.026 8.511 -17.086 1.00 87.25 353 MET A CA 1
ATOM 2763 C C . MET A 1 353 ? 0.862 9.377 -18.035 1.00 87.25 353 MET A C 1
ATOM 2765 O O . MET A 1 353 ? 0.806 9.217 -19.246 1.00 87.25 353 MET A O 1
ATOM 2769 N N . ASN A 1 354 ? 1.657 10.300 -17.491 1.00 85.75 354 ASN A N 1
ATOM 2770 C CA . ASN A 1 354 ? 2.658 11.006 -18.287 1.00 85.75 354 ASN A CA 1
ATOM 2771 C C . ASN A 1 354 ? 3.829 10.059 -18.616 1.00 85.75 354 ASN A C 1
ATOM 2773 O O . ASN A 1 354 ? 4.508 9.591 -17.700 1.00 85.75 354 ASN A O 1
ATOM 2777 N N . LEU A 1 355 ? 4.086 9.811 -19.905 1.00 84.94 355 LEU A N 1
ATOM 2778 C CA . LEU A 1 355 ? 5.182 8.952 -20.367 1.00 84.94 355 LEU A CA 1
ATOM 2779 C C . LEU A 1 355 ? 6.553 9.388 -19.844 1.00 84.94 355 LEU A C 1
ATOM 2781 O O . LEU A 1 355 ? 7.350 8.539 -19.452 1.00 84.94 355 LEU A O 1
ATOM 2785 N N . ARG A 1 356 ? 6.801 10.698 -19.744 1.00 85.88 356 ARG A N 1
ATOM 2786 C CA . ARG A 1 356 ? 8.040 11.222 -19.160 1.00 85.88 356 ARG A CA 1
ATOM 2787 C C . ARG A 1 356 ? 8.192 10.806 -17.701 1.00 85.88 356 ARG A C 1
ATOM 2789 O O . ARG A 1 356 ? 9.275 10.445 -17.274 1.00 85.88 356 ARG A O 1
ATOM 2796 N N . THR A 1 357 ? 7.102 10.783 -16.936 1.00 84.12 357 THR A N 1
ATOM 2797 C CA . THR A 1 357 ? 7.142 10.318 -15.544 1.00 84.12 357 THR A CA 1
ATOM 2798 C C . THR A 1 357 ? 7.471 8.829 -15.447 1.00 84.12 357 THR A C 1
ATOM 2800 O O . THR A 1 357 ? 8.245 8.439 -14.575 1.00 84.12 357 THR A O 1
ATOM 2803 N N . LEU A 1 358 ? 6.922 8.000 -16.342 1.00 85.31 358 LEU A N 1
ATOM 2804 C CA . LEU A 1 358 ? 7.268 6.578 -16.416 1.00 85.31 358 LEU A CA 1
ATOM 2805 C C . LEU A 1 358 ? 8.758 6.391 -16.742 1.00 85.31 358 LEU A C 1
ATOM 2807 O O . LEU A 1 358 ? 9.446 5.612 -16.080 1.00 85.31 358 LEU A O 1
ATOM 2811 N N . GLN A 1 359 ? 9.254 7.152 -17.716 1.00 89.19 359 GLN A N 1
ATOM 2812 C CA . GLN A 1 359 ? 10.655 7.170 -18.114 1.00 89.19 359 GLN A CA 1
ATOM 2813 C C . GLN A 1 359 ? 11.573 7.600 -16.957 1.00 89.19 359 GLN A C 1
ATOM 2815 O O . GLN A 1 359 ? 12.491 6.858 -16.614 1.00 89.19 359 GLN A O 1
ATOM 2820 N N . ASP A 1 360 ? 11.283 8.727 -16.297 1.00 88.06 360 ASP A N 1
ATOM 2821 C CA . ASP A 1 360 ? 12.052 9.267 -15.165 1.00 88.06 360 ASP A CA 1
ATOM 2822 C C . ASP A 1 360 ? 12.160 8.252 -14.014 1.00 88.06 360 ASP A C 1
ATOM 2824 O O . ASP A 1 360 ? 13.222 8.081 -13.408 1.00 88.06 360 ASP A O 1
ATOM 2828 N N . VAL A 1 361 ? 11.063 7.547 -13.706 1.00 85.62 361 VAL A N 1
ATOM 2829 C CA . VAL A 1 361 ? 11.053 6.498 -12.676 1.00 85.62 361 VAL A CA 1
ATOM 2830 C C . VAL A 1 361 ? 11.996 5.368 -13.070 1.00 85.62 361 VAL A C 1
ATOM 2832 O O . VAL A 1 361 ? 12.798 4.932 -12.247 1.00 85.62 361 VAL A O 1
ATOM 2835 N N . TRP A 1 362 ? 11.919 4.888 -14.310 1.00 89.00 362 TRP A N 1
ATOM 2836 C CA . TRP A 1 362 ? 12.742 3.773 -14.775 1.00 89.00 362 TRP A CA 1
ATOM 2837 C C . TRP A 1 362 ? 14.222 4.143 -14.836 1.00 89.00 362 TRP A C 1
ATOM 2839 O O . TRP A 1 362 ? 15.060 3.377 -14.359 1.00 89.00 362 TRP A O 1
ATOM 2849 N N . THR A 1 363 ? 14.535 5.341 -15.325 1.00 89.94 363 THR A N 1
ATOM 2850 C CA . THR A 1 363 ? 15.878 5.925 -15.266 1.00 89.94 363 THR A CA 1
ATOM 2851 C C . THR A 1 363 ? 16.376 5.974 -13.817 1.00 89.94 363 THR A C 1
ATOM 2853 O O . THR A 1 363 ? 17.479 5.510 -13.527 1.00 89.94 363 THR A O 1
ATOM 2856 N N . SER A 1 364 ? 15.549 6.436 -12.870 1.00 88.94 364 SER A N 1
ATOM 2857 C CA . SER A 1 364 ? 15.902 6.458 -11.443 1.00 88.94 364 SER A CA 1
ATOM 2858 C C . SER A 1 364 ? 16.175 5.061 -10.880 1.00 88.94 364 SER A C 1
ATOM 2860 O O . SER A 1 364 ? 17.152 4.877 -10.153 1.00 88.94 364 SER A O 1
ATOM 2862 N N . LEU A 1 365 ? 15.351 4.067 -11.228 1.00 89.38 365 LEU A N 1
ATOM 2863 C CA . LEU A 1 365 ? 15.553 2.680 -10.810 1.00 89.38 365 LEU A CA 1
ATOM 2864 C C . LEU A 1 365 ? 16.885 2.130 -11.331 1.00 89.38 365 LEU A C 1
ATOM 2866 O O . LEU A 1 365 ? 17.617 1.523 -10.554 1.00 89.38 365 LEU A O 1
ATOM 2870 N N . ILE A 1 366 ? 17.236 2.385 -12.596 1.00 90.38 366 ILE A N 1
ATOM 2871 C CA . ILE A 1 366 ? 18.529 1.975 -13.165 1.00 90.38 366 ILE A CA 1
ATOM 2872 C C . ILE A 1 366 ? 19.685 2.621 -12.403 1.00 90.38 366 ILE A C 1
ATOM 2874 O O . ILE A 1 366 ? 20.580 1.904 -11.955 1.00 90.38 366 ILE A O 1
ATOM 2878 N N . ILE A 1 367 ? 19.649 3.945 -12.203 1.00 90.00 367 ILE A N 1
ATOM 2879 C CA . ILE A 1 367 ? 20.708 4.677 -11.488 1.00 90.00 367 ILE A CA 1
ATOM 2880 C C . ILE A 1 367 ? 20.963 4.050 -10.116 1.00 90.00 367 ILE A C 1
ATOM 2882 O O . ILE A 1 367 ? 22.111 3.842 -9.731 1.00 90.00 367 ILE A O 1
ATOM 2886 N N . GLN A 1 368 ? 19.894 3.704 -9.393 1.00 89.75 368 GLN A N 1
ATOM 2887 C CA . GLN A 1 368 ? 19.993 3.080 -8.073 1.00 89.75 368 GLN A CA 1
ATOM 2888 C C . GLN A 1 368 ? 20.683 1.713 -8.112 1.00 89.75 368 GLN A C 1
ATOM 2890 O O . GLN A 1 368 ? 21.273 1.321 -7.114 1.00 89.75 368 GLN A O 1
ATOM 2895 N N . THR A 1 369 ? 20.610 0.981 -9.227 1.00 88.94 369 THR A N 1
ATOM 2896 C CA . THR A 1 369 ? 21.208 -0.356 -9.350 1.00 88.94 369 THR A CA 1
ATOM 2897 C C . THR A 1 369 ? 22.677 -0.368 -9.744 1.00 88.94 369 THR A C 1
ATOM 2899 O O . THR A 1 369 ? 23.300 -1.427 -9.653 1.00 88.94 369 THR A O 1
ATOM 2902 N N . PHE A 1 370 ? 23.268 0.744 -10.187 1.00 88.44 370 PHE A N 1
ATOM 2903 C CA . PHE A 1 370 ? 24.668 0.719 -10.610 1.00 88.44 370 PHE A CA 1
ATOM 2904 C C . PHE A 1 370 ? 25.588 0.236 -9.479 1.00 88.44 370 PHE A C 1
ATOM 2906 O O . PHE A 1 370 ? 25.470 0.654 -8.331 1.00 88.44 370 PHE A O 1
ATOM 2913 N N . GLY A 1 371 ? 26.486 -0.696 -9.811 1.00 83.06 371 GLY A N 1
ATOM 2914 C CA . GLY A 1 371 ? 27.325 -1.403 -8.837 1.00 83.06 371 GLY A CA 1
ATOM 2915 C C . GLY A 1 371 ? 26.751 -2.731 -8.323 1.00 83.06 371 GLY A C 1
ATOM 2916 O O . GLY A 1 371 ? 27.448 -3.434 -7.604 1.00 83.06 371 GLY A O 1
ATOM 2917 N N . THR A 1 372 ? 25.533 -3.122 -8.723 1.00 85.69 372 THR A N 1
ATOM 2918 C CA . THR A 1 372 ? 24.914 -4.416 -8.343 1.00 85.69 372 THR A CA 1
ATOM 2919 C C . THR A 1 372 ? 25.117 -5.547 -9.364 1.00 85.69 372 THR A C 1
ATOM 2921 O O . THR A 1 372 ? 24.444 -6.576 -9.299 1.00 85.69 372 THR A O 1
ATOM 2924 N N . GLY A 1 373 ? 26.040 -5.375 -10.316 1.00 85.56 373 GLY A N 1
ATOM 2925 C CA . GLY A 1 373 ? 26.409 -6.404 -11.295 1.00 85.56 373 GLY A CA 1
ATOM 2926 C C . GLY A 1 373 ? 25.250 -6.818 -12.210 1.00 85.56 373 GLY A C 1
ATOM 2927 O O . GLY A 1 373 ? 24.640 -5.980 -12.878 1.00 85.56 373 GLY A O 1
ATOM 2928 N N . GLU A 1 374 ? 24.939 -8.116 -12.232 1.00 83.06 374 GLU A N 1
ATOM 2929 C CA . GLU A 1 374 ? 23.895 -8.717 -13.079 1.00 83.06 374 GLU A CA 1
ATOM 2930 C C . GLU A 1 374 ? 22.511 -8.077 -12.893 1.00 83.06 374 GLU A C 1
ATOM 2932 O O . GLU A 1 374 ? 21.736 -7.977 -13.849 1.00 83.06 374 GLU A O 1
ATOM 2937 N N . TYR A 1 375 ? 22.195 -7.592 -11.687 1.00 85.69 375 TYR A N 1
ATOM 2938 C CA . TYR A 1 375 ? 20.909 -6.945 -11.438 1.00 85.69 375 TYR A CA 1
ATOM 2939 C C . TYR A 1 375 ? 20.779 -5.608 -12.180 1.00 85.69 375 TYR A C 1
ATOM 2941 O O . TYR A 1 375 ? 19.749 -5.348 -12.807 1.00 85.69 375 TYR A O 1
ATOM 2949 N N . ALA A 1 376 ? 21.841 -4.795 -12.196 1.00 88.50 376 ALA A N 1
ATOM 2950 C CA . ALA A 1 376 ? 21.874 -3.548 -12.957 1.00 88.50 376 ALA A CA 1
ATOM 2951 C C . ALA A 1 376 ? 21.660 -3.803 -14.453 1.00 88.50 376 ALA A C 1
ATOM 2953 O O . ALA A 1 376 ? 20.848 -3.140 -15.102 1.00 88.50 376 ALA A O 1
ATOM 2954 N N . ARG A 1 377 ? 22.318 -4.839 -14.987 1.00 88.00 377 ARG A N 1
ATOM 2955 C CA . ARG A 1 377 ? 22.149 -5.272 -16.378 1.00 88.00 377 ARG A CA 1
ATOM 2956 C C . ARG A 1 377 ? 20.704 -5.686 -16.674 1.00 88.00 377 ARG A C 1
ATOM 2958 O O . ARG A 1 377 ? 20.157 -5.299 -17.706 1.00 88.00 377 ARG A O 1
ATOM 2965 N N . ALA A 1 378 ? 20.055 -6.422 -15.770 1.00 85.38 378 ALA A N 1
ATOM 2966 C CA . ALA A 1 378 ? 18.653 -6.820 -15.914 1.00 85.38 378 ALA A CA 1
ATOM 2967 C C . ALA A 1 378 ? 17.673 -5.629 -15.864 1.00 85.38 378 ALA A C 1
ATOM 2969 O O . ALA A 1 378 ? 16.645 -5.640 -16.554 1.00 85.38 378 ALA A O 1
ATOM 2970 N N . MET A 1 379 ? 17.987 -4.585 -15.094 1.00 87.62 379 MET A N 1
ATOM 2971 C CA . MET A 1 379 ? 17.199 -3.350 -15.070 1.00 87.62 379 MET A CA 1
ATOM 2972 C C . MET A 1 379 ? 17.375 -2.529 -16.352 1.00 87.62 379 MET A C 1
ATOM 2974 O O . MET A 1 379 ? 16.369 -2.139 -16.948 1.00 87.62 379 MET A O 1
ATOM 2978 N N . CYS A 1 380 ? 18.605 -2.373 -16.858 1.00 90.56 380 CYS A N 1
ATOM 2979 C CA . CYS A 1 380 ? 18.858 -1.778 -18.179 1.00 90.56 380 CYS A CA 1
ATOM 2980 C C . CYS A 1 380 ? 18.131 -2.549 -19.293 1.00 90.56 380 CYS A C 1
ATOM 2982 O O . CYS A 1 380 ? 17.498 -1.956 -20.165 1.00 90.56 380 CYS A O 1
ATOM 2984 N N . ARG A 1 381 ? 18.150 -3.887 -19.235 1.00 87.94 381 ARG A N 1
ATOM 2985 C CA . ARG A 1 381 ? 17.412 -4.748 -20.170 1.00 87.94 381 ARG A CA 1
ATOM 2986 C C . ARG A 1 381 ? 15.909 -4.460 -20.140 1.00 87.94 381 ARG A C 1
ATOM 2988 O O . ARG A 1 381 ? 15.306 -4.310 -21.198 1.00 87.94 381 ARG A O 1
ATOM 2995 N N . SER A 1 382 ? 15.329 -4.356 -18.944 1.00 86.38 382 SER A N 1
ATOM 2996 C CA . SER A 1 382 ? 13.896 -4.082 -18.757 1.00 86.38 382 SER A CA 1
ATOM 2997 C C . SER A 1 382 ? 13.496 -2.696 -19.281 1.00 86.38 382 SER A C 1
ATOM 2999 O O . SER A 1 382 ? 12.368 -2.519 -19.728 1.00 86.38 382 SER A O 1
ATOM 3001 N N . TYR A 1 383 ? 14.412 -1.724 -19.265 1.00 90.81 383 TYR A N 1
ATOM 3002 C CA . TYR A 1 383 ? 14.202 -0.414 -19.884 1.00 90.81 383 TYR A CA 1
ATOM 3003 C C . TYR A 1 383 ? 14.167 -0.489 -21.406 1.00 90.81 383 TYR A C 1
ATOM 3005 O O . TYR A 1 383 ? 13.273 0.090 -22.007 1.00 90.81 383 TYR A O 1
ATOM 3013 N N . ILE A 1 384 ? 15.099 -1.218 -22.031 1.00 90.56 384 ILE A N 1
ATOM 3014 C CA . ILE A 1 384 ? 15.108 -1.409 -23.492 1.00 90.56 384 ILE A CA 1
ATOM 3015 C C . ILE A 1 384 ? 13.799 -2.071 -23.947 1.00 90.56 384 ILE A C 1
ATOM 3017 O O . ILE A 1 384 ? 13.207 -1.649 -24.937 1.00 90.56 384 ILE A O 1
ATOM 3021 N N . ASP A 1 385 ? 13.323 -3.072 -23.203 1.00 86.00 385 ASP A N 1
ATOM 3022 C CA . ASP A 1 385 ? 12.056 -3.751 -23.500 1.00 86.00 385 ASP A CA 1
ATOM 3023 C C . ASP A 1 385 ? 10.847 -2.825 -23.331 1.00 86.00 385 ASP A C 1
ATOM 3025 O O . ASP A 1 385 ? 9.980 -2.786 -24.203 1.00 86.00 385 ASP A O 1
ATOM 3029 N N . LEU A 1 386 ? 10.812 -2.025 -22.262 1.00 87.06 386 LEU A N 1
ATOM 3030 C CA . LEU A 1 386 ? 9.763 -1.025 -22.068 1.00 87.06 386 LEU A CA 1
ATOM 3031 C C . LEU A 1 386 ? 9.776 0.040 -23.176 1.00 87.06 386 LEU A C 1
ATOM 3033 O O . LEU A 1 386 ? 8.725 0.355 -23.729 1.00 87.06 386 LEU A O 1
ATOM 3037 N N . ALA A 1 387 ? 10.955 0.557 -23.529 1.00 88.81 387 ALA A N 1
ATOM 3038 C CA . ALA A 1 387 ? 11.131 1.539 -24.594 1.00 88.81 387 ALA A CA 1
ATOM 3039 C C . ALA A 1 387 ? 10.636 0.995 -25.937 1.00 88.81 387 ALA A C 1
ATOM 3041 O O . ALA A 1 387 ? 9.941 1.709 -26.656 1.00 88.81 387 ALA A O 1
ATOM 3042 N N . TYR A 1 388 ? 10.937 -0.272 -26.250 1.00 86.94 388 TYR A N 1
ATOM 3043 C CA . TYR A 1 388 ? 10.400 -0.944 -27.431 1.00 86.94 388 TYR A CA 1
ATOM 3044 C C . TYR A 1 388 ? 8.872 -0.912 -27.414 1.00 86.94 388 TYR A C 1
ATOM 3046 O O . TYR A 1 388 ? 8.275 -0.344 -28.323 1.00 86.94 388 TYR A O 1
ATOM 3054 N N . VAL A 1 389 ? 8.239 -1.434 -26.358 1.00 81.31 389 VAL A N 1
ATOM 3055 C CA . VAL A 1 389 ? 6.772 -1.529 -26.271 1.00 81.31 389 VAL A CA 1
ATOM 3056 C C . VAL A 1 389 ? 6.097 -0.155 -26.373 1.00 81.31 389 VAL A C 1
ATOM 3058 O O . VAL A 1 389 ? 5.125 -0.006 -27.111 1.00 81.31 389 VAL A O 1
ATOM 3061 N N . VAL A 1 390 ? 6.630 0.868 -25.699 1.00 82.31 390 VAL A N 1
ATOM 3062 C CA . VAL A 1 390 ? 6.096 2.240 -25.762 1.00 82.31 390 VAL A CA 1
ATOM 3063 C C . VAL A 1 390 ? 6.283 2.851 -27.155 1.00 82.31 390 VAL A C 1
ATOM 3065 O O . VAL A 1 390 ? 5.335 3.399 -27.709 1.00 82.31 390 VAL A O 1
ATOM 3068 N N . CYS A 1 391 ? 7.465 2.720 -27.765 1.00 83.25 391 CYS A N 1
ATOM 3069 C CA . CYS A 1 391 ? 7.747 3.294 -29.088 1.00 83.25 391 CYS A CA 1
ATOM 3070 C C . CYS A 1 391 ? 6.987 2.605 -30.226 1.00 83.25 391 CYS A C 1
ATOM 3072 O O . CYS A 1 391 ? 6.838 3.178 -31.306 1.00 83.25 391 CYS A O 1
ATOM 3074 N N . GLN A 1 392 ? 6.545 1.365 -30.016 1.00 77.31 392 GLN A N 1
ATOM 3075 C CA . GLN A 1 392 ? 5.655 0.686 -30.950 1.00 77.31 392 GLN A CA 1
ATOM 3076 C C . GLN A 1 392 ? 4.268 1.345 -30.967 1.00 77.31 392 GLN A C 1
ATOM 3078 O O . GLN A 1 392 ? 3.685 1.497 -32.040 1.00 77.31 392 GLN A O 1
ATOM 3083 N N . LEU A 1 393 ? 3.779 1.804 -29.812 1.00 74.56 393 LEU A N 1
ATOM 3084 C CA . LEU A 1 393 ? 2.518 2.540 -29.702 1.00 74.56 393 LEU A CA 1
ATOM 3085 C C . LEU A 1 393 ? 2.657 3.996 -30.173 1.00 74.56 393 LEU A C 1
ATOM 3087 O O . LEU A 1 393 ? 1.824 4.469 -30.939 1.00 74.56 393 LEU A O 1
ATOM 3091 N N . GLU A 1 394 ? 3.740 4.678 -29.791 1.00 73.25 394 GLU A N 1
ATOM 3092 C CA . GLU A 1 394 ? 4.021 6.065 -30.182 1.00 73.25 394 GLU A CA 1
ATOM 3093 C C . GLU A 1 394 ? 5.459 6.235 -30.676 1.00 73.25 394 GLU A C 1
ATOM 3095 O O . GLU A 1 394 ? 6.410 6.410 -29.911 1.00 73.25 394 GLU A O 1
ATOM 3100 N N . LYS A 1 395 ? 5.619 6.225 -32.003 1.00 67.50 395 LYS A N 1
ATOM 3101 C CA . LYS A 1 395 ? 6.933 6.289 -32.665 1.00 67.50 395 LYS A CA 1
ATOM 3102 C C . LYS A 1 395 ? 7.720 7.566 -32.359 1.00 67.50 395 LYS A C 1
ATOM 3104 O O . LYS A 1 395 ? 8.945 7.556 -32.466 1.00 67.50 395 LYS A O 1
ATOM 3109 N N . GLU A 1 396 ? 7.037 8.648 -31.990 1.00 73.44 396 GLU A N 1
ATOM 3110 C CA . GLU A 1 396 ? 7.640 9.968 -31.766 1.00 73.44 396 GLU A CA 1
ATOM 3111 C C . GLU A 1 396 ? 8.552 10.015 -30.529 1.00 73.44 396 GLU A C 1
ATOM 3113 O O . GLU A 1 396 ? 9.477 10.823 -30.486 1.00 73.44 396 GLU A O 1
ATOM 3118 N N . HIS A 1 397 ? 8.392 9.093 -29.573 1.00 78.44 397 HIS A N 1
ATOM 3119 C CA . HIS A 1 397 ? 9.137 9.126 -28.310 1.00 78.44 397 HIS A CA 1
ATOM 3120 C C . HIS A 1 397 ? 10.496 8.420 -28.335 1.00 78.44 397 HIS A C 1
ATOM 3122 O O . HIS A 1 397 ? 11.250 8.509 -27.369 1.00 78.44 397 HIS A O 1
ATOM 3128 N N . ARG A 1 398 ? 10.881 7.752 -29.430 1.00 82.50 398 ARG A N 1
ATOM 3129 C CA . ARG A 1 398 ? 12.137 6.976 -29.473 1.00 82.50 398 ARG A CA 1
ATOM 3130 C C . ARG A 1 398 ? 13.371 7.796 -29.085 1.00 82.50 398 ARG A C 1
ATOM 3132 O O . ARG A 1 398 ? 14.237 7.288 -28.374 1.00 82.50 398 ARG A O 1
ATOM 3139 N N . ARG A 1 399 ? 13.461 9.050 -29.543 1.00 85.62 399 ARG A N 1
ATOM 3140 C CA . ARG A 1 399 ? 14.608 9.924 -29.249 1.00 85.62 399 ARG A CA 1
ATOM 3141 C C . ARG A 1 399 ? 14.678 10.287 -27.765 1.00 85.62 399 ARG A C 1
ATOM 3143 O O . ARG A 1 399 ? 15.779 10.320 -27.223 1.00 85.62 399 ARG A O 1
ATOM 3150 N N . ASP A 1 400 ? 13.538 10.476 -27.105 1.00 87.75 400 ASP A N 1
ATOM 3151 C CA . ASP A 1 400 ? 13.477 10.771 -25.669 1.00 87.75 400 ASP A CA 1
ATOM 3152 C C . ASP A 1 400 ? 14.046 9.594 -24.862 1.00 87.75 400 ASP A C 1
ATOM 3154 O O . ASP A 1 400 ? 14.947 9.774 -24.042 1.00 87.75 400 ASP A O 1
ATOM 3158 N N . TRP A 1 401 ? 13.591 8.367 -25.155 1.00 90.31 401 TRP A N 1
ATOM 3159 C CA . TRP A 1 401 ? 14.081 7.130 -24.522 1.00 90.31 401 TRP A CA 1
ATOM 3160 C C . TRP A 1 401 ? 15.563 6.862 -24.804 1.00 90.31 401 TRP A C 1
ATOM 3162 O O . TRP A 1 401 ? 16.290 6.406 -23.920 1.00 90.31 401 TRP A O 1
ATOM 3172 N N . ALA A 1 402 ? 16.032 7.174 -26.014 1.00 89.88 402 ALA A N 1
ATOM 3173 C CA . ALA A 1 402 ? 17.441 7.036 -26.370 1.00 89.88 402 ALA A CA 1
ATOM 3174 C C . ALA A 1 402 ? 18.326 8.053 -25.631 1.00 89.88 402 ALA A C 1
ATOM 3176 O O . ALA A 1 402 ? 19.414 7.705 -25.175 1.00 89.88 402 ALA A O 1
ATOM 3177 N N . THR A 1 403 ? 17.848 9.290 -25.475 1.00 89.81 403 THR A N 1
ATOM 3178 C CA . THR A 1 403 ? 18.593 10.376 -24.822 1.00 89.81 403 THR A CA 1
ATOM 3179 C C . THR A 1 403 ? 18.868 10.054 -23.355 1.00 89.81 403 THR A C 1
ATOM 3181 O O . THR A 1 403 ? 19.996 10.210 -22.895 1.00 89.81 403 THR A O 1
ATOM 3184 N N . GLU A 1 404 ? 17.882 9.534 -22.623 1.00 88.94 404 GLU A N 1
ATOM 3185 C CA . GLU A 1 404 ? 18.079 9.159 -21.217 1.00 88.94 404 GLU A CA 1
ATOM 3186 C C . GLU A 1 404 ? 19.098 8.020 -21.054 1.00 88.94 404 GLU A C 1
ATOM 3188 O O . GLU A 1 404 ? 19.986 8.107 -20.206 1.00 88.94 404 GLU A O 1
ATOM 3193 N N . LEU A 1 405 ? 19.052 6.978 -21.897 1.00 88.06 405 LEU A N 1
ATOM 3194 C CA . LEU A 1 405 ? 20.083 5.931 -21.872 1.00 88.06 405 LEU A CA 1
ATOM 3195 C C . LEU A 1 405 ? 21.472 6.465 -22.237 1.00 88.06 405 LEU A C 1
ATOM 3197 O O . LEU A 1 405 ? 22.448 6.040 -21.620 1.00 88.06 405 LEU A O 1
ATOM 3201 N N . ALA A 1 406 ? 21.570 7.396 -23.190 1.00 87.50 406 ALA A N 1
ATOM 3202 C CA . ALA A 1 406 ? 22.830 8.044 -23.556 1.00 87.50 406 ALA A CA 1
ATOM 3203 C C . ALA A 1 406 ? 23.431 8.812 -22.366 1.00 87.50 406 ALA A C 1
ATOM 3205 O O . ALA A 1 406 ? 24.593 8.600 -22.015 1.00 87.50 406 ALA A O 1
ATOM 3206 N N . ILE A 1 407 ? 22.613 9.617 -21.675 1.00 86.69 407 ILE A N 1
ATOM 3207 C CA . ILE A 1 407 ? 23.007 10.342 -20.455 1.00 86.69 407 ILE A CA 1
ATOM 3208 C C . ILE A 1 407 ? 23.489 9.368 -19.375 1.00 86.69 407 ILE A C 1
ATOM 3210 O O . ILE A 1 407 ? 24.493 9.632 -18.705 1.00 86.69 407 ILE A O 1
ATOM 3214 N N . LEU A 1 408 ? 22.792 8.242 -19.190 1.00 85.94 408 LEU A N 1
ATOM 3215 C CA . LEU A 1 408 ? 23.199 7.218 -18.232 1.00 85.94 408 LEU A CA 1
ATOM 3216 C C . LEU A 1 408 ? 24.528 6.569 -18.611 1.00 85.94 408 LEU A C 1
ATOM 3218 O O . LEU A 1 408 ? 25.317 6.297 -17.708 1.00 85.94 408 LEU A O 1
ATOM 3222 N N . GLN A 1 409 ? 24.773 6.320 -19.898 1.00 83.62 409 GLN A N 1
ATOM 3223 C CA . GLN A 1 409 ? 25.982 5.665 -20.401 1.00 83.62 409 GLN A CA 1
ATOM 3224 C C . GLN A 1 409 ? 27.238 6.535 -20.244 1.00 83.62 409 GLN A C 1
ATOM 3226 O O . GLN A 1 409 ? 28.313 5.987 -20.016 1.00 83.62 409 GLN A O 1
ATOM 3231 N N . ASP A 1 410 ? 27.110 7.864 -20.316 1.00 81.25 410 ASP A N 1
ATOM 3232 C CA . ASP A 1 410 ? 28.249 8.792 -20.217 1.00 81.25 410 ASP A CA 1
ATOM 3233 C C . ASP A 1 410 ? 28.632 9.181 -18.777 1.00 81.25 410 ASP A C 1
ATOM 3235 O O . ASP A 1 410 ? 29.792 9.495 -18.512 1.00 81.25 410 ASP A O 1
ATOM 3239 N N . ASN A 1 411 ? 27.685 9.170 -17.831 1.00 68.88 411 ASN A N 1
ATOM 3240 C CA . ASN A 1 411 ? 27.885 9.770 -16.502 1.00 68.88 411 ASN A CA 1
ATOM 3241 C C . ASN A 1 411 ? 28.227 8.783 -15.368 1.00 68.88 411 ASN A C 1
ATOM 3243 O O . ASN A 1 411 ? 28.507 9.214 -14.248 1.00 68.88 411 ASN A O 1
ATOM 3247 N N . TYR A 1 412 ? 28.211 7.470 -15.613 1.00 63.44 412 TYR A N 1
ATOM 3248 C CA . TYR A 1 412 ? 28.329 6.445 -14.566 1.00 63.44 412 TYR A CA 1
ATOM 3249 C C . TYR A 1 412 ? 29.255 5.291 -15.006 1.00 63.44 412 TYR A C 1
ATOM 3251 O O . TYR A 1 412 ? 29.485 5.122 -16.201 1.00 63.44 412 TYR A O 1
ATOM 3259 N N . PRO A 1 413 ? 29.744 4.417 -14.095 1.00 63.25 413 PRO A N 1
ATOM 3260 C CA . PRO A 1 413 ? 30.369 3.126 -14.453 1.00 63.25 413 PRO A CA 1
ATOM 3261 C C . PRO A 1 413 ? 29.362 2.125 -15.079 1.00 63.25 413 PRO A C 1
ATOM 3263 O O . PRO A 1 413 ? 29.462 0.913 -14.916 1.00 63.25 413 PRO A O 1
ATOM 3266 N N . SER A 1 414 ? 28.343 2.648 -15.754 1.00 71.25 414 SER A N 1
ATOM 3267 C CA . SER A 1 414 ? 27.161 2.002 -16.314 1.00 71.25 414 SER A CA 1
ATOM 3268 C C . SER A 1 414 ? 27.365 1.527 -17.747 1.00 71.25 414 SER A C 1
ATOM 3270 O O . SER A 1 414 ? 26.549 0.737 -18.225 1.00 71.25 414 SER A O 1
ATOM 3272 N N . GLN A 1 415 ? 28.412 2.007 -18.431 1.00 79.69 415 GLN A N 1
ATOM 3273 C CA . GLN A 1 415 ? 28.607 1.770 -19.857 1.00 79.69 415 GLN A CA 1
ATOM 3274 C C . GLN A 1 415 ? 28.590 0.276 -20.184 1.00 79.69 415 GLN A C 1
ATOM 3276 O O . GLN A 1 415 ? 27.774 -0.156 -20.997 1.00 79.69 415 GLN A O 1
ATOM 3281 N N . ASP A 1 416 ? 29.392 -0.515 -19.470 1.00 84.31 416 ASP A N 1
ATOM 3282 C CA . ASP A 1 416 ? 29.460 -1.965 -19.665 1.00 84.31 416 ASP A CA 1
ATOM 3283 C C . ASP A 1 416 ? 28.103 -2.638 -19.401 1.00 84.31 416 ASP A C 1
ATOM 3285 O O . ASP A 1 416 ? 27.685 -3.524 -20.144 1.00 84.31 416 ASP A O 1
ATOM 3289 N N . CYS A 1 417 ? 27.357 -2.177 -18.388 1.00 85.75 417 CYS A N 1
ATOM 3290 C CA . CYS A 1 417 ? 26.032 -2.716 -18.066 1.00 85.75 417 CYS A CA 1
ATOM 3291 C C . CYS A 1 417 ? 25.006 -2.443 -19.177 1.00 85.75 417 CYS A C 1
ATOM 3293 O O . CYS A 1 417 ? 24.198 -3.318 -19.491 1.00 85.75 417 CYS A O 1
ATOM 3295 N N . ILE A 1 418 ? 25.015 -1.240 -19.756 1.00 87.88 418 ILE A N 1
ATOM 3296 C CA . ILE A 1 418 ? 24.103 -0.845 -20.838 1.00 87.88 418 ILE A CA 1
ATOM 3297 C C . ILE A 1 418 ? 24.480 -1.571 -22.135 1.00 87.88 418 ILE A C 1
ATOM 3299 O O . ILE A 1 418 ? 23.612 -2.151 -22.789 1.00 87.88 418 ILE A O 1
ATOM 3303 N N . ASP A 1 419 ? 25.769 -1.618 -22.477 1.00 88.56 419 ASP A N 1
ATOM 3304 C CA . ASP A 1 419 ? 26.259 -2.324 -23.662 1.00 88.56 419 ASP A CA 1
ATOM 3305 C C . ASP A 1 419 ? 25.979 -3.832 -23.596 1.00 88.56 419 ASP A C 1
ATOM 3307 O O . ASP A 1 419 ? 25.541 -4.432 -24.586 1.00 88.56 419 ASP A O 1
ATOM 3311 N N . ASP A 1 420 ? 26.164 -4.450 -22.428 1.00 88.25 420 ASP A N 1
ATOM 3312 C CA . ASP A 1 420 ? 25.801 -5.847 -22.207 1.00 88.25 420 ASP A CA 1
ATOM 3313 C C . ASP A 1 420 ? 24.282 -6.064 -22.273 1.00 88.25 420 ASP A C 1
ATOM 3315 O O . ASP A 1 420 ? 23.838 -7.080 -22.809 1.00 88.25 420 ASP A O 1
ATOM 3319 N N . ALA A 1 421 ? 23.468 -5.125 -21.778 1.00 89.31 421 ALA A N 1
ATOM 3320 C CA . ALA A 1 421 ? 22.012 -5.211 -21.884 1.00 89.31 421 ALA A CA 1
ATOM 3321 C C . ALA A 1 421 ? 21.541 -5.181 -23.348 1.00 89.31 421 ALA A C 1
ATOM 3323 O O . ALA A 1 421 ? 20.673 -5.974 -23.716 1.00 89.31 421 ALA A O 1
ATOM 3324 N N . PHE A 1 422 ? 22.150 -4.345 -24.198 1.00 91.56 422 PHE A N 1
ATOM 3325 C CA . PHE A 1 422 ? 21.927 -4.368 -25.649 1.00 91.56 422 PHE A CA 1
ATOM 3326 C C . PHE A 1 422 ? 22.378 -5.687 -26.285 1.00 91.56 422 PHE A C 1
ATOM 3328 O O . PHE A 1 422 ? 21.669 -6.236 -27.127 1.00 91.56 422 PHE A O 1
ATOM 3335 N N . ARG A 1 423 ? 23.533 -6.232 -25.880 1.00 89.00 423 ARG A N 1
ATOM 3336 C CA . ARG A 1 423 ? 24.012 -7.529 -26.390 1.00 89.00 423 ARG A CA 1
ATOM 3337 C C . ARG A 1 423 ? 23.038 -8.653 -26.043 1.00 89.00 423 ARG A C 1
ATOM 3339 O O . ARG A 1 423 ? 22.673 -9.428 -26.918 1.00 89.00 423 ARG A O 1
ATOM 3346 N N . LEU A 1 424 ? 22.574 -8.699 -24.794 1.00 84.25 424 LEU A N 1
ATOM 3347 C CA . LEU A 1 424 ? 21.562 -9.654 -24.343 1.00 84.25 424 LEU A CA 1
ATOM 3348 C C . LEU A 1 424 ? 20.227 -9.466 -25.063 1.00 84.25 424 LEU A C 1
ATOM 3350 O O . LEU A 1 424 ? 19.538 -10.450 -25.308 1.00 84.25 424 LEU A O 1
ATOM 3354 N N . ALA A 1 425 ? 19.860 -8.230 -25.402 1.00 85.19 425 ALA A N 1
ATOM 3355 C CA . ALA A 1 425 ? 18.657 -7.958 -26.174 1.00 85.19 425 ALA A CA 1
ATOM 3356 C C . ALA A 1 425 ? 18.703 -8.579 -27.567 1.00 85.19 425 ALA A C 1
ATOM 3358 O O . ALA A 1 425 ? 17.729 -9.184 -28.003 1.00 85.19 425 ALA A O 1
ATOM 3359 N N . LEU A 1 426 ? 19.850 -8.461 -28.232 1.00 85.88 426 LEU A N 1
ATOM 3360 C CA . LEU A 1 426 ? 20.070 -9.024 -29.560 1.00 85.88 426 LEU A CA 1
ATOM 3361 C C . LEU A 1 426 ? 20.226 -10.549 -29.538 1.00 85.88 426 LEU A C 1
ATOM 3363 O O . LEU A 1 426 ? 19.838 -11.199 -30.495 1.00 85.88 426 LEU A O 1
ATOM 3367 N N . ASP A 1 427 ? 20.788 -11.112 -28.466 1.00 83.38 427 ASP A N 1
ATOM 3368 C CA . ASP A 1 427 ? 21.023 -12.557 -28.332 1.00 83.38 427 ASP A CA 1
ATOM 3369 C C . ASP A 1 427 ? 19.769 -13.328 -27.888 1.00 83.38 427 ASP A C 1
ATOM 3371 O O . ASP A 1 427 ? 19.480 -14.412 -28.386 1.00 83.38 427 ASP A O 1
ATOM 3375 N N . LYS A 1 428 ? 19.007 -12.770 -26.939 1.00 79.31 428 LYS A N 1
ATOM 3376 C CA . LYS A 1 428 ? 17.896 -13.472 -26.274 1.00 79.31 428 LYS A CA 1
ATOM 3377 C C . LYS A 1 428 ? 16.508 -12.962 -26.654 1.00 79.31 428 LYS A C 1
ATOM 3379 O O . LYS A 1 428 ? 15.528 -13.580 -26.246 1.00 79.31 428 LYS A O 1
ATOM 3384 N N . GLY A 1 429 ? 16.410 -11.858 -27.397 1.00 76.00 429 GLY A N 1
ATOM 3385 C CA . GLY A 1 429 ? 15.133 -11.217 -27.718 1.00 76.00 429 GLY A CA 1
ATOM 3386 C C . GLY A 1 429 ? 14.420 -10.625 -26.505 1.00 76.00 429 GLY A C 1
ATOM 3387 O O . GLY A 1 429 ? 14.976 -10.592 -25.402 1.00 76.00 429 GLY A O 1
ATOM 3388 N N . ILE A 1 430 ? 13.201 -10.110 -26.712 1.00 75.62 430 ILE A N 1
ATOM 3389 C CA . ILE A 1 430 ? 12.383 -9.450 -25.676 1.00 75.62 430 ILE A CA 1
ATOM 3390 C C . ILE A 1 430 ? 12.223 -10.332 -24.430 1.00 75.62 430 ILE A C 1
ATOM 3392 O O . ILE A 1 430 ? 12.050 -11.547 -24.535 1.00 75.62 430 ILE A O 1
ATOM 3396 N N . THR A 1 431 ? 12.295 -9.756 -23.222 1.00 69.62 431 THR A N 1
ATOM 3397 C CA . THR A 1 431 ? 12.160 -10.599 -22.026 1.00 69.62 431 THR A CA 1
ATOM 3398 C C . THR A 1 431 ? 10.755 -11.217 -21.902 1.00 69.62 431 THR A C 1
ATOM 3400 O O . THR A 1 431 ? 9.752 -10.517 -22.070 1.00 69.62 431 THR A O 1
ATOM 3403 N N . PRO A 1 432 ? 10.643 -12.494 -21.471 1.00 64.06 432 PRO A N 1
ATOM 3404 C CA . PRO A 1 432 ? 9.364 -13.211 -21.397 1.00 64.06 432 PRO A CA 1
ATOM 3405 C C . PRO A 1 432 ? 8.293 -12.603 -20.473 1.00 64.06 432 PRO A C 1
ATOM 3407 O O . PRO A 1 432 ? 7.152 -13.070 -20.466 1.00 64.06 432 PRO A O 1
ATOM 3410 N N . ALA A 1 433 ? 8.663 -11.659 -19.600 1.00 59.44 433 ALA A N 1
ATOM 3411 C CA . ALA A 1 433 ? 7.723 -10.926 -18.749 1.00 59.44 433 ALA A CA 1
ATOM 3412 C C . ALA A 1 433 ? 6.978 -9.851 -19.554 1.00 59.44 433 ALA A C 1
ATOM 3414 O O . ALA A 1 433 ? 5.753 -9.796 -19.505 1.00 59.44 433 ALA A O 1
ATOM 3415 N N . PHE A 1 434 ? 7.709 -9.067 -20.351 1.00 56.25 434 PHE A N 1
ATOM 3416 C CA . PHE A 1 434 ? 7.115 -8.102 -21.272 1.00 56.25 434 PHE A CA 1
ATOM 3417 C C . PHE A 1 434 ? 6.362 -8.802 -22.400 1.00 56.25 434 PHE A C 1
ATOM 3419 O O . PHE A 1 434 ? 5.280 -8.359 -22.764 1.00 56.25 434 PHE A O 1
ATOM 3426 N N . GLU A 1 435 ? 6.861 -9.940 -22.882 1.00 58.56 435 GLU A N 1
ATOM 3427 C CA . GLU A 1 435 ? 6.153 -10.772 -23.859 1.00 58.56 435 GLU A CA 1
ATOM 3428 C C . GLU A 1 435 ? 4.773 -11.230 -23.348 1.00 58.56 435 GLU A C 1
ATOM 3430 O O . GLU A 1 435 ? 3.775 -11.103 -24.050 1.00 58.56 435 GLU A O 1
ATOM 3435 N N . ALA A 1 436 ? 4.683 -11.704 -22.099 1.00 56.84 436 ALA A N 1
ATOM 3436 C CA . ALA A 1 436 ? 3.422 -12.168 -21.515 1.00 56.84 436 ALA A CA 1
ATOM 3437 C C . ALA A 1 436 ? 2.399 -11.036 -21.320 1.00 56.84 436 ALA A C 1
ATOM 3439 O O . ALA A 1 436 ? 1.212 -11.237 -21.577 1.00 56.84 436 ALA A O 1
ATOM 3440 N N . GLU A 1 437 ? 2.837 -9.849 -20.891 1.00 53.62 437 GLU A N 1
ATOM 3441 C CA . GLU A 1 437 ? 1.945 -8.683 -20.812 1.00 53.62 437 GLU A CA 1
ATOM 3442 C C . GLU A 1 437 ? 1.515 -8.215 -22.206 1.00 53.62 437 GLU A C 1
ATOM 3444 O O . GLU A 1 437 ? 0.342 -7.923 -22.421 1.00 53.62 437 GLU A O 1
ATOM 3449 N N . THR A 1 438 ? 2.416 -8.275 -23.188 1.00 51.94 438 THR A N 1
ATOM 3450 C CA . THR A 1 438 ? 2.098 -8.006 -24.598 1.00 51.94 438 THR A CA 1
ATOM 3451 C C . THR A 1 438 ? 1.021 -8.973 -25.117 1.00 51.94 438 THR A C 1
ATOM 3453 O O . THR A 1 438 ? 0.033 -8.541 -25.708 1.00 51.94 438 THR A O 1
ATOM 3456 N N . GLN A 1 439 ? 1.129 -10.273 -24.812 1.00 52.62 439 GLN A N 1
ATOM 3457 C CA . GLN A 1 439 ? 0.116 -11.288 -25.145 1.00 52.62 439 GLN A CA 1
ATOM 3458 C C . GLN A 1 439 ? -1.232 -11.063 -24.428 1.00 52.62 439 GLN A C 1
ATOM 3460 O O . GLN A 1 439 ? -2.303 -11.303 -24.991 1.00 52.62 439 GLN A O 1
ATOM 3465 N N . ARG A 1 440 ? -1.238 -10.588 -23.180 1.00 52.94 440 ARG A N 1
ATOM 3466 C CA . ARG A 1 440 ? -2.497 -10.282 -22.474 1.00 52.94 440 ARG A CA 1
ATOM 3467 C C . ARG A 1 440 ? -3.256 -9.134 -23.130 1.00 52.94 440 ARG A C 1
ATOM 3469 O O . ARG A 1 440 ? -4.473 -9.221 -23.251 1.00 52.94 440 ARG A O 1
ATOM 3476 N N . VAL A 1 441 ? -2.537 -8.119 -23.606 1.00 48.56 441 VAL A N 1
ATOM 3477 C CA . VAL A 1 441 ? -3.120 -6.999 -24.356 1.00 48.56 441 VAL A CA 1
ATOM 3478 C C . VAL A 1 441 ? -3.684 -7.469 -25.711 1.00 48.56 441 VAL A C 1
ATOM 3480 O O . VAL A 1 441 ? -4.747 -7.009 -26.114 1.00 48.56 441 VAL A O 1
ATOM 3483 N N . THR A 1 442 ? -3.052 -8.444 -26.387 1.00 44.16 442 THR A N 1
ATOM 3484 C CA . THR A 1 442 ? -3.558 -8.994 -27.673 1.00 44.16 442 THR A CA 1
ATOM 3485 C C . THR A 1 442 ? -4.908 -9.699 -27.580 1.00 44.16 442 THR A C 1
ATOM 3487 O O . THR A 1 442 ? -5.746 -9.551 -28.462 1.00 44.16 442 THR A O 1
ATOM 3490 N N . THR A 1 443 ? -5.124 -10.487 -26.526 1.00 43.88 443 THR A N 1
ATOM 3491 C CA . THR A 1 443 ? -6.244 -11.443 -26.454 1.00 43.88 443 THR A CA 1
ATOM 3492 C C . THR A 1 443 ? -7.560 -10.815 -25.992 1.00 43.88 443 THR A C 1
ATOM 3494 O O . THR A 1 443 ? -8.608 -11.449 -26.087 1.00 43.88 443 THR A O 1
ATOM 3497 N N . ALA A 1 444 ? -7.532 -9.574 -25.497 1.00 43.09 444 ALA A N 1
ATOM 3498 C CA . ALA A 1 444 ? -8.722 -8.859 -25.041 1.00 43.09 444 ALA A CA 1
ATOM 3499 C C . ALA A 1 444 ? -9.484 -8.142 -26.173 1.00 43.09 444 ALA A C 1
ATOM 3501 O O . ALA A 1 444 ? -10.615 -7.709 -25.953 1.00 43.09 444 ALA A O 1
ATOM 3502 N N . ASN A 1 445 ? -8.892 -7.998 -27.366 1.00 42.81 445 ASN A N 1
ATOM 3503 C CA . ASN A 1 445 ? -9.470 -7.199 -28.445 1.00 42.81 445 ASN A CA 1
ATOM 3504 C C . ASN A 1 445 ? -9.087 -7.758 -29.830 1.00 42.81 445 ASN A C 1
ATOM 3506 O O . ASN A 1 445 ? -8.212 -7.220 -30.508 1.00 42.81 445 ASN A O 1
ATOM 3510 N N . ASP A 1 446 ? -9.770 -8.825 -30.264 1.00 42.62 446 ASP A N 1
ATOM 3511 C CA . ASP A 1 446 ? -9.561 -9.474 -31.577 1.00 42.62 446 ASP A CA 1
ATOM 3512 C C . ASP A 1 446 ? -9.764 -8.521 -32.780 1.00 42.62 446 ASP A C 1
ATOM 3514 O O . ASP A 1 446 ? -9.351 -8.832 -33.896 1.00 42.62 446 ASP A O 1
ATOM 3518 N N . GLU A 1 447 ? -10.347 -7.333 -32.574 1.00 39.25 447 GLU A N 1
ATOM 3519 C CA . GLU A 1 447 ? -10.608 -6.352 -33.635 1.00 39.25 447 GLU A CA 1
ATOM 3520 C C . GLU A 1 447 ? -9.567 -5.212 -33.732 1.00 39.25 447 GLU A C 1
ATOM 3522 O O . GLU A 1 447 ? -9.573 -4.478 -34.723 1.00 39.25 447 GLU A O 1
ATOM 3527 N N . ARG A 1 448 ? -8.616 -5.064 -32.786 1.00 41.94 448 ARG A N 1
ATOM 3528 C CA . ARG A 1 448 ? -7.552 -4.028 -32.852 1.00 41.94 448 ARG A CA 1
ATOM 3529 C C . ARG A 1 448 ? -6.156 -4.633 -33.087 1.00 41.94 448 ARG A C 1
ATOM 3531 O O . ARG A 1 448 ? -5.366 -4.918 -32.193 1.00 41.94 448 ARG A O 1
ATOM 3538 N N . TRP A 1 449 ? -5.877 -4.792 -34.377 1.00 43.12 449 TRP A N 1
ATOM 3539 C CA . TRP A 1 449 ? -4.757 -5.449 -35.065 1.00 43.12 449 TRP A CA 1
ATOM 3540 C C . TRP A 1 449 ? -3.363 -4.778 -34.927 1.00 43.12 449 TRP A C 1
ATOM 3542 O O . TRP A 1 449 ? -2.759 -4.387 -35.928 1.00 43.12 449 TRP A O 1
ATOM 3552 N N . PHE A 1 450 ? -2.809 -4.653 -33.714 1.00 43.22 450 PHE A N 1
ATOM 3553 C CA . PHE A 1 450 ? -1.418 -4.177 -33.537 1.00 43.22 450 PHE A CA 1
ATOM 3554 C C . PHE A 1 450 ? -0.492 -5.208 -32.884 1.00 43.22 450 PHE A C 1
ATOM 3556 O O . PHE A 1 450 ? 0.513 -5.600 -33.473 1.00 43.22 450 PHE A O 1
ATOM 3563 N N . PHE A 1 451 ? -0.855 -5.734 -31.717 1.00 38.31 451 PHE A N 1
ATOM 3564 C CA . PHE A 1 451 ? 0.019 -6.658 -30.995 1.00 38.31 451 PHE A CA 1
ATOM 3565 C C . PHE A 1 451 ? 0.040 -8.084 -31.579 1.00 38.31 451 PHE A C 1
ATOM 3567 O O . PHE A 1 451 ? 1.037 -8.784 -31.421 1.00 38.31 451 PHE A O 1
ATOM 3574 N N . ASN A 1 452 ? -0.987 -8.481 -32.348 1.00 38.94 452 ASN A N 1
ATOM 3575 C CA . ASN A 1 452 ? -0.959 -9.731 -33.121 1.00 38.94 452 ASN A CA 1
ATOM 3576 C C . ASN A 1 452 ? 0.170 -9.726 -34.166 1.00 38.94 452 ASN A C 1
ATOM 3578 O O . ASN A 1 452 ? 0.719 -10.776 -34.444 1.00 38.94 452 ASN A O 1
ATOM 3582 N N . LYS A 1 453 ? 0.614 -8.564 -34.680 1.00 41.09 453 LYS A N 1
ATOM 3583 C CA . LYS A 1 453 ? 1.792 -8.499 -35.570 1.00 41.09 453 LYS A CA 1
ATOM 3584 C C . LYS A 1 453 ? 3.119 -8.752 -34.853 1.00 41.09 453 LYS A C 1
ATOM 3586 O O . LYS A 1 453 ? 4.016 -9.319 -35.459 1.00 41.09 453 LYS A O 1
ATOM 3591 N N . ILE A 1 454 ? 3.230 -8.343 -33.587 1.00 38.94 454 ILE A N 1
ATOM 3592 C CA . ILE A 1 454 ? 4.434 -8.547 -32.766 1.00 38.94 454 ILE A CA 1
ATOM 3593 C C . ILE A 1 454 ? 4.493 -9.996 -32.251 1.00 38.94 454 ILE A C 1
ATOM 3595 O O . ILE A 1 454 ? 5.578 -10.550 -32.104 1.00 38.94 454 ILE A O 1
ATOM 3599 N N . MET A 1 455 ? 3.333 -10.622 -32.011 1.00 36.56 455 MET A N 1
ATOM 3600 C CA . MET A 1 455 ? 3.222 -11.955 -31.403 1.00 36.56 455 MET A CA 1
ATOM 3601 C C . MET A 1 455 ? 2.929 -13.109 -32.384 1.00 36.56 455 MET A C 1
ATOM 3603 O O . MET A 1 455 ? 3.197 -14.253 -32.028 1.00 36.56 455 MET A O 1
ATOM 3607 N N . ASP A 1 456 ? 2.464 -12.848 -33.616 1.00 38.09 456 ASP A N 1
ATOM 3608 C CA . ASP A 1 456 ? 2.453 -13.832 -34.724 1.00 38.09 456 ASP A CA 1
ATOM 3609 C C . ASP A 1 456 ? 3.841 -13.998 -35.366 1.00 38.09 456 ASP A C 1
ATOM 3611 O O . ASP A 1 456 ? 3.968 -14.565 -36.450 1.00 38.09 456 ASP A O 1
ATOM 3615 N N . LEU A 1 457 ? 4.905 -13.533 -34.707 1.00 35.06 457 LEU A N 1
ATOM 3616 C CA . LEU A 1 457 ? 6.238 -14.054 -34.951 1.00 35.06 457 LEU A CA 1
ATOM 3617 C C . LEU A 1 457 ? 6.295 -15.425 -34.268 1.00 35.06 457 LEU A C 1
ATOM 3619 O O . LEU A 1 457 ? 6.498 -15.493 -33.051 1.00 35.06 457 LEU A O 1
ATOM 3623 N N . PRO A 1 458 ? 6.129 -16.551 -34.999 1.00 34.50 458 PRO A N 1
ATOM 3624 C CA . PRO A 1 458 ? 6.637 -17.797 -34.474 1.00 34.50 458 PRO A CA 1
ATOM 3625 C C . PRO A 1 458 ? 8.103 -17.552 -34.101 1.00 34.50 458 PRO A C 1
ATOM 3627 O O . PRO A 1 458 ? 8.803 -16.740 -34.710 1.00 34.50 458 PRO A O 1
ATOM 3630 N N . HIS A 1 459 ? 8.557 -18.284 -33.096 1.00 45.53 459 HIS A N 1
ATOM 3631 C CA . HIS A 1 459 ? 9.897 -18.234 -32.523 1.00 45.53 459 HIS A CA 1
ATOM 3632 C C . HIS A 1 459 ? 11.132 -18.192 -33.475 1.00 45.53 459 HIS A C 1
ATOM 3634 O O . HIS A 1 459 ? 12.220 -18.033 -32.924 1.00 45.53 459 HIS A O 1
ATOM 3640 N N . PRO A 1 460 ? 11.079 -18.324 -34.826 1.00 37.34 460 PRO A N 1
ATOM 3641 C CA . PRO A 1 460 ? 12.264 -18.117 -35.667 1.00 37.34 460 PRO A CA 1
ATOM 3642 C C . PRO A 1 460 ? 12.664 -16.670 -36.007 1.00 37.34 460 PRO A C 1
ATOM 3644 O O . PRO A 1 460 ? 13.858 -16.447 -36.174 1.00 37.34 460 PRO A O 1
ATOM 3647 N N . ASP A 1 461 ? 11.756 -15.692 -36.107 1.00 48.22 461 ASP A N 1
ATOM 3648 C CA . ASP A 1 461 ? 12.097 -14.404 -36.751 1.00 48.22 461 ASP A CA 1
ATOM 3649 C C . ASP A 1 461 ? 11.984 -13.203 -35.799 1.00 48.22 461 ASP A C 1
ATOM 3651 O O . ASP A 1 461 ? 11.249 -12.250 -36.039 1.00 48.22 461 ASP A O 1
ATOM 3655 N N . MET A 1 462 ? 12.800 -13.183 -34.737 1.00 58.59 462 MET A N 1
ATOM 3656 C CA . MET A 1 462 ? 13.004 -12.011 -33.854 1.00 58.59 462 MET A CA 1
ATOM 3657 C C . MET A 1 462 ? 13.601 -10.776 -34.570 1.00 58.59 462 MET A C 1
ATOM 3659 O O . MET A 1 462 ? 14.055 -9.822 -33.937 1.00 58.59 462 MET A O 1
ATOM 3663 N N . THR A 1 463 ? 13.570 -10.758 -35.904 1.00 64.94 463 THR A N 1
ATOM 3664 C CA . THR A 1 463 ? 14.207 -9.788 -36.788 1.00 64.94 463 THR A CA 1
ATOM 3665 C C . THR A 1 463 ? 13.679 -8.374 -36.582 1.00 64.94 463 THR A C 1
ATOM 3667 O O . THR A 1 463 ? 14.465 -7.437 -36.663 1.00 64.94 463 THR A O 1
ATOM 3670 N N . GLU A 1 464 ? 12.384 -8.189 -36.299 1.00 75.12 464 GLU A N 1
ATOM 3671 C CA . GLU A 1 464 ? 11.805 -6.853 -36.087 1.00 75.12 464 GLU A CA 1
ATOM 3672 C C . GLU A 1 464 ? 12.259 -6.238 -34.758 1.00 75.12 464 GLU A C 1
ATOM 3674 O O . GLU A 1 464 ? 12.694 -5.085 -34.722 1.00 75.12 464 GLU A O 1
ATOM 3679 N N . TYR A 1 465 ? 12.225 -7.022 -33.677 1.00 81.38 465 TYR A N 1
ATOM 3680 C CA . TYR A 1 465 ? 12.735 -6.598 -32.376 1.00 81.38 465 TYR A CA 1
ATOM 3681 C C . TYR A 1 465 ? 14.242 -6.322 -32.443 1.00 81.38 465 TYR A C 1
ATOM 3683 O O . TYR A 1 465 ? 14.697 -5.253 -32.046 1.00 81.38 465 TYR A O 1
ATOM 3691 N N . GLU A 1 466 ? 15.023 -7.241 -33.012 1.00 84.44 466 GLU A N 1
ATOM 3692 C CA . GLU A 1 466 ? 16.465 -7.065 -33.182 1.00 84.44 466 GLU A CA 1
ATOM 3693 C C . GLU 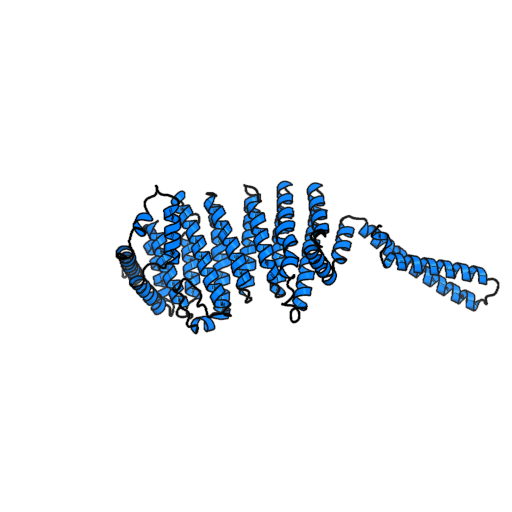A 1 466 ? 16.810 -5.856 -34.055 1.00 84.44 466 GLU A C 1
ATOM 3695 O O . GLU A 1 466 ? 17.717 -5.093 -33.716 1.00 84.44 466 GLU A O 1
ATOM 3700 N N . ALA A 1 467 ? 16.103 -5.658 -35.173 1.00 85.88 467 ALA A N 1
ATOM 3701 C CA . ALA A 1 467 ? 16.300 -4.499 -36.038 1.00 85.88 467 ALA A CA 1
ATOM 3702 C C . ALA A 1 467 ? 16.003 -3.201 -35.285 1.00 85.88 467 ALA A C 1
ATOM 3704 O O . ALA A 1 467 ? 16.811 -2.271 -35.341 1.00 85.88 467 ALA A O 1
ATOM 3705 N N . TRP A 1 468 ? 14.904 -3.163 -34.523 1.00 89.44 468 TRP A N 1
ATOM 3706 C CA . TRP A 1 468 ? 14.573 -2.016 -33.686 1.00 89.44 468 TRP A CA 1
ATOM 3707 C C . TRP A 1 468 ? 15.637 -1.778 -32.612 1.00 89.44 468 TRP A C 1
ATOM 3709 O O . TRP A 1 468 ? 16.053 -0.642 -32.429 1.00 89.44 468 TRP A O 1
ATOM 3719 N N . VAL A 1 469 ? 16.137 -2.820 -31.941 1.00 89.94 469 VAL A N 1
ATOM 3720 C CA . VAL A 1 469 ? 17.187 -2.693 -30.915 1.00 89.94 469 VAL A CA 1
ATOM 3721 C C . VAL A 1 469 ? 18.486 -2.158 -31.516 1.00 89.94 469 VAL A C 1
ATOM 3723 O O . VAL A 1 469 ? 19.134 -1.312 -30.899 1.00 89.94 469 VAL A O 1
ATOM 3726 N N . ARG A 1 470 ? 18.869 -2.598 -32.723 1.00 91.12 470 ARG A N 1
ATOM 3727 C CA . ARG A 1 470 ? 20.042 -2.058 -33.438 1.00 91.12 470 ARG A CA 1
ATOM 3728 C C . ARG A 1 470 ? 19.858 -0.580 -33.774 1.00 91.12 470 ARG A C 1
ATOM 3730 O O . ARG A 1 470 ? 20.782 0.206 -33.585 1.00 91.12 470 ARG A O 1
ATOM 3737 N N . GLU A 1 471 ? 18.676 -0.204 -34.254 1.00 90.75 471 GLU A N 1
ATOM 3738 C CA . GLU A 1 471 ? 18.342 1.187 -34.564 1.00 90.75 471 GLU A CA 1
ATOM 3739 C C . GLU A 1 471 ? 18.312 2.054 -33.298 1.00 90.75 471 GLU A C 1
ATOM 3741 O O . GLU A 1 471 ? 18.884 3.139 -33.275 1.00 90.75 471 GLU A O 1
ATOM 3746 N N . PHE A 1 472 ? 17.720 1.548 -32.218 1.00 91.38 472 PHE A N 1
ATOM 3747 C CA . PHE A 1 472 ? 17.657 2.223 -30.930 1.00 91.38 472 PHE A CA 1
ATOM 3748 C C . PHE A 1 472 ? 19.050 2.412 -30.326 1.00 91.38 472 PHE A C 1
ATOM 3750 O O . PHE A 1 472 ? 19.364 3.510 -29.875 1.00 91.38 472 PHE A O 1
ATOM 3757 N N . LYS A 1 473 ? 19.924 1.396 -30.400 1.00 92.25 473 LYS A N 1
ATOM 3758 C CA . LYS A 1 473 ? 21.333 1.530 -30.002 1.00 92.25 473 LYS A CA 1
ATOM 3759 C C . LYS A 1 473 ? 22.037 2.626 -30.803 1.00 92.25 473 LYS A C 1
ATOM 3761 O O . LYS A 1 473 ? 22.716 3.458 -30.215 1.00 92.25 473 LYS A O 1
ATOM 3766 N N . LYS A 1 474 ? 21.826 2.671 -32.123 1.00 91.56 474 LYS A N 1
ATOM 3767 C CA . LYS A 1 474 ? 22.372 3.738 -32.972 1.00 91.56 474 LYS A CA 1
ATOM 3768 C C . LYS A 1 474 ? 21.887 5.117 -32.521 1.00 91.56 474 LYS A C 1
ATOM 3770 O O . LYS A 1 474 ? 22.697 6.027 -32.430 1.00 91.56 474 LYS A O 1
ATOM 3775 N N . SER A 1 475 ? 20.602 5.265 -32.193 1.00 90.50 475 SER A N 1
ATOM 3776 C CA . SER A 1 475 ? 20.065 6.521 -31.653 1.00 90.50 475 SER A CA 1
ATOM 3777 C C . SER A 1 475 ? 20.684 6.898 -30.304 1.00 90.50 475 SER A C 1
ATOM 3779 O O . SER A 1 475 ? 20.954 8.075 -30.085 1.00 90.50 475 SER A O 1
ATOM 3781 N N . VAL A 1 476 ? 20.936 5.929 -29.415 1.00 88.56 476 VAL A N 1
ATOM 3782 C CA . VAL A 1 476 ? 21.662 6.163 -28.154 1.00 88.56 476 VAL A CA 1
ATOM 3783 C C . VAL A 1 476 ? 23.077 6.665 -28.450 1.00 88.56 476 VAL A C 1
ATOM 3785 O O . VAL A 1 476 ? 23.462 7.714 -27.945 1.00 88.56 476 VAL A O 1
ATOM 3788 N N . ASP A 1 477 ? 23.819 5.980 -29.323 1.00 89.06 477 ASP A N 1
ATOM 3789 C CA . ASP A 1 477 ? 25.185 6.359 -29.705 1.00 89.06 477 ASP A CA 1
ATOM 3790 C C . ASP A 1 477 ? 25.246 7.745 -30.381 1.00 89.06 477 ASP A C 1
ATOM 3792 O O . ASP A 1 477 ? 26.172 8.516 -30.133 1.00 89.06 477 ASP A O 1
ATOM 3796 N N . GLU A 1 478 ? 24.249 8.092 -31.201 1.00 90.06 478 GLU A N 1
ATOM 3797 C CA . GLU A 1 478 ? 24.106 9.417 -31.821 1.00 90.06 478 GLU A CA 1
ATOM 3798 C C . GLU A 1 478 ? 23.836 10.512 -30.780 1.00 90.06 478 GLU A C 1
ATOM 3800 O O . GLU A 1 478 ? 24.432 11.581 -30.862 1.00 90.06 478 GLU A O 1
ATOM 3805 N N . CYS A 1 479 ? 22.994 10.250 -29.773 1.00 86.19 479 CYS A N 1
ATOM 3806 C CA . CYS A 1 479 ? 22.693 11.216 -28.709 1.00 86.19 479 CYS A CA 1
ATOM 3807 C C . CYS A 1 479 ? 23.890 11.499 -27.781 1.00 86.19 479 CYS A C 1
ATOM 3809 O O . CYS A 1 479 ? 23.904 12.532 -27.116 1.00 86.19 479 CYS A O 1
ATOM 3811 N N . ARG A 1 480 ? 24.892 10.610 -27.736 1.00 80.06 480 ARG A N 1
ATOM 3812 C CA . ARG A 1 480 ? 26.143 10.807 -26.977 1.00 80.06 480 ARG A CA 1
ATOM 3813 C C . ARG A 1 480 ? 27.121 11.752 -27.669 1.00 80.06 480 ARG A C 1
ATOM 3815 O O . ARG A 1 480 ? 27.975 12.354 -27.020 1.00 80.06 480 ARG A O 1
ATOM 3822 N N . GLN A 1 481 ? 27.044 11.869 -28.993 1.00 65.88 481 GLN A N 1
ATOM 3823 C CA . GLN A 1 481 ? 27.905 12.784 -29.731 1.00 65.88 481 GLN A CA 1
ATOM 3824 C C . GLN A 1 481 ? 27.299 14.189 -29.626 1.00 65.88 481 GLN A C 1
ATOM 3826 O O . GLN A 1 481 ? 26.185 14.390 -30.112 1.00 65.88 481 GLN A O 1
ATOM 3831 N N . PRO A 1 482 ? 27.975 15.174 -28.999 1.00 52.03 482 PRO A N 1
ATOM 3832 C CA . PRO A 1 482 ? 27.462 16.536 -28.998 1.00 52.03 482 PRO A CA 1
ATOM 3833 C C . PRO A 1 482 ? 27.311 16.971 -30.453 1.00 52.03 482 PRO A C 1
ATOM 3835 O O . PRO A 1 482 ? 28.243 16.776 -31.241 1.00 52.03 482 PRO A O 1
ATOM 3838 N N . GLU A 1 483 ? 26.139 17.515 -30.802 1.00 42.72 483 GLU A N 1
ATOM 3839 C CA . GLU A 1 483 ? 25.879 18.113 -32.110 1.00 42.72 483 GLU A CA 1
ATOM 3840 C C . GLU A 1 483 ? 27.038 19.067 -32.421 1.00 42.72 483 GLU A C 1
ATOM 3842 O O . GLU A 1 483 ? 27.156 20.158 -31.868 1.00 42.72 483 GLU A O 1
ATOM 3847 N N . THR A 1 484 ? 27.964 18.606 -33.258 1.00 36.78 484 THR A N 1
ATOM 3848 C CA . THR A 1 484 ? 29.032 19.426 -33.814 1.00 36.78 484 THR A CA 1
ATOM 3849 C C . THR A 1 484 ? 28.395 20.174 -34.973 1.00 36.78 484 THR A C 1
ATOM 3851 O O . THR A 1 484 ? 28.520 19.784 -36.132 1.00 36.78 484 THR A O 1
ATOM 3854 N N . GLY A 1 485 ? 27.612 21.192 -34.613 1.00 35.50 485 GLY A N 1
ATOM 3855 C CA . GLY A 1 485 ? 27.007 22.178 -35.501 1.00 35.50 485 GLY A CA 1
ATOM 3856 C C . GLY A 1 485 ? 27.535 23.561 -35.182 1.00 35.50 485 GLY A C 1
ATOM 3857 O O . GLY A 1 485 ? 27.325 24.000 -34.030 1.00 35.50 485 GLY A O 1
#

Secondary structure (DSSP, 8-state):
--TTTT-HHHHHHHHHHHHHHHHHHHHHHHTTT--HHHHHHHHHHHHHHHHHHHHHHHHHHHHHHHTTSHHHHHHHHHHH--HHHHHHHHHHHHHHSSSPPTTHHHHHHHHHHHHTT-HHHHHHHHHHHHHHHHHHHHHHHHTTTS-TT-TTGGGTTHHIIIIIHHHHHHHHHHTT-HHHHHHHHHHHHHHHHHHHHTT-GGGHHHHHHHHHHHHHHS-SSHHHHHHHHHHHHHHHHHHHHHTTTT-HHHHHHHHHHHHHHHHHHHHTT--HHHHHHHHHIIIIIIIHHHHHHHHHHHHHHHHT----TT-SS--TT-TT-HHHHHHHHHHHHHHHHHHHHHHHHHHHSS-SS-HHHHHHHHHHHHHHHTTSTHHHHHHHHHHHHHHHHHHHH-GGGHHHHHHHHHHHHHHSTTHHHHHHHHHHHHHH-S-HHHHHHHHHHHHT-TTSTTHHHHH---TT-THHHHHHHHHHHHHHHHHHS----

Foldseek 3Di:
DDPLCPDPLNVVLVVLVVVLVVLVVVCVVCVVPDDPVVNVVSVVVSVVSVVVSVVSVVVSVVLVVLCVDLLSVLVVLLVVLALVNQVVQLVVCVVVVPRDHSLVVLLVQLLVCLVVVVNVSNLSSLVSLLVSLLNNLLVVLVVPPPPPPPPSLLRSCQCVQQPRLLVSLLSCVVSVNLVSNLVSLVSLLSSLVSCLVSVNNSSLLSNLNSLLSNLVSQDDDDSSLVSVLSSLVSLLVSLLSVLLDLPLVSNLSSLVSLLVVLLVCLVVLPDLQSLASSVLCCLVRHLLNSLLSLCVVCLVVLLPDPDDLLDPDDDPPPDPDSSVSNLNSSVLSLLSSVLSQLLSCLVPVDGSHDPVSVLVSLLSSLVSNPSSHNVSLSSLLVLLLVLVSVCLSPVVCLLVSLLSVLVVCPPGVCVVSNVVSLVCCLVPNRRVSSVVSLVVSCPVCVPRPRSCVVVVPDPPCSPVSNVVSVVSVVSNVVSNDPPPD